Protein 4GT6 (pdb70)

Organism: Faecalibacterium duncaniae (strain DSM 17677 / JCM 31915 / A2-165) (NCBI:txid411483)

B-factor: mean 27.1, std 14.31, range [7.81, 159.01]

Nearest PDB structures (foldseek):
  4gt6-assembly1_A  TM=1.002E+00  e=1.169E-62  Faecalibacterium duncaniae
  4cp6-assembly1_A  TM=7.530E-01  e=1.000E-15  Streptococcus pneumoniae
  4h09-assembly2_B  TM=6.169E-01  e=7.690E-14  Eubacterium ventriosum ATCC 27560
  4fs7-assembly1_A  TM=6.104E-01  e=1.276E-11  Bacteroides ovatus ATCC 8483
  6mlx-assembly3_C  TM=5.564E-01  e=7.212E-08  Treponema pallidum

Secondary structure (DSSP, 8-state):
--S---EEETTEEEEE-TTS-EEEEEE----SEEE--SEEEETTEEEEEEEE-TTTTTT--S---EEEE-TT--EE-TTTTTT-TT--EEEEGGGPPP---EE-TT----TT--B-GGGTT-SEE-TTTTTT-TT--EEEPPTT--EE----TT-TT--EEE--TT--EE-TTTTTT---SEEEE-TT--EE-TTTTTT-TT--EEEE--SSS-BSSS-EEEE-TTS-EEEEE--TT---SEE-PPTTEEEE-TTTTTT-SS--EE--TT--EE-TT----TT--EE---TT--EE-TTTTTT-TT--EEEPPTT--EE-TTTTTT-TT--EEEE-TT--B--GGGGTT-TT--EEEESS-HHHHHT-B-----

Solvent-accessible surface area: 16747 Å² total

Foldseek 3Di:
DVDDDWDDDPQWIWDADPVQAIETDEGRDADQEEEDDQWGDDDPDIHGHAEHEAQRCQVPPHHHAEYEYELSHQEYYASSNACNQNHAEYAYPPNDQHNHAEYYACVCVVCNYAYYSNQVHYQYYEHQVCANVQHHAEEEHDDNHAEQYAHVQQNARHAYYHYDLNHQEYEHRSQHQYQHQEDEAHANHQYYYARSPANNQNHAAYQYNHPQWHQDPRWTWGADPVGAIEGRADGLAHADQEDEDDDRHQEDGANRAENNAHHAEYEELSHQYYYACSHLHQNHAYYYDHLRYQEQHHLVQQNNQNHAEEEDHDRHQEYDARSHHQNCNHAEYEDELNHQEYAPRVCHNNNNHDYYHYPDDPVSVVRRHNDDDD

Radius of gyration: 25.52 Å; Cα contacts (8 Å, |Δi|>4): 1230; chains: 1; bounding box: 56×56×74 Å

Sequence (374 aa):
ASDSPAYTDGSYQFILNADNTATITKKYTGNEHRITIPAQVTHGAYIYPVSKIGDRVFCNYKYVLTTSVQIIPDTVTEIGSSNAFYNNCTSLKRRVTIQDNKPSCVKKIGRQAFFCSSELTDDIPILDSVVTEIDSEAFHHHCEELDDTTVTIIPEEGVTSVADGFSYCYSLHTVTLPDSVTAIEERRAFTGTALTQIIHIPPAKVTRIGTTNAFSECFALSSTTITSDSEESYPAIDNVLYEKSANGDYALIRYPSQREDPAFKIPNGVARIETTHAFDSCAYLASVKKPDSVVSIGTGAFNCPALQQDIEFSSRITELPESVFAGCISLKSIDIPEGITQILDDAFAGCEEQQLERIAIPSSVTKKIPEESAFSNCTALNNIEYSGSRSSQWNAISTDSGL

CATH classification: 3.80.10.10

Structure (mmCIF, N/CA/C/O backbone):
data_4GT6
#
_entry.id   4GT6
#
_cell.length_a   119.538
_cell.length_b   119.538
_cell.length_c   77.568
_cell.angle_alpha   90.000
_cell.angle_beta   90.000
_cell.angle_gamma   120.000
#
_symmetry.space_group_name_H-M   'P 65'
#
loop_
_entity.id
_entity.type
_entity.pdbx_description
1 polymer 'Cell surface protein'
2 non-polymer 1,2-ETHANEDIOL
3 non-polymer 'SODIUM ION'
4 water water
#
loop_
_atom_site.group_PDB
_atom_site.id
_atom_site.type_symbol
_atom_site.label_atom_id
_atom_site.label_alt_id
_atom_site.label_comp_id
_atom_site.label_asym_id
_atom_site.label_entity_id
_atom_site.label_seq_id
_atom_site.pdbx_PDB_ins_code
_atom_site.Cartn_x
_atom_site.Cartn_y
_atom_site.Cartn_z
_atom_site.occupancy
_atom_site.B_iso_or_equiv
_atom_site.auth_seq_id
_atom_site.auth_comp_id
_atom_site.auth_asym_id
_atom_site.auth_atom_id
_atom_site.pdbx_PDB_model_num
ATOM 1 N N . ALA A 1 2 ? 64.903 23.524 66.159 1.00 54.43 28 ALA A N 1
ATOM 2 C CA . ALA A 1 2 ? 63.470 23.358 66.388 1.00 54.19 28 ALA A CA 1
ATOM 3 C C . ALA A 1 2 ? 62.642 24.270 65.465 1.00 56.53 28 ALA A C 1
ATOM 4 O O . ALA A 1 2 ? 62.930 25.471 65.345 1.00 54.25 28 ALA A O 1
ATOM 6 N N . SER A 1 3 ? 61.613 23.681 64.816 1.00 53.11 29 SER A N 1
ATOM 7 C CA . SER A 1 3 ? 60.704 24.385 63.903 1.00 52.61 29 SER A CA 1
ATOM 8 C C . SER A 1 3 ? 59.524 25.023 64.675 1.00 55.49 29 SER A C 1
ATOM 9 O O . SER A 1 3 ? 58.742 25.777 64.087 1.00 52.77 29 SER A O 1
ATOM 12 N N . ASP A 1 4 ? 59.417 24.705 65.991 1.00 53.13 30 ASP A N 1
ATOM 13 C CA . ASP A 1 4 ? 58.404 25.200 66.932 1.00 52.98 30 ASP A CA 1
ATOM 14 C C . ASP A 1 4 ? 59.039 25.717 68.225 1.00 56.48 30 ASP A C 1
ATOM 15 O O . ASP A 1 4 ? 60.094 25.228 68.636 1.00 56.01 30 ASP A O 1
ATOM 20 N N . SER A 1 5 ? 58.366 26.683 68.877 1.00 52.52 31 SER A N 1
ATOM 21 C CA . SER A 1 5 ? 58.780 27.278 70.149 1.00 51.52 31 SER A CA 1
ATOM 22 C C . SER A 1 5 ? 58.356 26.338 71.323 1.00 55.12 31 SER A C 1
ATOM 23 O O . SER A 1 5 ? 57.523 25.450 71.084 1.00 54.54 31 SER A O 1
ATOM 26 N N . PRO A 1 6 ? 58.917 26.479 72.569 1.00 51.03 32 PRO A N 1
ATOM 27 C CA . PRO A 1 6 ? 58.552 25.548 73.670 1.00 50.48 32 PRO A CA 1
ATOM 28 C C . PRO A 1 6 ? 57.083 25.611 74.135 1.00 52.49 32 PRO A C 1
ATOM 29 O O . PRO A 1 6 ? 56.338 26.512 73.715 1.00 51.50 32 PRO A O 1
ATOM 49 N N . ALA A 1 8 ? 53.922 26.456 76.106 1.00 40.83 34 ALA A N 1
ATOM 50 C CA . ALA A 1 8 ? 53.461 27.661 76.796 1.00 37.40 34 ALA A CA 1
ATOM 51 C C . ALA A 1 8 ? 52.242 27.407 77.675 1.00 37.44 34 ALA A C 1
ATOM 52 O O . ALA A 1 8 ? 51.342 26.651 77.311 1.00 38.47 34 ALA A O 1
ATOM 54 N N . TYR A 1 9 ? 52.199 28.095 78.813 1.00 29.51 35 TYR A N 1
ATOM 55 C CA . TYR A 1 9 ? 51.135 28.035 79.812 1.00 28.17 35 TYR A CA 1
ATOM 56 C C . TYR A 1 9 ? 50.447 29.383 79.903 1.00 28.82 35 TYR A C 1
ATOM 57 O O . TYR A 1 9 ? 50.998 30.361 79.408 1.00 25.86 35 TYR A O 1
ATOM 66 N N . THR A 1 10 ? 49.273 29.445 80.549 1.00 24.76 36 THR A N 1
ATOM 67 C CA . THR A 1 10 ? 48.488 30.672 80.676 1.00 24.60 36 THR A CA 1
ATOM 68 C C . THR A 1 10 ? 48.299 31.094 82.124 1.00 28.25 36 THR A C 1
ATOM 69 O O . THR A 1 10 ? 47.990 30.268 82.991 1.00 26.54 36 THR A O 1
ATOM 73 N N . ASP A 1 11 ? 48.424 32.408 82.366 1.00 23.18 37 ASP A N 1
ATOM 74 C CA . ASP A 1 11 ? 48.090 33.025 83.645 1.00 23.00 37 ASP A CA 1
ATOM 75 C C . ASP A 1 11 ? 47.425 34.381 83.312 1.00 27.23 37 ASP A C 1
ATOM 76 O O . ASP A 1 11 ? 48.102 35.357 82.952 1.00 24.17 37 ASP A O 1
ATOM 81 N N . GLY A 1 12 ? 46.088 34.396 83.381 1.00 24.23 38 GLY A N 1
ATOM 82 C CA . GLY A 1 12 ? 45.299 35.559 83.002 1.00 23.59 38 GLY A CA 1
ATOM 83 C C . GLY A 1 12 ? 45.447 35.853 81.522 1.00 25.55 38 GLY A C 1
ATOM 84 O O . GLY A 1 12 ? 45.358 34.947 80.688 1.00 23.65 38 GLY A O 1
ATOM 85 N N . SER A 1 13 ? 45.782 37.117 81.195 1.00 22.38 39 SER A N 1
ATOM 86 C CA . SER A 1 13 ? 45.961 37.575 79.814 1.00 21.07 39 SER A CA 1
ATOM 87 C C . SER A 1 13 ? 47.358 37.289 79.238 1.00 22.90 39 SER A C 1
ATOM 88 O O . SER A 1 13 ? 47.627 37.684 78.115 1.00 21.94 39 SER A O 1
ATOM 91 N N . TYR A 1 14 ? 48.225 36.583 79.983 1.00 18.78 40 TYR A N 1
ATOM 92 C CA . TYR A 1 14 ? 49.577 36.303 79.545 1.00 18.24 40 TYR A CA 1
ATOM 93 C C . TYR A 1 14 ? 49.856 34.817 79.414 1.00 22.24 40 TYR A C 1
ATOM 94 O O . TYR A 1 14 ? 49.427 34.013 80.240 1.00 23.89 40 TYR A O 1
ATOM 103 N N . GLN A 1 15 ? 50.579 34.467 78.374 1.00 18.02 41 GLN A N 1
ATOM 104 C CA . GLN A 1 15 ? 51.109 33.127 78.189 1.00 17.03 41 GLN A CA 1
ATOM 105 C C . GLN A 1 15 ? 52.602 33.207 78.443 1.00 19.15 41 GLN A C 1
ATOM 106 O O . GLN A 1 15 ? 53.220 34.262 78.224 1.00 16.37 41 GLN A O 1
ATOM 112 N N . PHE A 1 16 ? 53.187 32.097 78.861 1.00 16.97 42 PHE A N 1
ATOM 113 C CA . PHE A 1 16 ? 54.594 32.076 79.221 1.00 16.47 42 PHE A CA 1
ATOM 114 C C . PHE A 1 16 ? 55.176 30.690 79.097 1.00 21.16 42 PHE A C 1
ATOM 115 O O . PHE A 1 16 ? 54.453 29.681 79.093 1.00 21.33 42 PHE A O 1
ATOM 123 N N . ILE A 1 17 ? 56.493 30.650 79.025 1.00 17.49 43 ILE A N 1
ATOM 124 C CA . ILE A 1 17 ? 57.277 29.411 79.023 1.00 17.83 43 ILE A CA 1
ATOM 125 C C . ILE A 1 17 ? 58.160 29.432 80.288 1.00 22.43 43 ILE A C 1
ATOM 126 O O . ILE A 1 17 ? 58.381 30.503 80.874 1.00 19.30 43 ILE A O 1
ATOM 131 N N . LEU A 1 18 ? 58.659 28.260 80.686 1.00 20.89 44 LEU A N 1
ATOM 132 C CA . LEU A 1 18 ? 59.502 28.125 81.871 1.00 21.83 44 LEU A CA 1
ATOM 133 C C . LEU A 1 18 ? 60.953 28.054 81.467 1.00 25.53 44 LEU A C 1
ATOM 134 O O . LEU A 1 18 ? 61.316 27.330 80.535 1.00 26.65 44 LEU A O 1
ATOM 139 N N . ASN A 1 19 ? 61.791 28.837 82.167 1.00 20.26 45 ASN A N 1
ATOM 140 C CA . ASN A 1 19 ? 63.234 28.917 81.943 1.00 18.88 45 ASN A CA 1
ATOM 141 C C . ASN A 1 19 ? 63.982 27.914 82.831 1.00 21.63 45 ASN A C 1
ATOM 142 O O . ASN A 1 19 ? 63.442 27.480 83.857 1.00 21.34 45 ASN A O 1
ATOM 147 N N . ALA A 1 20 ? 65.225 27.572 82.443 1.00 20.77 46 ALA A N 1
ATOM 148 C CA . ALA A 1 20 ? 66.088 26.624 83.161 1.00 21.75 46 ALA A CA 1
ATOM 149 C C . ALA A 1 20 ? 66.416 27.086 84.603 1.00 24.69 46 ALA A C 1
ATOM 150 O O . ALA A 1 20 ? 66.767 26.243 85.429 1.00 25.90 46 ALA A O 1
ATOM 152 N N . ASP A 1 21 ? 66.343 28.408 84.892 1.00 17.99 47 ASP A N 1
ATOM 153 C CA . ASP A 1 21 ? 66.667 28.938 86.231 1.00 16.93 47 ASP A CA 1
ATOM 154 C C . ASP A 1 21 ? 65.394 29.155 87.075 1.00 18.75 47 ASP A C 1
ATOM 155 O O . ASP A 1 21 ? 65.428 29.912 88.044 1.00 16.48 47 ASP A O 1
ATOM 160 N N . ASN A 1 22 ? 64.279 28.495 86.709 1.00 14.87 48 ASN A N 1
ATOM 161 C CA . ASN A 1 22 ? 62.998 28.587 87.445 1.00 14.81 48 ASN A CA 1
ATOM 162 C C . ASN A 1 22 ? 62.373 29.998 87.437 1.00 18.20 48 ASN A C 1
ATOM 163 O O . ASN A 1 22 ? 61.644 30.357 88.355 1.00 18.65 48 ASN A O 1
ATOM 168 N N . THR A 1 23 ? 62.591 30.738 86.354 1.00 15.30 49 THR A N 1
ATOM 169 C CA . THR A 1 23 ? 61.900 31.992 86.068 1.00 15.76 49 THR A CA 1
ATOM 170 C C . THR A 1 23 ? 60.982 31.693 84.887 1.00 18.83 49 THR A C 1
ATOM 171 O O . THR A 1 23 ? 61.058 30.595 84.316 1.00 17.91 49 THR A O 1
ATOM 175 N N . ALA A 1 24 ? 60.163 32.675 84.486 1.00 15.58 50 ALA A N 1
ATOM 176 C CA . ALA A 1 24 ? 59.295 32.546 83.328 1.00 15.05 50 ALA A CA 1
ATOM 177 C C . ALA A 1 24 ? 59.583 33.639 82.323 1.00 16.75 50 ALA A C 1
ATOM 178 O O . ALA A 1 24 ? 60.022 34.737 82.683 1.00 16.47 50 ALA A O 1
ATOM 180 N N . THR A 1 25 ? 59.301 33.342 81.056 1.00 13.89 51 THR A N 1
ATOM 181 C CA . THR A 1 25 ? 59.366 34.309 79.963 1.00 13.56 51 THR A CA 1
ATOM 182 C C . THR A 1 25 ? 57.968 34.492 79.441 1.00 17.60 51 THR A C 1
ATOM 183 O O . THR A 1 25 ? 57.348 33.489 79.073 1.00 16.76 51 THR A O 1
ATOM 187 N N . ILE A 1 26 ? 57.473 35.744 79.381 1.00 13.78 52 ILE A N 1
ATOM 188 C CA . ILE A 1 26 ? 56.155 36.048 78.764 1.00 15.17 52 ILE A CA 1
ATOM 189 C C . ILE A 1 26 ? 56.288 35.820 77.264 1.00 17.09 52 ILE A C 1
ATOM 190 O O . ILE A 1 26 ? 57.188 36.385 76.653 1.00 16.45 52 ILE A O 1
ATOM 195 N N . THR A 1 27 ? 55.394 35.026 76.658 1.00 15.02 53 THR A N 1
ATOM 196 C CA . THR A 1 27 ? 55.506 34.753 75.220 1.00 14.36 53 THR A CA 1
ATOM 197 C C . THR A 1 27 ? 54.330 35.278 74.393 1.00 17.52 53 THR A C 1
ATOM 198 O O . THR A 1 27 ? 54.455 35.368 73.174 1.00 17.45 53 THR A O 1
ATOM 202 N N A LYS A 1 28 ? 53.205 35.607 75.037 0.50 14.74 54 LYS A N 1
ATOM 203 N N B LYS A 1 28 ? 53.216 35.629 75.036 0.50 14.97 54 LYS A N 1
ATOM 204 C CA A LYS A 1 28 ? 52.010 36.123 74.360 0.50 14.21 54 LYS A CA 1
ATOM 205 C CA B LYS A 1 28 ? 52.040 36.164 74.346 0.50 14.55 54 LYS A CA 1
ATOM 206 C C A LYS A 1 28 ? 51.180 36.954 75.324 0.50 18.39 54 LYS A C 1
ATOM 207 C C B LYS A 1 28 ? 51.188 36.959 75.315 0.50 18.55 54 LYS A C 1
ATOM 208 O O A LYS A 1 28 ? 51.154 36.676 76.527 0.50 17.78 54 LYS A O 1
ATOM 209 O O B LYS A 1 28 ? 51.157 36.663 76.513 0.50 17.99 54 LYS A O 1
ATOM 220 N N . TYR A 1 29 ? 50.488 37.960 74.789 1.00 15.94 55 TYR A N 1
ATOM 221 C CA . TYR A 1 29 ? 49.550 38.773 75.543 1.00 16.36 55 TYR A CA 1
ATOM 222 C C . TYR A 1 29 ? 48.229 38.700 74.779 1.00 20.73 55 TYR A C 1
ATOM 223 O O . TYR A 1 29 ? 48.214 39.006 73.582 1.00 18.10 55 TYR A O 1
ATOM 232 N N . THR A 1 30 ? 47.140 38.294 75.452 1.00 17.75 56 THR A N 1
ATOM 233 C CA . THR A 1 30 ? 45.850 38.083 74.763 1.00 19.03 56 THR A CA 1
ATOM 234 C C . THR A 1 30 ? 44.790 39.130 75.135 1.00 21.66 56 THR A C 1
ATOM 235 O O . THR A 1 30 ? 43.626 38.997 74.725 1.00 21.47 56 THR A O 1
ATOM 239 N N . GLY A 1 31 ? 45.189 40.166 75.870 1.00 18.21 57 GLY A N 1
ATOM 240 C CA . GLY A 1 31 ? 44.258 41.230 76.247 1.00 18.20 57 GLY A CA 1
ATOM 241 C C . GLY A 1 31 ? 44.193 42.366 75.230 1.00 20.58 57 GLY A C 1
ATOM 242 O O . GLY A 1 31 ? 44.678 42.241 74.103 1.00 20.19 57 GLY A O 1
ATOM 243 N N . ASN A 1 32 ? 43.608 43.488 75.628 1.00 16.91 58 ASN A N 1
ATOM 244 C CA . ASN A 1 32 ? 43.465 44.650 74.749 1.00 16.90 58 ASN A CA 1
ATOM 245 C C . ASN A 1 32 ? 43.593 45.961 75.555 1.00 19.85 58 ASN A C 1
ATOM 246 O O . ASN A 1 32 ? 43.039 46.982 75.161 1.00 20.32 58 ASN A O 1
ATOM 251 N N . GLU A 1 33 ? 44.354 45.945 76.643 1.00 16.32 59 GLU A N 1
ATOM 252 C CA . GLU A 1 33 ? 44.565 47.154 77.463 1.00 16.13 59 GLU A CA 1
ATOM 253 C C . GLU A 1 33 ? 45.405 48.198 76.730 1.00 18.59 59 GLU A C 1
ATOM 254 O O . GLU A 1 33 ? 46.193 47.844 75.845 1.00 16.52 59 GLU A O 1
ATOM 260 N N . HIS A 1 34 ? 45.256 49.471 77.123 1.00 16.76 60 HIS A N 1
ATOM 261 C CA . HIS A 1 34 ? 46.041 50.591 76.608 1.00 17.09 60 HIS A CA 1
ATOM 262 C C . HIS A 1 34 ? 47.120 50.988 77.627 1.00 18.66 60 HIS A C 1
ATOM 263 O O . HIS A 1 34 ? 48.047 51.721 77.279 1.00 17.11 60 HIS A O 1
ATOM 270 N N . ARG A 1 35 ? 46.986 50.515 78.880 1.00 16.77 61 ARG A N 1
ATOM 271 C CA . ARG A 1 35 ? 47.990 50.672 79.952 1.00 16.32 61 ARG A CA 1
ATOM 272 C C . ARG A 1 35 ? 48.372 49.268 80.387 1.00 19.99 61 ARG A C 1
ATOM 273 O O . ARG A 1 3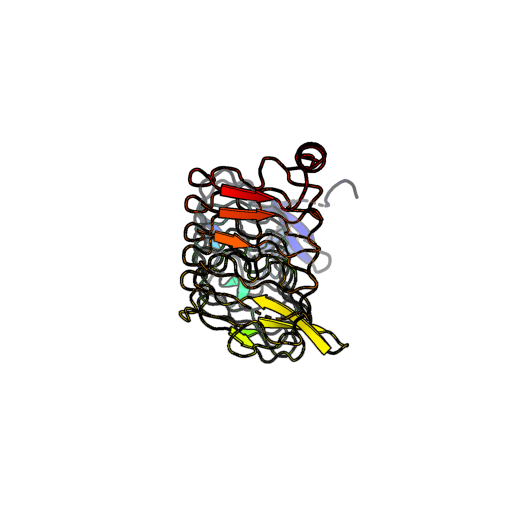5 ? 47.560 48.560 80.995 1.00 19.55 61 ARG A O 1
ATOM 281 N N . ILE A 1 36 ? 49.567 48.842 80.007 1.00 15.11 62 ILE A N 1
ATOM 282 C CA . ILE A 1 36 ? 50.022 47.470 80.237 1.00 14.79 62 ILE A CA 1
ATOM 283 C C . ILE A 1 36 ? 50.844 47.386 81.516 1.00 19.19 62 ILE A C 1
ATOM 284 O O . ILE A 1 36 ? 51.686 48.244 81.777 1.00 19.11 62 ILE A O 1
ATOM 289 N N . THR A 1 37 ? 50.577 46.343 82.296 1.00 17.68 63 THR A N 1
ATOM 290 C CA . THR A 1 37 ? 51.335 46.010 83.490 1.00 18.20 63 THR A CA 1
ATOM 291 C C . THR A 1 37 ? 51.826 44.577 83.317 1.00 21.26 63 THR A C 1
ATOM 292 O O . THR A 1 37 ? 51.032 43.634 83.420 1.00 19.62 63 THR A O 1
ATOM 296 N N . ILE A 1 38 ? 53.129 44.418 83.057 1.00 17.58 64 ILE A N 1
ATOM 297 C CA . ILE A 1 38 ? 53.710 43.086 82.893 1.00 15.36 64 ILE A CA 1
ATOM 298 C C . ILE A 1 38 ? 53.734 42.428 84.272 1.00 18.02 64 ILE A C 1
ATOM 299 O O . ILE A 1 38 ? 54.157 43.076 85.220 1.00 17.55 64 ILE A O 1
ATOM 304 N N . PRO A 1 39 ? 53.243 41.183 84.418 1.00 16.88 65 PRO A N 1
ATOM 305 C CA . PRO A 1 39 ? 53.224 40.559 85.754 1.00 17.02 65 PRO A CA 1
ATOM 306 C C . PRO A 1 39 ? 54.639 40.279 86.281 1.00 18.94 65 PRO A C 1
ATOM 307 O O . PRO A 1 39 ? 55.532 39.991 85.492 1.00 18.24 65 PRO A O 1
ATOM 311 N N . ALA A 1 40 ? 54.845 40.460 87.588 1.00 18.49 66 ALA A N 1
ATOM 312 C CA . ALA A 1 40 ? 56.124 40.182 88.260 1.00 19.02 66 ALA A CA 1
ATOM 313 C C . ALA A 1 40 ? 56.285 38.677 88.484 1.00 21.62 66 ALA A C 1
ATOM 314 O O . ALA A 1 40 ? 57.408 38.168 88.622 1.00 19.94 66 ALA A O 1
ATOM 316 N N . GLN A 1 41 ? 55.157 37.983 88.588 1.00 19.05 67 GLN A N 1
ATOM 317 C CA . GLN A 1 41 ? 55.137 36.541 88.823 1.00 18.75 67 GLN A CA 1
ATOM 318 C C . GLN A 1 41 ? 53.954 35.883 88.106 1.00 22.64 67 GLN A C 1
ATOM 319 O O . GLN A 1 41 ? 52.912 36.518 87.903 1.00 22.56 67 GLN A O 1
ATOM 325 N N . VAL A 1 42 ? 54.150 34.622 87.698 1.00 18.75 68 VAL A N 1
ATOM 326 C CA . VAL A 1 42 ? 53.125 33.778 87.076 1.00 18.37 68 VAL A CA 1
ATOM 327 C C . VAL A 1 42 ? 53.101 32.452 87.837 1.00 23.08 68 VAL A C 1
ATOM 328 O O . VAL A 1 42 ? 54.118 32.042 88.416 1.00 22.60 68 VAL A O 1
ATOM 332 N N . THR A 1 43 ? 51.949 31.791 87.824 1.00 20.97 69 THR A N 1
ATOM 333 C CA . THR A 1 43 ? 51.780 30.511 88.512 1.00 22.56 69 THR A CA 1
ATOM 334 C C . THR A 1 43 ? 51.533 29.398 87.503 1.00 28.15 69 THR A C 1
ATOM 335 O O . THR A 1 43 ? 50.790 29.583 86.532 1.00 25.36 69 THR A O 1
ATOM 339 N N . HIS A 1 44 ? 52.181 28.245 87.739 1.00 28.08 70 HIS A N 1
ATOM 340 C CA . HIS A 1 44 ? 51.940 27.016 87.000 1.00 30.71 70 HIS A CA 1
ATOM 341 C C . HIS A 1 44 ? 52.083 25.822 87.950 1.00 32.58 70 HIS A C 1
ATOM 342 O O . HIS A 1 44 ? 53.131 25.632 88.568 1.00 29.67 70 HIS A O 1
ATOM 349 N N . GLY A 1 45 ? 51.011 25.051 88.080 1.00 31.11 71 GLY A N 1
ATOM 350 C CA . GLY A 1 45 ? 50.993 23.893 88.968 1.00 30.76 71 GLY A CA 1
ATOM 351 C C . GLY A 1 45 ? 51.202 24.294 90.414 1.00 33.92 71 GLY A C 1
ATOM 352 O O . GLY A 1 45 ? 50.526 25.197 90.914 1.00 33.30 71 GLY A O 1
ATOM 353 N N . ALA A 1 46 ? 52.207 23.681 91.057 1.00 30.93 72 ALA A N 1
ATOM 354 C CA . ALA A 1 46 ? 52.564 23.911 92.463 1.00 30.41 72 ALA A CA 1
ATOM 355 C C . ALA A 1 46 ? 53.548 25.078 92.655 1.00 30.54 72 ALA A C 1
ATOM 356 O O . ALA A 1 46 ? 53.900 25.367 93.801 1.00 30.83 72 ALA A O 1
ATOM 358 N N . TYR A 1 47 ? 54.007 25.732 91.564 1.00 24.24 73 TYR A N 1
ATOM 359 C CA . TYR A 1 47 ? 55.050 26.752 91.701 1.00 22.38 73 TYR A CA 1
ATOM 360 C C . TYR A 1 47 ? 54.709 28.122 91.139 1.00 24.64 73 TYR A C 1
ATOM 361 O O . TYR A 1 47 ? 53.934 28.265 90.197 1.00 25.05 73 TYR A O 1
ATOM 370 N N . ILE A 1 48 ? 55.343 29.123 91.739 1.00 20.65 74 ILE A N 1
ATOM 371 C CA . ILE A 1 48 ? 55.303 30.539 91.350 1.00 20.48 74 ILE A CA 1
ATOM 372 C C . ILE A 1 48 ? 56.635 30.844 90.659 1.00 21.88 74 ILE A C 1
ATOM 373 O O . ILE A 1 48 ? 57.695 30.472 91.160 1.00 21.54 74 ILE A O 1
ATOM 378 N N . TYR A 1 49 ? 56.571 31.510 89.507 1.00 18.05 75 TYR A N 1
ATOM 379 C CA . TYR A 1 49 ? 57.736 31.853 88.723 1.00 17.33 75 TYR A CA 1
ATOM 380 C C . TYR A 1 49 ? 57.875 33.340 88.602 1.00 18.78 75 TYR A C 1
ATOM 381 O O . TYR A 1 49 ? 56.991 33.963 88.039 1.00 17.81 75 TYR A O 1
ATOM 390 N N . PRO A 1 50 ? 58.998 33.945 89.018 1.00 16.97 76 PRO A N 1
ATOM 391 C CA . PRO A 1 50 ? 59.211 35.372 88.679 1.00 16.04 76 PRO A CA 1
ATOM 392 C C . PRO A 1 50 ? 59.359 35.527 87.165 1.00 18.36 76 PRO A C 1
ATOM 393 O O . PRO A 1 50 ? 59.918 34.640 86.507 1.00 17.10 76 PRO A O 1
ATOM 397 N N . VAL A 1 51 ? 58.863 36.638 86.596 1.00 15.18 77 VAL A N 1
ATOM 398 C CA . VAL A 1 51 ? 58.986 36.893 85.153 1.00 14.68 77 VAL A CA 1
ATOM 399 C C . VAL A 1 51 ? 60.320 37.611 84.887 1.00 16.97 77 VAL A C 1
ATOM 400 O O . VAL A 1 51 ? 60.477 38.779 85.246 1.00 15.85 77 VAL A O 1
ATOM 404 N N . SER A 1 52 ? 61.266 36.918 84.241 1.00 14.30 78 SER A N 1
ATOM 405 C CA . SER A 1 52 ? 62.610 37.467 83.979 1.00 12.67 78 SER A CA 1
ATOM 406 C C . SER A 1 52 ? 62.748 38.038 82.573 1.00 15.75 78 SER A C 1
ATOM 407 O O . SER A 1 52 ? 63.720 38.754 82.296 1.00 15.19 78 SER A O 1
ATOM 410 N N . LYS A 1 53 ? 61.789 37.735 81.678 1.00 13.84 79 LYS A N 1
ATOM 411 C CA . LYS A 1 53 ? 61.934 38.191 80.302 1.00 12.77 79 LYS A CA 1
ATOM 412 C C . LYS A 1 53 ? 60.613 38.451 79.620 1.00 16.19 79 LYS A C 1
ATOM 413 O O . LYS A 1 53 ? 59.640 37.713 79.815 1.00 15.20 79 LYS A O 1
ATOM 419 N N . ILE A 1 54 ? 60.590 39.521 78.810 1.00 12.85 80 ILE A N 1
ATOM 420 C CA . ILE A 1 54 ? 59.477 39.795 77.885 1.00 12.76 80 ILE A CA 1
ATOM 421 C C . ILE A 1 54 ? 59.918 39.151 76.589 1.00 16.42 80 ILE A C 1
ATOM 422 O O . ILE A 1 54 ? 60.911 39.581 76.002 1.00 14.64 80 ILE A O 1
ATOM 427 N N . GLY A 1 55 ? 59.222 38.103 76.174 1.00 14.19 81 GLY A N 1
ATOM 428 C CA . GLY A 1 55 ? 59.627 37.346 74.996 1.00 13.47 81 GLY A CA 1
ATOM 429 C C . GLY A 1 55 ? 59.620 38.139 73.706 1.00 15.83 81 GLY A C 1
ATOM 430 O O . GLY A 1 55 ? 59.019 39.220 73.615 1.00 15.03 81 GLY A O 1
ATOM 431 N N . ASP A 1 56 ? 60.287 37.585 72.688 1.00 13.71 82 ASP A N 1
ATOM 432 C CA . ASP A 1 56 ? 60.290 38.204 71.359 1.00 13.86 82 ASP A CA 1
ATOM 433 C C . ASP A 1 56 ? 58.856 38.461 70.877 1.00 16.64 82 ASP A C 1
ATOM 434 O O . ASP A 1 56 ? 57.976 37.596 70.986 1.00 15.27 82 ASP A O 1
ATOM 439 N N . ARG A 1 57 ? 58.624 39.666 70.346 1.00 12.63 83 ARG A N 1
ATOM 440 C CA . ARG A 1 57 ? 57.431 40.077 69.624 1.00 11.63 83 ARG A CA 1
ATOM 441 C C . ARG A 1 57 ? 56.125 40.080 70.421 1.00 14.83 83 ARG A C 1
ATOM 442 O O . ARG A 1 57 ? 55.061 40.136 69.794 1.00 14.02 83 ARG A O 1
ATOM 450 N N . VAL A 1 58 ? 56.162 40.074 71.760 1.00 11.65 84 VAL A N 1
ATOM 451 C CA . VAL A 1 58 ? 54.884 40.017 72.537 1.00 12.20 84 VAL A CA 1
ATOM 452 C C . VAL A 1 58 ? 53.922 41.152 72.144 1.00 14.83 84 VAL A C 1
ATOM 453 O O . VAL A 1 58 ? 52.723 40.903 71.947 1.00 12.95 84 VAL A O 1
ATOM 457 N N . PHE A 1 59 ? 54.434 42.390 71.992 1.00 12.22 85 PHE A N 1
ATOM 458 C CA . PHE A 1 59 ? 53.565 43.519 71.588 1.00 12.56 85 PHE A CA 1
ATOM 459 C C . PHE A 1 59 ? 53.924 44.039 70.189 1.00 14.80 85 PHE A C 1
ATOM 460 O O . PHE A 1 59 ? 53.601 45.185 69.834 1.00 1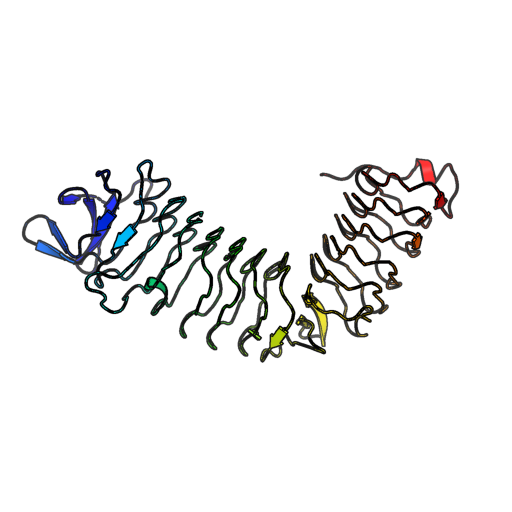4.18 85 PHE A O 1
ATOM 468 N N . CYS A 1 60 ? 54.547 43.180 69.381 1.00 12.10 86 CYS A N 1
ATOM 469 C CA . CYS A 1 60 ? 54.934 43.513 68.015 1.00 12.43 86 CYS A CA 1
ATOM 470 C C . CYS A 1 60 ? 53.679 43.789 67.176 1.00 14.78 86 CYS A C 1
ATOM 471 O O . CYS A 1 60 ? 52.770 42.945 67.131 1.00 14.77 86 CYS A O 1
ATOM 474 N N . ASN A 1 61 ? 53.596 44.987 66.559 1.00 12.01 87 ASN A N 1
ATOM 475 C CA . ASN A 1 61 ? 52.425 45.378 65.752 1.00 12.03 87 ASN A CA 1
ATOM 476 C C . ASN A 1 61 ? 51.115 45.276 66.564 1.00 17.35 87 ASN A C 1
ATOM 477 O O . ASN A 1 61 ? 50.079 44.937 66.006 1.00 17.62 87 ASN A O 1
ATOM 482 N N . TYR A 1 62 ? 51.169 45.584 67.870 1.00 14.41 88 TYR A N 1
ATOM 483 C CA . TYR A 1 62 ? 49.997 45.514 68.774 1.00 13.53 88 TYR A CA 1
ATOM 484 C C . TYR A 1 62 ? 48.869 46.280 68.115 1.00 16.40 88 TYR A C 1
ATOM 485 O O . TYR A 1 62 ? 49.068 47.433 67.754 1.00 17.57 88 TYR A O 1
ATOM 494 N N . LYS A 1 63 ? 47.727 45.631 67.862 1.00 16.26 89 LYS A N 1
ATOM 495 C CA . LYS A 1 63 ? 46.676 46.265 67.056 1.00 16.36 89 LYS A CA 1
ATOM 496 C C . LYS A 1 63 ? 45.786 47.254 67.836 1.00 18.87 89 LYS A C 1
ATOM 497 O O . LYS A 1 63 ? 45.062 48.031 67.211 1.00 19.80 89 LYS A O 1
ATOM 503 N N . TYR A 1 64 ? 45.828 47.220 69.162 1.00 14.56 90 TYR A N 1
ATOM 504 C CA . TYR A 1 64 ? 44.992 48.081 69.993 1.00 14.10 90 TYR A CA 1
ATOM 505 C C . TYR A 1 64 ? 45.725 49.351 70.409 1.00 16.35 90 TYR A C 1
ATOM 506 O O . TYR A 1 64 ? 46.939 49.449 70.249 1.00 14.87 90 TYR A O 1
ATOM 515 N N . VAL A 1 65 ? 44.987 50.321 70.974 1.00 14.26 91 VAL A N 1
ATOM 516 C CA . VAL A 1 65 ? 45.617 51.546 71.468 1.00 14.12 91 VAL A CA 1
ATOM 517 C C . VAL A 1 65 ? 46.568 51.169 72.605 1.00 15.79 91 VAL A C 1
ATOM 518 O O . VAL A 1 65 ? 46.207 50.349 73.450 1.00 15.84 91 VAL A O 1
ATOM 522 N N . LEU A 1 66 ? 47.774 51.760 72.624 1.00 13.86 92 LEU A N 1
ATOM 523 C CA . LEU A 1 66 ? 48.749 51.472 73.687 1.00 13.69 92 LEU A CA 1
ATOM 524 C C . LEU A 1 66 ? 49.502 52.734 74.023 1.00 16.05 92 LEU A C 1
ATOM 525 O O . LEU A 1 66 ? 50.179 53.288 73.147 1.00 15.90 92 LEU A O 1
ATOM 530 N N . THR A 1 67 ? 49.374 53.192 75.279 1.00 14.38 93 THR A N 1
ATOM 531 C CA A THR A 1 67 ? 49.989 54.458 75.695 0.67 13.88 93 THR A CA 1
ATOM 532 C CA B THR A 1 67 ? 50.020 54.444 75.697 0.33 13.84 93 THR A CA 1
ATOM 533 C C . THR A 1 67 ? 51.147 54.259 76.690 1.00 15.12 93 THR A C 1
ATOM 534 O O . THR A 1 67 ? 52.057 55.091 76.734 1.00 12.99 93 THR A O 1
ATOM 541 N N . SER A 1 68 ? 51.088 53.215 77.515 1.00 13.02 94 SER A N 1
ATOM 542 C CA . SER A 1 68 ? 52.123 53.023 78.528 1.00 13.12 94 SER A CA 1
ATOM 543 C C . SER A 1 68 ? 52.312 51.565 78.875 1.00 16.30 94 SER A C 1
ATOM 544 O O . SER A 1 68 ? 51.397 50.755 78.729 1.00 14.65 94 SER A O 1
ATOM 547 N N . VAL A 1 69 ? 53.539 51.239 79.297 1.00 13.91 95 VAL A N 1
ATOM 548 C CA . VAL A 1 69 ? 53.926 49.899 79.709 1.00 13.35 95 VAL A CA 1
ATOM 549 C C . VAL A 1 69 ? 54.709 50.005 81.012 1.00 16.93 95 VAL A C 1
ATOM 550 O O . VAL A 1 69 ? 55.636 50.807 81.128 1.00 17.26 95 VAL A O 1
ATOM 554 N N . GLN A 1 70 ? 54.335 49.194 81.983 1.00 14.60 96 GLN A N 1
ATOM 555 C CA . GLN A 1 70 ? 55.043 49.100 83.235 1.00 15.53 96 GLN A CA 1
ATOM 556 C C . GLN A 1 70 ? 55.644 47.716 83.294 1.00 17.73 96 GLN A C 1
ATOM 557 O O . GLN A 1 70 ? 54.940 46.724 83.041 1.00 16.46 96 GLN A O 1
ATOM 563 N N . ILE A 1 71 ? 56.950 47.655 83.619 1.00 15.15 97 ILE A N 1
ATOM 564 C CA A ILE A 1 71 ? 57.739 46.426 83.703 0.50 14.55 97 ILE A CA 1
ATOM 565 C CA B ILE A 1 71 ? 57.607 46.357 83.733 0.50 15.08 97 ILE A CA 1
ATOM 566 C C . ILE A 1 71 ? 58.158 46.182 85.162 1.00 19.35 97 ILE A C 1
ATOM 567 O O . ILE A 1 71 ? 58.642 47.127 85.788 1.00 20.69 97 ILE A O 1
ATOM 576 N N . PRO A 1 72 ? 58.061 44.958 85.709 1.00 16.17 98 PRO A N 1
ATOM 577 C CA . PRO A 1 72 ? 58.560 44.745 87.069 1.00 16.46 98 PRO A CA 1
ATOM 578 C C . PRO A 1 72 ? 60.094 44.666 87.106 1.00 17.90 98 PRO A C 1
ATOM 579 O O . PRO A 1 72 ? 60.738 44.390 86.076 1.00 16.06 98 PRO A O 1
ATOM 583 N N . ASP A 1 73 ? 60.685 44.864 88.294 1.00 16.26 99 ASP A N 1
ATOM 584 C CA . ASP A 1 73 ? 62.156 44.807 88.403 1.00 16.94 99 ASP A CA 1
ATOM 585 C C . ASP A 1 73 ? 62.681 43.340 88.336 1.00 19.32 99 ASP A C 1
ATOM 586 O O . ASP A 1 73 ? 63.892 43.127 88.368 1.00 20.15 99 ASP A O 1
ATOM 591 N N . THR A 1 74 ? 61.778 42.348 88.161 1.00 15.71 100 THR A N 1
ATOM 592 C CA . THR A 1 74 ? 62.200 40.949 87.947 1.00 14.78 100 THR A CA 1
ATOM 593 C C . THR A 1 74 ? 62.727 40.778 86.483 1.00 17.39 100 THR A C 1
ATOM 594 O O . THR A 1 74 ? 63.488 39.864 86.202 1.00 15.78 100 THR A O 1
ATOM 598 N N . VAL A 1 75 ? 62.311 41.662 85.558 1.00 14.18 101 VAL A N 1
ATOM 599 C CA . VAL A 1 75 ? 62.665 41.537 84.138 1.00 12.47 101 VAL A CA 1
ATOM 600 C C . VAL A 1 75 ? 64.124 41.940 83.897 1.00 16.51 101 VAL A C 1
ATOM 601 O O . VAL A 1 75 ? 64.510 43.100 84.123 1.00 16.34 101 VAL A O 1
ATOM 605 N N . THR A 1 76 ? 64.906 41.002 83.347 1.00 13.54 102 THR A N 1
ATOM 606 C CA . THR A 1 76 ? 66.316 41.277 83.040 1.00 12.67 102 THR A CA 1
ATOM 607 C C . THR A 1 76 ? 66.548 41.330 81.514 1.00 16.70 102 THR A C 1
ATOM 608 O O . THR A 1 76 ? 67.643 41.668 81.069 1.00 14.83 102 THR A O 1
ATOM 612 N N . GLU A 1 77 ? 65.539 40.937 80.725 1.00 13.74 103 GLU A N 1
ATOM 613 C CA . GLU A 1 77 ? 65.687 40.904 79.272 1.00 13.13 103 GLU A CA 1
ATOM 614 C C . GLU A 1 77 ? 64.408 41.296 78.575 1.00 15.50 103 GLU A C 1
ATOM 615 O O . GLU A 1 77 ? 63.333 40.835 78.953 1.00 14.65 103 GLU A O 1
ATOM 621 N N . ILE A 1 78 ? 64.547 42.092 77.512 1.00 11.63 104 ILE A N 1
ATOM 622 C CA . ILE A 1 78 ? 63.453 42.490 76.631 1.00 11.16 104 ILE A CA 1
ATOM 623 C C . ILE A 1 78 ? 63.797 41.851 75.288 1.00 15.67 104 ILE A C 1
ATOM 624 O O . ILE A 1 78 ? 64.878 42.106 74.730 1.00 15.76 104 ILE A O 1
ATOM 629 N N . GLY A 1 79 ? 62.901 41.004 74.808 1.00 12.93 105 GLY A N 1
ATOM 630 C CA . GLY A 1 79 ? 63.107 40.272 73.563 1.00 13.68 105 GLY A CA 1
ATOM 631 C C . GLY A 1 79 ? 63.111 41.130 72.317 1.00 16.28 105 GLY A C 1
ATOM 632 O O . GLY A 1 79 ? 62.736 42.311 72.354 1.00 14.48 105 GLY A O 1
ATOM 633 N N . SER A 1 80 ? 63.531 40.524 71.194 1.00 13.47 106 SER A N 1
ATOM 634 C CA A SER A 1 80 ? 63.560 41.248 69.929 0.50 12.56 106 SER A CA 1
ATOM 635 C CA B SER A 1 80 ? 63.558 41.196 69.903 0.50 13.27 106 SER A CA 1
ATOM 636 C C . SER A 1 80 ? 62.143 41.627 69.501 1.00 14.00 106 SER A C 1
ATOM 637 O O . SER A 1 80 ? 61.183 40.868 69.744 1.00 13.53 106 SER A O 1
ATOM 642 N N . ASN A 1 81 ? 62.003 42.826 68.901 1.00 9.89 107 ASN A N 1
ATOM 643 C CA . ASN A 1 81 ? 60.726 43.345 68.389 1.00 9.94 107 ASN A CA 1
ATOM 644 C C . ASN A 1 81 ? 59.605 43.294 69.442 1.00 12.94 107 ASN A C 1
ATOM 645 O O . ASN A 1 81 ? 58.433 43.257 69.060 1.00 13.02 107 ASN A O 1
ATOM 650 N N . ALA A 1 82 ? 59.956 43.330 70.752 1.00 10.70 108 ALA A N 1
ATOM 651 C CA . ALA A 1 82 ? 58.926 43.198 71.819 1.00 12.04 108 ALA A CA 1
ATOM 652 C C . ALA A 1 82 ? 57.860 44.295 71.748 1.00 13.90 108 ALA A C 1
ATOM 653 O O . ALA A 1 82 ? 56.711 44.025 72.076 1.00 13.75 108 ALA A O 1
ATOM 655 N N . PHE A 1 83 ? 58.231 45.522 71.351 1.00 10.01 109 PHE A N 1
ATOM 656 C CA . PHE A 1 83 ? 57.269 46.634 71.281 1.00 10.68 109 PHE A CA 1
ATOM 657 C C . PHE A 1 83 ? 57.365 47.283 69.905 1.00 14.25 109 PHE A C 1
ATOM 658 O O . PHE A 1 83 ? 57.097 48.469 69.743 1.00 14.02 109 PHE A O 1
ATOM 666 N N . TYR A 1 84 ? 57.727 46.492 68.906 1.00 11.72 110 TYR A N 1
ATOM 667 C CA . TYR A 1 84 ? 57.858 46.971 67.540 1.00 10.90 110 TYR A CA 1
ATOM 668 C C . TYR A 1 84 ? 56.536 47.584 67.056 1.00 14.07 110 TYR A C 1
ATOM 669 O O . TYR A 1 84 ? 55.462 46.973 67.200 1.00 13.33 110 TYR A O 1
ATOM 678 N N A ASN A 1 85 ? 56.620 48.797 66.506 0.50 11.29 111 ASN A N 1
ATOM 679 N N B ASN A 1 85 ? 56.618 48.806 66.510 0.50 11.50 111 ASN A N 1
ATOM 680 C CA A ASN A 1 85 ? 55.489 49.511 65.912 0.50 10.67 111 ASN A CA 1
ATOM 681 C CA B ASN A 1 85 ? 55.495 49.536 65.906 0.50 11.01 111 ASN A CA 1
ATOM 682 C C A ASN A 1 85 ? 54.353 49.818 66.910 0.50 15.14 111 ASN A C 1
ATOM 683 C C B ASN A 1 85 ? 54.365 49.893 66.892 0.50 15.65 111 ASN A C 1
ATOM 684 O O A ASN A 1 85 ? 53.174 49.758 66.534 0.50 14.84 111 ASN A O 1
ATOM 685 O O B ASN A 1 85 ? 53.196 49.957 66.485 0.50 15.84 111 ASN A O 1
ATOM 694 N N . CYS A 1 86 ? 54.709 50.154 68.174 1.00 12.28 112 CYS A N 1
ATOM 695 C CA . CYS A 1 86 ? 53.747 50.623 69.186 1.00 11.55 112 CYS A CA 1
ATOM 696 C C . CYS A 1 86 ? 53.876 52.147 69.133 1.00 15.12 112 CYS A C 1
ATOM 697 O O . CYS A 1 86 ? 54.609 52.776 69.908 1.00 13.88 112 CYS A O 1
ATOM 700 N N . THR A 1 87 ? 53.234 52.724 68.126 1.00 12.49 113 THR A N 1
ATOM 701 C CA . THR A 1 87 ? 53.492 54.100 67.688 1.00 12.75 113 THR A CA 1
ATOM 702 C C . THR A 1 87 ? 52.884 55.179 68.572 1.00 15.64 113 THR A C 1
ATOM 703 O O . THR A 1 87 ? 53.197 56.345 68.349 1.00 15.46 113 THR A O 1
ATOM 707 N N . SER A 1 88 ? 52.069 54.823 69.577 1.00 11.86 114 SER A N 1
ATOM 708 C CA . SER A 1 88 ? 51.558 55.843 70.499 1.00 11.96 114 SER A CA 1
ATOM 709 C C . SER A 1 88 ? 52.089 55.597 71.920 1.00 15.88 114 SER A C 1
ATOM 710 O O . SER A 1 88 ? 51.699 56.293 72.865 1.00 16.84 114 SER A O 1
ATOM 713 N N . LEU A 1 89 ? 52.969 54.592 72.070 1.00 12.69 115 LEU A N 1
ATOM 714 C CA . LEU A 1 89 ? 53.553 54.257 73.368 1.00 11.86 115 LEU A CA 1
ATOM 715 C C . LEU A 1 89 ? 54.412 55.451 73.850 1.00 17.13 115 LEU A C 1
ATOM 716 O O . LEU A 1 89 ? 55.367 55.838 73.165 1.00 16.63 115 LEU A O 1
ATOM 721 N N . LYS A 1 90 ? 54.022 56.053 74.985 1.00 13.65 116 LYS A N 1
ATOM 722 C CA . LYS A 1 90 ? 54.704 57.250 75.522 1.00 13.38 116 LYS A CA 1
ATOM 723 C C . LYS A 1 90 ? 55.805 56.935 76.504 1.00 18.54 116 LYS A C 1
ATOM 724 O O . LYS A 1 90 ? 56.797 57.669 76.575 1.00 16.38 116 LYS A O 1
ATOM 730 N N . ARG A 1 91 ? 55.606 55.890 77.318 1.00 16.66 117 ARG A N 1
ATOM 731 C CA A ARG A 1 91 ? 56.534 55.591 78.403 0.67 17.00 117 ARG A CA 1
ATOM 732 C CA B ARG A 1 91 ? 56.571 55.588 78.366 0.33 16.88 117 ARG A CA 1
ATOM 733 C C . ARG A 1 91 ? 56.625 54.114 78.711 1.00 20.16 117 ARG A C 1
ATOM 734 O O . ARG A 1 91 ? 55.630 53.383 78.607 1.00 18.36 117 ARG A O 1
ATOM 749 N N . VAL A 1 92 ? 57.805 53.696 79.129 1.00 18.14 118 VAL A N 1
ATOM 750 C CA . VAL A 1 92 ? 58.094 52.338 79.557 1.00 19.46 118 VAL A CA 1
ATOM 751 C C . VAL A 1 92 ? 58.710 52.533 80.923 1.00 27.83 118 VAL A C 1
ATOM 752 O O . VAL A 1 92 ? 59.829 53.039 80.986 1.00 30.39 118 VAL A O 1
ATOM 756 N N . THR A 1 93 ? 57.975 52.226 82.013 1.00 22.99 119 THR A N 1
ATOM 757 C CA . THR A 1 93 ? 58.492 52.476 83.360 1.00 22.43 119 THR A CA 1
ATOM 758 C C . THR A 1 93 ? 58.674 51.200 84.186 1.00 23.25 119 THR A C 1
ATOM 759 O O . THR A 1 93 ? 58.237 50.134 83.789 1.00 19.08 119 THR A O 1
ATOM 763 N N . ILE A 1 94 ? 59.307 51.332 85.358 1.00 21.44 120 ILE A N 1
ATOM 764 C CA . ILE A 1 94 ? 59.497 50.192 86.251 1.00 20.24 120 ILE A CA 1
ATOM 765 C C . ILE A 1 94 ? 58.439 50.258 87.318 1.00 22.98 120 ILE A C 1
ATOM 766 O O . ILE A 1 94 ? 58.231 51.313 87.916 1.00 24.30 120 ILE A O 1
ATOM 771 N N . GLN A 1 95 ? 57.805 49.124 87.596 1.00 20.54 121 GLN A N 1
ATOM 772 C CA . GLN A 1 95 ? 56.791 49.013 88.636 1.00 21.41 121 GLN A CA 1
ATOM 773 C C . GLN A 1 95 ? 57.322 49.544 89.957 1.00 26.88 121 GLN A C 1
ATOM 774 O O . GLN A 1 95 ? 58.465 49.260 90.323 1.00 24.84 121 GLN A O 1
ATOM 780 N N . ASP A 1 96 ? 56.499 50.375 90.640 1.00 25.22 122 ASP A N 1
ATOM 781 C CA . ASP A 1 96 ? 56.785 50.975 91.950 1.00 26.60 122 ASP A CA 1
ATOM 782 C C . ASP A 1 96 ? 58.007 51.906 91.917 1.00 30.64 122 ASP A C 1
ATOM 783 O O . ASP A 1 96 ? 58.580 52.202 92.974 1.00 31.47 122 ASP A O 1
ATOM 788 N N . ASN A 1 97 ? 58.396 52.375 90.704 1.00 26.96 123 ASN A N 1
ATOM 789 C CA . ASN A 1 97 ? 59.520 53.287 90.460 1.00 27.46 123 ASN A CA 1
ATOM 790 C C . ASN A 1 97 ? 60.840 52.709 91.048 1.00 30.24 123 ASN A C 1
ATOM 791 O O . ASN A 1 97 ? 61.731 53.453 91.458 1.00 30.35 123 ASN A O 1
ATOM 796 N N . LYS A 1 98 ? 60.961 51.370 91.071 1.00 25.05 124 LYS A N 1
ATOM 797 C CA . LYS A 1 98 ? 62.186 50.712 91.528 1.00 24.19 124 LYS A CA 1
ATOM 798 C C . LYS A 1 98 ? 63.266 50.821 90.440 1.00 26.55 124 LYS A C 1
ATOM 799 O O . LYS A 1 98 ? 62.918 51.030 89.279 1.00 24.16 124 LYS A O 1
ATOM 805 N N . PRO A 1 99 ? 64.575 50.686 90.766 1.00 24.83 125 PRO A N 1
ATOM 806 C CA . PRO A 1 99 ? 65.596 50.693 89.695 1.00 24.35 125 PRO A CA 1
ATOM 807 C C . PRO A 1 99 ? 65.367 49.571 88.663 1.00 24.53 125 PRO A C 1
ATOM 808 O O . PRO A 1 99 ? 64.992 48.457 89.023 1.00 22.07 125 PRO A O 1
ATOM 812 N N . SER A 1 100 ? 65.604 49.869 87.381 1.00 20.68 126 SER A N 1
ATOM 813 C CA . SER A 1 100 ? 65.506 48.865 86.309 1.00 19.68 126 SER A CA 1
ATOM 814 C C . SER A 1 100 ? 66.540 47.744 86.523 1.00 22.91 126 SER A C 1
ATOM 815 O O . SER A 1 100 ? 67.668 48.033 86.932 1.00 21.89 126 SER A O 1
ATOM 818 N N . CYS A 1 101 ? 66.162 46.480 86.242 1.00 17.70 127 CYS A N 1
ATOM 819 C CA . CYS A 1 101 ? 67.089 45.340 86.283 1.00 18.05 127 CYS A CA 1
ATOM 820 C C . CYS A 1 101 ? 67.290 44.777 84.871 1.00 17.35 127 CYS A C 1
ATOM 821 O O . CYS A 1 101 ? 67.905 43.720 84.696 1.00 15.00 127 CYS A O 1
ATOM 824 N N . VAL A 1 102 ? 66.811 45.523 83.853 1.00 14.93 128 VAL A N 1
ATOM 825 C CA . VAL A 1 102 ? 66.970 45.126 82.448 1.00 13.55 128 VAL A CA 1
ATOM 826 C C . VAL A 1 102 ? 68.457 45.154 82.068 1.00 17.72 128 VAL A C 1
ATOM 827 O O . VAL A 1 102 ? 69.109 46.193 82.203 1.00 17.90 128 VAL A O 1
ATOM 831 N N . LYS A 1 103 ? 68.984 44.005 81.629 1.00 13.47 129 LYS A N 1
ATOM 832 C CA . LYS A 1 103 ? 70.385 43.889 81.221 1.00 13.72 129 LYS A CA 1
ATOM 833 C C . LYS A 1 103 ? 70.530 43.804 79.721 1.00 16.69 129 LYS A C 1
ATOM 834 O O . LYS A 1 103 ? 71.570 44.175 79.192 1.00 16.95 129 LYS A O 1
ATOM 840 N N . LYS A 1 104 ? 69.523 43.240 79.038 1.00 13.45 130 LYS A N 1
ATOM 841 C CA . LYS A 1 104 ? 69.622 42.994 77.597 1.00 13.33 130 LYS A CA 1
ATOM 842 C C . LYS A 1 104 ? 68.367 43.461 76.885 1.00 15.75 130 LYS A C 1
ATOM 843 O O . LYS A 1 104 ? 67.272 43.175 77.362 1.00 14.72 130 LYS A O 1
ATOM 849 N N . ILE A 1 105 ? 68.529 44.188 75.766 1.00 12.30 131 ILE A N 1
ATOM 850 C CA . ILE A 1 105 ? 67.407 44.652 74.940 1.00 11.79 131 ILE A CA 1
ATOM 851 C C . ILE A 1 105 ? 67.655 44.104 73.530 1.00 17.10 131 ILE A C 1
ATOM 852 O O . ILE A 1 105 ? 68.738 44.325 72.967 1.00 17.03 131 ILE A O 1
ATOM 857 N N . GLY A 1 106 ? 66.678 43.357 72.998 1.00 13.74 132 GLY A N 1
ATOM 858 C CA . GLY A 1 106 ? 66.787 42.679 71.709 1.00 14.20 132 GLY A CA 1
ATOM 859 C C . GLY A 1 106 ? 66.705 43.593 70.501 1.00 13.37 132 GLY A C 1
ATOM 860 O O . GLY A 1 106 ? 66.365 44.775 70.619 1.00 12.53 132 GLY A O 1
ATOM 861 N N . ARG A 1 107 ? 66.944 43.015 69.298 1.00 12.04 133 ARG A N 1
ATOM 862 C CA . ARG A 1 107 ? 66.902 43.792 68.051 1.00 11.02 133 ARG A CA 1
ATOM 863 C C . ARG A 1 107 ? 65.536 44.404 67.861 1.00 12.75 133 ARG A C 1
ATOM 864 O O . ARG A 1 107 ? 64.549 43.727 68.145 1.00 13.25 133 ARG A O 1
ATOM 872 N N . GLN A 1 108 ? 65.457 45.651 67.357 1.00 10.19 134 GLN A N 1
ATOM 873 C CA . GLN A 1 108 ? 64.199 46.311 66.993 1.00 10.64 134 GLN A CA 1
ATOM 874 C C . GLN A 1 108 ? 63.168 46.310 68.144 1.00 14.13 134 GLN A C 1
ATOM 875 O O . GLN A 1 108 ? 61.957 46.399 67.879 1.00 13.12 134 GLN A O 1
ATOM 881 N N . ALA A 1 109 ? 63.644 46.238 69.426 1.00 10.95 135 ALA A N 1
ATOM 882 C CA . ALA A 1 109 ? 62.688 46.115 70.560 1.00 11.50 135 ALA A CA 1
ATOM 883 C C . ALA A 1 109 ? 61.704 47.282 70.620 1.00 14.05 135 ALA A C 1
ATOM 884 O O . ALA A 1 109 ? 60.529 47.057 70.916 1.00 12.85 135 ALA A O 1
ATOM 886 N N . PHE A 1 110 ? 62.146 48.499 70.276 1.00 10.41 136 PHE A N 1
ATOM 887 C CA . PHE A 1 110 ? 61.262 49.674 70.310 1.00 10.39 136 PHE A CA 1
ATOM 888 C C . PHE A 1 110 ? 61.275 50.363 68.964 1.00 13.94 136 PHE A C 1
ATOM 889 O O . PHE A 1 110 ? 60.991 51.561 68.868 1.00 13.91 136 PHE A O 1
ATOM 905 N N . PHE A 1 112 ? 60.144 51.993 65.634 1.00 11.84 138 PHE A N 1
ATOM 906 C CA . PHE A 1 112 ? 58.912 52.695 65.241 1.00 11.57 138 PHE A CA 1
ATOM 907 C C . PHE A 1 112 ? 58.058 53.150 66.431 1.00 15.86 138 PHE A C 1
ATOM 908 O O . PHE A 1 112 ? 56.910 53.566 66.207 1.00 16.45 138 PHE A O 1
ATOM 916 N N . CYS A 1 113 ? 58.607 53.173 67.672 1.00 11.26 139 CYS A N 1
ATOM 917 C CA . CYS A 1 113 ? 57.864 53.751 68.825 1.00 11.52 139 CYS A CA 1
ATOM 918 C C . CYS A 1 113 ? 58.135 55.246 68.783 1.00 13.20 139 CYS A C 1
ATOM 919 O O . CYS A 1 113 ? 58.891 55.791 69.594 1.00 12.21 139 CYS A O 1
ATOM 922 N N . SER A 1 114 ? 57.496 55.899 67.797 1.00 12.70 140 SER A N 1
ATOM 923 C CA A SER A 1 114 ? 57.765 57.293 67.454 0.50 12.95 140 SER A CA 1
ATOM 924 C CA B SER A 1 114 ? 57.734 57.297 67.439 0.50 13.21 140 SER A CA 1
ATOM 925 C C . SER A 1 114 ? 57.224 58.324 68.466 1.00 16.01 140 SER A C 1
ATOM 926 O O . SER A 1 114 ? 57.547 59.507 68.337 1.00 16.46 140 SER A O 1
ATOM 931 N N . GLU A 1 115 ? 56.496 57.894 69.513 1.00 11.85 141 GLU A N 1
ATOM 932 C CA . GLU A 1 115 ? 56.021 58.830 70.542 1.00 11.69 141 GLU A CA 1
ATOM 933 C C . GLU A 1 115 ? 56.647 58.538 71.901 1.00 16.18 141 GLU A C 1
ATOM 934 O O . GLU A 1 115 ? 56.342 59.222 72.885 1.00 14.59 141 GLU A O 1
ATOM 940 N N . LEU A 1 116 ? 57.572 57.564 71.937 1.00 13.79 142 LEU A N 1
ATOM 941 C CA . LEU A 1 116 ? 58.212 57.120 73.170 1.00 14.00 142 LEU A CA 1
ATOM 942 C C . LEU A 1 116 ? 59.200 58.192 73.686 1.00 17.50 142 LEU A C 1
ATOM 943 O O . LEU A 1 116 ? 60.068 58.626 72.946 1.00 17.49 142 LEU A O 1
ATOM 948 N N . THR A 1 117 ? 58.976 58.684 74.903 1.00 16.25 143 THR A N 1
ATOM 949 C CA . THR A 1 117 ? 59.839 59.737 75.479 1.00 16.67 143 THR A CA 1
ATOM 950 C C . THR A 1 117 ? 60.556 59.300 76.764 1.00 23.25 143 THR A C 1
ATOM 951 O O . THR A 1 117 ? 61.645 59.805 77.046 1.00 23.33 143 THR A O 1
ATOM 955 N N A ASP A 1 118 ? 59.942 58.397 77.542 0.50 19.67 144 ASP A N 1
ATOM 956 N N B ASP A 1 118 ? 59.941 58.418 77.566 0.50 20.70 144 ASP A N 1
ATOM 957 C CA A ASP A 1 118 ? 60.481 57.960 78.832 0.50 19.71 144 ASP A CA 1
ATOM 958 C CA B ASP A 1 118 ? 60.526 58.007 78.847 0.50 21.14 144 ASP A CA 1
ATOM 959 C C A ASP A 1 118 ? 60.913 56.515 78.771 0.50 23.88 144 ASP A C 1
ATOM 960 C C B ASP A 1 118 ? 60.915 56.543 78.803 0.50 24.40 144 ASP A C 1
ATOM 961 O O A ASP A 1 118 ? 60.067 55.626 78.654 0.50 23.59 144 ASP A O 1
ATOM 962 O O B ASP A 1 118 ? 60.043 55.675 78.724 0.50 23.95 144 ASP A O 1
ATOM 971 N N . ILE A 1 119 ? 62.233 56.276 78.851 1.00 20.73 145 ILE A N 1
ATOM 972 C CA . ILE A 1 119 ? 62.782 54.921 78.806 1.00 22.33 145 ILE A CA 1
ATOM 973 C C . ILE A 1 119 ? 63.787 54.644 79.967 1.00 25.21 145 ILE A C 1
ATOM 974 O O . ILE A 1 119 ? 64.955 54.366 79.685 1.00 22.61 145 ILE A O 1
ATOM 979 N N . PRO A 1 120 ? 63.351 54.569 81.249 1.00 26.07 146 PRO A N 1
ATOM 980 C CA . PRO A 1 120 ? 64.308 54.221 82.340 1.00 27.18 146 PRO A CA 1
ATOM 981 C C . PRO A 1 120 ? 64.917 52.815 82.264 1.00 32.69 146 PRO A C 1
ATOM 982 O O . PRO A 1 120 ? 65.866 52.527 82.977 1.00 35.91 146 PRO A O 1
ATOM 986 N N . ILE A 1 121 ? 64.391 51.944 81.424 1.00 30.85 147 ILE A N 1
ATOM 987 C CA . ILE A 1 121 ? 64.885 50.577 81.237 1.00 31.72 147 ILE A CA 1
ATOM 988 C C . ILE A 1 121 ? 66.372 50.554 80.755 1.00 39.47 147 ILE A C 1
ATOM 989 O O . ILE A 1 121 ? 67.011 49.506 80.802 1.00 40.83 147 ILE A O 1
ATOM 994 N N . LEU A 1 122 ? 66.914 51.702 80.310 1.00 34.78 148 LEU A N 1
ATOM 995 C CA . LEU A 1 122 ? 68.290 51.813 79.805 1.00 33.49 148 LEU A CA 1
ATOM 996 C C . LEU A 1 122 ? 69.347 51.969 80.911 1.00 36.63 148 LEU A C 1
ATOM 997 O O . LEU A 1 122 ? 70.535 51.757 80.666 1.00 36.92 148 LEU A O 1
ATOM 1002 N N . ASP A 1 123 ? 68.928 52.333 82.119 1.00 32.51 149 ASP A N 1
ATOM 1003 C CA . ASP A 1 123 ? 69.814 52.665 83.235 1.00 32.12 149 ASP A CA 1
ATOM 1004 C C . ASP A 1 123 ? 70.855 51.588 83.642 1.00 33.16 149 ASP A C 1
ATOM 1005 O O . ASP A 1 123 ? 71.936 51.970 84.080 1.00 32.25 149 ASP A O 1
ATOM 1010 N N . SER A 1 124 ? 70.565 50.275 83.525 1.00 27.52 150 SER A N 1
ATOM 1011 C CA . SER A 1 124 ? 71.554 49.259 83.934 1.00 25.99 150 SER A CA 1
ATOM 1012 C C . SER A 1 124 ? 71.795 48.182 82.838 1.00 23.40 150 SER A C 1
ATOM 1013 O O . SER A 1 124 ? 72.274 47.087 83.133 1.00 23.09 150 SER A O 1
ATOM 1016 N N A VAL A 1 125 ? 71.518 48.535 81.593 0.50 18.39 151 VAL A N 1
ATOM 1017 N N B VAL A 1 125 ? 71.512 48.528 81.575 0.50 18.44 151 VAL A N 1
ATOM 1018 C CA A VAL A 1 125 ? 71.664 47.653 80.442 0.50 16.86 151 VAL A CA 1
ATOM 1019 C CA B VAL A 1 125 ? 71.695 47.621 80.435 0.50 16.91 151 VAL A CA 1
ATOM 1020 C C A VAL A 1 125 ? 73.159 47.405 80.128 0.50 19.82 151 VAL A C 1
ATOM 1021 C C B VAL A 1 125 ? 73.173 47.383 80.160 0.50 19.82 151 VAL A C 1
ATOM 1022 O O A VAL A 1 125 ? 73.993 48.290 80.350 0.50 19.33 151 VAL A O 1
ATOM 1023 O O B VAL A 1 125 ? 74.004 48.267 80.389 0.50 19.27 151 VAL A O 1
ATOM 1030 N N . THR A 1 126 ? 73.492 46.189 79.661 1.00 15.95 152 THR A N 1
ATOM 1031 C CA . THR A 1 126 ? 74.863 45.857 79.273 1.00 16.73 152 THR A CA 1
ATOM 1032 C C . THR A 1 126 ? 74.877 45.503 77.792 1.00 21.08 152 THR A C 1
ATOM 1033 O O . THR A 1 126 ? 75.945 45.476 77.198 1.00 20.25 152 THR A O 1
ATOM 1037 N N . GLU A 1 127 ? 73.703 45.163 77.203 1.00 16.81 153 GLU A N 1
ATOM 1038 C CA . GLU A 1 127 ? 73.629 44.780 75.786 1.00 16.03 153 GLU A CA 1
ATOM 1039 C C . GLU A 1 127 ? 72.387 45.334 75.156 1.00 17.93 153 GLU A C 1
ATOM 1040 O O . GLU A 1 127 ? 71.299 45.156 75.699 1.00 15.77 153 GLU A O 1
ATOM 1046 N N . ILE A 1 128 ? 72.542 46.009 74.030 1.00 13.39 154 ILE A N 1
ATOM 1047 C CA . ILE A 1 128 ? 71.418 46.546 73.249 1.00 13.62 154 ILE A CA 1
ATOM 1048 C C . ILE A 1 128 ? 71.688 46.146 71.804 1.00 18.21 154 ILE A C 1
ATOM 1049 O O . ILE A 1 128 ? 72.741 46.525 71.250 1.00 17.31 154 ILE A O 1
ATOM 1054 N N . ASP A 1 129 ? 70.760 45.411 71.185 1.00 14.25 155 ASP A N 1
ATOM 1055 C CA . ASP A 1 129 ? 71.002 44.908 69.838 1.00 13.88 155 ASP A CA 1
ATOM 1056 C C . ASP A 1 129 ? 70.498 45.866 68.759 1.00 15.29 155 ASP A C 1
ATOM 1057 O O . ASP A 1 129 ? 69.913 46.904 69.052 1.00 14.46 155 ASP A O 1
ATOM 1062 N N . SER A 1 130 ? 70.777 45.522 67.500 1.00 12.33 156 SER A N 1
ATOM 1063 C CA . SER A 1 130 ? 70.509 46.340 66.309 1.00 12.05 156 SER A CA 1
ATOM 1064 C C . SER A 1 130 ? 69.142 46.982 66.281 1.00 14.68 156 SER A C 1
ATOM 1065 O O . SER A 1 130 ? 68.141 46.312 66.576 1.00 13.22 156 SER A O 1
ATOM 1068 N N . GLU A 1 131 ? 69.114 48.283 65.899 1.00 10.77 157 GLU A N 1
ATOM 1069 C CA . GLU A 1 131 ? 67.904 49.076 65.641 1.00 9.97 157 GLU A CA 1
ATOM 1070 C C . GLU A 1 131 ? 66.894 49.063 66.795 1.00 13.55 157 GLU A C 1
ATOM 1071 O O . GLU A 1 131 ? 65.697 49.238 66.540 1.00 13.64 157 GLU A O 1
ATOM 1077 N N . ALA A 1 132 ? 67.353 48.912 68.043 1.00 11.97 158 ALA A N 1
ATOM 1078 C CA . ALA A 1 132 ? 66.441 48.835 69.183 1.00 12.44 158 ALA A CA 1
ATOM 1079 C C . ALA A 1 132 ? 65.618 50.108 69.340 1.00 15.49 158 ALA A C 1
ATOM 1080 O O . ALA A 1 132 ? 64.491 50.015 69.814 1.00 14.80 158 ALA A O 1
ATOM 1082 N N . PHE A 1 133 ? 66.137 51.289 68.902 1.00 11.58 159 PHE A N 1
ATOM 1083 C CA . PHE A 1 133 ? 65.368 52.526 69.052 1.00 11.94 159 PHE A CA 1
ATOM 1084 C C . PHE A 1 133 ? 65.217 53.236 67.716 1.00 15.82 159 PHE A C 1
ATOM 1085 O O . PHE A 1 133 ? 65.082 54.458 67.680 1.00 14.64 159 PHE A O 1
ATOM 1093 N N . HIS A 1 134 ? 65.286 52.475 66.623 1.00 13.53 160 HIS A N 1
ATOM 1094 C CA A HIS A 1 134 ? 65.167 53.005 65.262 0.50 13.15 160 HIS A CA 1
ATOM 1095 C CA B HIS A 1 134 ? 65.159 53.000 65.262 0.50 13.86 160 HIS A CA 1
ATOM 1096 C C . HIS A 1 134 ? 63.793 53.706 65.115 1.00 16.31 160 HIS A C 1
ATOM 1097 O O . HIS A 1 134 ? 62.768 53.116 65.448 1.00 13.93 160 HIS A O 1
ATOM 1110 N N . HIS A 1 135 ? 63.780 54.975 64.640 1.00 13.21 161 HIS A N 1
ATOM 1111 C CA . HIS A 1 135 ? 62.556 55.781 64.449 1.00 13.56 161 HIS A CA 1
ATOM 1112 C C . HIS A 1 135 ? 61.806 56.085 65.775 1.00 17.03 161 HIS A C 1
ATOM 1113 O O . HIS A 1 135 ? 60.582 56.290 65.760 1.00 17.15 161 HIS A O 1
ATOM 1120 N N . CYS A 1 136 ? 62.542 56.171 66.905 1.00 13.20 162 CYS A N 1
ATOM 1121 C CA . CYS A 1 136 ? 61.982 56.659 68.153 1.00 12.56 162 CYS A CA 1
ATOM 1122 C C . CYS A 1 136 ? 62.153 58.170 68.094 1.00 15.76 162 CYS A C 1
ATOM 1123 O O . CYS A 1 136 ? 63.041 58.756 68.713 1.00 14.53 162 CYS A O 1
ATOM 1126 N N . GLU A 1 137 ? 61.275 58.783 67.286 1.00 14.12 163 GLU A N 1
ATOM 1127 C CA . GLU A 1 137 ? 61.298 60.181 66.850 1.00 14.42 163 GLU A CA 1
ATOM 1128 C C . GLU A 1 137 ? 61.096 61.225 67.935 1.00 18.01 163 GLU A C 1
ATOM 1129 O O . GLU A 1 137 ? 61.295 62.409 67.649 1.00 17.93 163 GLU A O 1
ATOM 1135 N N . GLU A 1 138 ? 60.707 60.833 69.144 1.00 14.20 164 GLU A N 1
ATOM 1136 C CA . GLU A 1 138 ? 60.530 61.809 70.217 1.00 14.53 164 GLU A CA 1
ATOM 1137 C C . GLU A 1 138 ? 61.533 61.629 71.380 1.00 18.39 164 GLU A C 1
ATOM 1138 O O . GLU A 1 138 ? 61.503 62.429 72.308 1.00 18.62 164 GLU A O 1
ATOM 1144 N N . LEU A 1 139 ? 62.439 60.638 71.337 1.00 15.55 165 LEU A N 1
ATOM 1145 C CA . LEU A 1 139 ? 63.492 60.537 72.373 1.00 16.31 165 LEU A CA 1
ATOM 1146 C C . LEU A 1 139 ? 64.349 61.819 72.298 1.00 19.61 165 LEU A C 1
ATOM 1147 O O . LEU A 1 139 ? 64.770 62.163 71.194 1.00 19.77 165 LEU A O 1
ATOM 1152 N N . ASP A 1 140 ? 64.591 62.509 73.424 1.00 17.30 166 ASP A N 1
ATOM 1153 C CA A ASP A 1 140 ? 65.337 63.777 73.356 0.50 17.43 166 ASP A CA 1
ATOM 1154 C CA B ASP A 1 140 ? 65.300 63.795 73.474 0.50 17.41 166 ASP A CA 1
ATOM 1155 C C . ASP A 1 140 ? 66.798 63.652 73.800 1.00 21.52 166 ASP A C 1
ATOM 1156 O O . ASP A 1 140 ? 67.664 64.278 73.175 1.00 19.64 166 ASP A O 1
ATOM 1165 N N . THR A 1 141 ? 67.079 62.896 74.857 1.00 18.73 167 THR A N 1
ATOM 1166 C CA A THR A 1 141 ? 68.443 62.681 75.353 0.75 19.34 167 THR A CA 1
ATOM 1167 C CA B THR A 1 141 ? 68.445 62.682 75.317 0.25 18.89 167 THR A CA 1
ATOM 1168 C C . THR A 1 141 ? 68.565 61.240 75.765 1.00 23.32 167 THR A C 1
ATOM 1169 O O . THR A 1 141 ? 67.599 60.674 76.306 1.00 22.99 167 THR A O 1
ATOM 1176 N N . VAL A 1 142 ? 69.731 60.649 75.523 1.00 18.88 168 VAL A N 1
ATOM 1177 C CA . VAL A 1 142 ? 69.984 59.259 75.885 1.00 18.71 168 VAL A CA 1
ATOM 1178 C C . VAL A 1 142 ? 71.346 59.155 76.542 1.00 21.37 168 VAL A C 1
ATOM 1179 O O . VAL A 1 142 ? 72.318 59.705 76.025 1.00 21.03 168 VAL A O 1
ATOM 1183 N N . THR A 1 143 ? 71.417 58.419 77.648 1.00 17.29 169 THR A N 1
ATOM 1184 C CA . THR A 1 143 ? 72.673 58.103 78.304 1.00 17.95 169 THR A CA 1
ATOM 1185 C C . THR A 1 143 ? 72.855 56.593 78.228 1.00 22.24 169 THR A C 1
ATOM 1186 O O . THR A 1 143 ? 72.022 55.837 78.734 1.00 20.56 169 THR A O 1
ATOM 1190 N N A ILE A 1 144 ? 73.937 56.158 77.587 0.50 18.42 170 ILE A N 1
ATOM 1191 N N B ILE A 1 144 ? 73.937 56.159 77.590 0.50 19.01 170 ILE A N 1
ATOM 1192 C CA A ILE A 1 144 ? 74.282 54.741 77.482 0.50 17.71 170 ILE A CA 1
ATOM 1193 C CA B ILE A 1 144 ? 74.268 54.741 77.490 0.50 18.60 170 ILE A CA 1
ATOM 1194 C C A ILE A 1 144 ? 75.186 54.432 78.677 0.50 21.87 170 ILE A C 1
ATOM 1195 C C B ILE A 1 144 ? 75.183 54.433 78.678 0.50 22.27 170 ILE A C 1
ATOM 1196 O O A ILE A 1 144 ? 76.209 55.101 78.844 0.50 21.41 170 ILE A O 1
ATOM 1197 O O B ILE A 1 144 ? 76.204 55.106 78.841 0.50 21.80 170 ILE A O 1
ATOM 1206 N N . PRO A 1 145 ? 74.807 53.482 79.563 1.00 19.55 171 PRO A N 1
ATOM 1207 C CA . PRO A 1 145 ? 75.627 53.231 80.761 1.00 19.23 171 PRO A CA 1
ATOM 1208 C C . PRO A 1 145 ? 76.915 52.468 80.525 1.00 21.05 171 PRO A C 1
ATOM 1209 O O . PRO A 1 145 ? 77.035 51.731 79.543 1.00 19.30 171 PRO A O 1
ATOM 1213 N N . GLU A 1 146 ? 77.870 52.642 81.477 1.00 18.85 172 GLU A N 1
ATOM 1214 C CA A GLU A 1 146 ? 79.143 51.926 81.455 0.50 18.55 172 GLU A CA 1
ATOM 1215 C CA B GLU A 1 146 ? 79.142 51.919 81.473 0.50 18.40 172 GLU A CA 1
ATOM 1216 C C . GLU A 1 146 ? 78.837 50.422 81.481 1.00 22.70 172 GLU A C 1
ATOM 1217 O O . GLU A 1 146 ? 77.953 49.986 82.209 1.00 20.79 172 GLU A O 1
ATOM 1228 N N . GLY A 1 147 ? 79.514 49.659 80.633 1.00 21.62 173 GLY A N 1
ATOM 1229 C CA . GLY A 1 147 ? 79.248 48.226 80.536 1.00 21.41 173 GLY A CA 1
ATOM 1230 C C . GLY A 1 147 ? 78.745 47.855 79.154 1.00 23.14 173 GLY A C 1
ATOM 1231 O O . GLY A 1 147 ? 78.935 46.719 78.710 1.00 22.87 173 GLY A O 1
ATOM 1232 N N . VAL A 1 148 ? 78.131 48.823 78.438 1.00 17.59 174 VAL A N 1
ATOM 1233 C CA . VAL A 1 148 ? 77.734 48.621 77.044 1.00 15.79 174 VAL A CA 1
ATOM 1234 C C . VAL A 1 148 ? 79.021 48.734 76.194 1.00 17.85 174 VAL A C 1
ATOM 1235 O O . VAL A 1 148 ? 79.735 49.727 76.325 1.00 16.60 174 VAL A O 1
ATOM 1239 N N . THR A 1 149 ? 79.332 47.722 75.368 1.00 14.88 175 THR A N 1
ATOM 1240 C CA . THR A 1 149 ? 80.619 47.731 74.630 1.00 14.58 175 THR A CA 1
ATOM 1241 C C . THR A 1 149 ? 80.493 48.140 73.167 1.00 18.35 175 THR A C 1
ATOM 1242 O O . THR A 1 149 ? 81.514 48.318 72.496 1.00 18.72 175 THR A O 1
ATOM 1246 N N . SER A 1 150 ? 79.275 48.308 72.659 1.00 15.52 176 SER A N 1
ATOM 1247 C CA . SER A 1 150 ? 79.110 48.844 71.304 1.00 16.29 176 SER A CA 1
ATOM 1248 C C . SER A 1 150 ? 77.744 49.442 71.110 1.00 19.96 176 SER A C 1
ATOM 1249 O O . SER A 1 150 ? 76.806 49.108 71.830 1.00 18.81 176 SER A O 1
ATOM 1252 N N . VAL A 1 151 ? 77.629 50.342 70.132 1.00 15.13 177 VAL A N 1
ATOM 1253 C CA . VAL A 1 151 ? 76.338 50.904 69.771 1.00 14.25 177 VAL A CA 1
ATOM 1254 C C . VAL A 1 151 ? 75.974 50.135 68.520 1.00 17.82 177 VAL A C 1
ATOM 1255 O O . VAL A 1 151 ? 76.621 50.329 67.485 1.00 15.24 177 VAL A O 1
ATOM 1259 N N . ALA A 1 152 ? 75.011 49.201 68.623 1.00 14.73 178 ALA A N 1
ATOM 1260 C CA . ALA A 1 152 ? 74.670 48.303 67.503 1.00 15.43 178 ALA A CA 1
ATOM 1261 C C . ALA A 1 152 ? 74.103 49.078 66.301 1.00 14.71 178 ALA A C 1
ATOM 1262 O O . ALA A 1 152 ? 73.680 50.228 66.443 1.00 14.73 178 ALA A O 1
ATOM 1264 N N . ASP A 1 153 ? 74.171 48.474 65.114 1.00 12.67 179 ASP A N 1
ATOM 1265 C CA . ASP A 1 153 ? 73.780 49.127 63.863 1.00 12.90 179 ASP A CA 1
ATOM 1266 C C . ASP A 1 153 ? 72.352 49.666 63.899 1.00 15.71 179 ASP A C 1
ATOM 1267 O O . ASP A 1 153 ? 71.450 49.010 64.427 1.00 14.57 179 ASP A O 1
ATOM 1272 N N . GLY A 1 154 ? 72.199 50.886 63.401 1.00 13.32 180 GLY A N 1
ATOM 1273 C CA . GLY A 1 154 ? 70.918 51.578 63.288 1.00 13.11 180 GLY A CA 1
ATOM 1274 C C . GLY A 1 154 ? 70.190 51.805 64.593 1.00 15.27 180 GLY A C 1
ATOM 1275 O O . GLY A 1 154 ? 68.985 52.042 64.580 1.00 14.80 180 GLY A O 1
ATOM 1289 N N . PHE A 1 156 ? 69.840 54.258 66.760 1.00 12.74 182 PHE A N 1
ATOM 1290 C CA . PHE A 1 156 ? 69.023 55.456 66.873 1.00 12.34 182 PHE A CA 1
ATOM 1291 C C . PHE A 1 156 ? 68.770 56.085 65.532 1.00 15.75 182 PHE A C 1
ATOM 1292 O O . PHE A 1 156 ? 68.507 57.288 65.485 1.00 15.01 182 PHE A O 1
ATOM 1300 N N . SER A 1 157 ? 68.764 55.296 64.449 1.00 13.42 183 SER A N 1
ATOM 1301 C CA . SER A 1 157 ? 68.474 55.895 63.145 1.00 14.48 183 SER A CA 1
ATOM 1302 C C . SER A 1 157 ? 67.119 56.619 63.164 1.00 17.94 183 SER A C 1
ATOM 1303 O O . SER A 1 157 ? 66.134 56.059 63.661 1.00 16.04 183 SER A O 1
ATOM 1306 N N . TYR A 1 158 ? 67.087 57.873 62.644 1.00 13.83 184 TYR A N 1
ATOM 1307 C CA . TYR A 1 158 ? 65.868 58.692 62.501 1.00 13.76 184 TYR A CA 1
ATOM 1308 C C . TYR A 1 158 ? 65.178 58.990 63.839 1.00 17.17 184 TYR A C 1
ATOM 1309 O O . TYR A 1 158 ? 63.966 59.253 63.894 1.00 17.21 184 TYR A O 1
ATOM 1318 N N . CYS A 1 159 ? 65.981 59.104 64.897 1.00 13.59 185 CYS A N 1
ATOM 1319 C CA . CYS A 1 159 ? 65.473 59.625 66.167 1.00 12.74 185 CYS A CA 1
ATOM 1320 C C . CYS A 1 159 ? 65.578 61.131 66.022 1.00 16.44 185 CYS A C 1
ATOM 1321 O O . CYS A 1 159 ? 66.566 61.746 66.435 1.00 15.24 185 CYS A O 1
ATOM 1324 N N . TYR A 1 160 ? 64.551 61.722 65.356 1.00 15.75 186 TYR A N 1
ATOM 1325 C CA . TYR A 1 160 ? 64.547 63.140 64.944 1.00 16.51 186 TYR A CA 1
ATOM 1326 C C . TYR A 1 160 ? 64.667 64.171 66.053 1.00 18.95 186 TYR A C 1
ATOM 1327 O O . TYR A 1 160 ? 65.059 65.310 65.760 1.00 19.33 186 TYR A O 1
ATOM 1336 N N . SER A 1 161 ? 64.318 63.819 67.290 1.00 14.62 187 SER A N 1
ATOM 1337 C CA . SER A 1 161 ? 64.400 64.754 68.423 1.00 15.18 187 SER A CA 1
ATOM 1338 C C . SER A 1 161 ? 65.643 64.565 69.274 1.00 17.29 187 SER A C 1
ATOM 1339 O O . SER A 1 161 ? 65.853 65.338 70.208 1.00 18.12 187 SER A O 1
ATOM 1342 N N . LEU A 1 162 ? 66.407 63.513 69.015 1.00 14.82 188 LEU A N 1
ATOM 1343 C CA . LEU A 1 162 ? 67.548 63.116 69.847 1.00 14.89 188 LEU A CA 1
ATOM 1344 C C . LEU A 1 162 ? 68.721 64.082 69.610 1.00 18.59 188 LEU A C 1
ATOM 1345 O O . LEU A 1 162 ? 69.372 64.012 68.571 1.00 18.37 188 LEU A O 1
ATOM 1350 N N . HIS A 1 163 ? 68.954 64.984 70.566 1.00 15.93 189 HIS A N 1
ATOM 1351 C CA . HIS A 1 163 ? 69.970 66.035 70.390 1.00 16.63 189 HIS A CA 1
ATOM 1352 C C . HIS A 1 163 ? 71.240 65.812 71.216 1.00 20.87 189 HIS A C 1
ATOM 1353 O O . HIS A 1 163 ? 72.244 66.487 70.960 1.00 19.03 189 HIS A O 1
ATOM 1360 N N . THR A 1 164 ? 71.190 64.928 72.227 1.00 17.91 190 THR A N 1
ATOM 1361 C CA . THR A 1 164 ? 72.356 64.645 73.071 1.00 18.67 190 THR A CA 1
ATOM 1362 C C . THR A 1 164 ? 72.410 63.161 73.383 1.00 22.39 190 THR A C 1
ATOM 1363 O O . THR A 1 164 ? 71.409 62.581 73.812 1.00 20.28 190 THR A O 1
ATOM 1367 N N . VAL A 1 165 ? 73.588 62.552 73.182 1.00 19.03 191 VAL A N 1
ATOM 1368 C CA . VAL A 1 165 ? 73.837 61.152 73.524 1.00 18.55 191 VAL A CA 1
ATOM 1369 C C . VAL A 1 165 ? 75.143 61.106 74.287 1.00 24.41 191 VAL A C 1
ATOM 1370 O O . VAL A 1 165 ? 76.161 61.630 73.808 1.00 26.19 191 VAL A O 1
ATOM 1374 N N . THR A 1 166 ? 75.126 60.469 75.450 1.00 18.43 192 THR A N 1
ATOM 1375 C CA . THR A 1 166 ? 76.335 60.276 76.242 1.00 17.82 192 THR A CA 1
ATOM 1376 C C . THR A 1 166 ? 76.765 58.822 76.091 1.00 22.24 192 THR A C 1
ATOM 1377 O O . THR A 1 166 ? 76.012 57.908 76.449 1.00 20.70 192 THR A O 1
ATOM 1381 N N . LEU A 1 167 ? 77.962 58.611 75.503 1.00 19.32 193 LEU A N 1
ATOM 1382 C CA . LEU A 1 167 ? 78.502 57.268 75.341 1.00 19.15 193 LEU A CA 1
ATOM 1383 C C . LEU A 1 167 ? 79.499 56.985 76.446 1.00 22.60 193 LEU A C 1
ATOM 1384 O O . LEU A 1 167 ? 80.276 57.875 76.801 1.00 22.67 193 LEU A O 1
ATOM 1389 N N . PRO A 1 168 ? 79.506 55.750 76.990 1.00 17.61 194 PRO A N 1
ATOM 1390 C CA . PRO A 1 168 ? 80.449 55.428 78.070 1.00 17.79 194 PRO A CA 1
ATOM 1391 C C . PRO A 1 168 ? 81.837 55.067 77.562 1.00 21.37 194 PRO A C 1
ATOM 1392 O O . PRO A 1 168 ? 82.005 54.738 76.390 1.00 19.45 194 PRO A O 1
ATOM 1396 N N . ASP A 1 169 ? 82.818 55.042 78.479 1.00 19.40 195 ASP A N 1
ATOM 1397 C CA . ASP A 1 169 ? 84.198 54.669 78.170 1.00 20.35 195 ASP A CA 1
ATOM 1398 C C . ASP A 1 169 ? 84.302 53.229 77.632 1.00 22.30 195 ASP A C 1
ATOM 1399 O O . ASP A 1 169 ? 85.211 52.925 76.866 1.00 19.48 195 ASP A O 1
ATOM 1404 N N . SER A 1 170 ? 83.330 52.349 77.983 1.00 18.74 196 SER A N 1
ATOM 1405 C CA . SER A 1 170 ? 83.368 50.946 77.571 1.00 17.30 196 SER A CA 1
ATOM 1406 C C . SER A 1 170 ? 83.037 50.727 76.077 1.00 18.10 196 SER A C 1
ATOM 1407 O O . SER A 1 170 ? 83.293 49.637 75.566 1.00 17.70 196 SER A O 1
ATOM 1410 N N . VAL A 1 171 ? 82.487 51.744 75.367 1.00 15.28 197 VAL A N 1
ATOM 1411 C CA . VAL A 1 171 ? 82.100 51.555 73.965 1.00 14.58 197 VAL A CA 1
ATOM 1412 C C . VAL A 1 171 ? 83.360 51.454 73.074 1.00 18.30 197 VAL A C 1
ATOM 1413 O O . VAL A 1 171 ? 84.219 52.345 73.102 1.00 18.94 197 VAL A O 1
ATOM 1417 N N . THR A 1 172 ? 83.458 50.358 72.304 1.00 14.85 198 THR A N 1
ATOM 1418 C CA . THR A 1 172 ? 84.592 50.158 71.389 1.00 15.61 198 THR A CA 1
ATOM 1419 C C . THR A 1 172 ? 84.173 50.302 69.926 1.00 18.87 198 THR A C 1
ATOM 1420 O O . THR A 1 172 ? 85.045 50.338 69.046 1.00 17.59 198 THR A O 1
ATOM 1424 N N . ALA A 1 173 ? 82.858 50.310 69.656 1.00 14.98 199 ALA A N 1
ATOM 1425 C CA . ALA A 1 173 ? 82.373 50.409 68.282 1.00 16.01 199 ALA A CA 1
ATOM 1426 C C . ALA A 1 173 ? 81.073 51.144 68.205 1.00 17.81 199 ALA A C 1
ATOM 1427 O O . ALA A 1 173 ? 80.213 50.978 69.067 1.00 17.29 199 ALA A O 1
ATOM 1429 N N . ILE A 1 174 ? 80.935 51.976 67.172 1.00 14.18 200 ILE A N 1
ATOM 1430 C CA . ILE A 1 174 ? 79.690 52.681 66.837 1.00 13.53 200 ILE A CA 1
ATOM 1431 C C . ILE A 1 174 ? 79.349 52.134 65.474 1.00 16.88 200 ILE A C 1
ATOM 1432 O O . ILE A 1 174 ? 80.004 52.491 64.496 1.00 17.06 200 ILE A O 1
ATOM 1437 N N . GLU A 1 175 ? 78.352 51.246 65.393 1.00 13.06 201 GLU A N 1
ATOM 1438 C CA . GLU A 1 175 ? 78.118 50.520 64.144 1.00 12.31 201 GLU A CA 1
ATOM 1439 C C . GLU A 1 175 ? 77.402 51.349 63.082 1.00 13.83 201 GLU A C 1
ATOM 1440 O O . GLU A 1 175 ? 76.966 52.474 63.337 1.00 14.52 201 GLU A O 1
ATOM 1446 N N . GLU A 1 176 ? 77.306 50.797 61.878 1.00 13.02 202 GLU A N 1
ATOM 1447 C CA . GLU A 1 176 ? 76.685 51.465 60.740 1.00 12.81 202 GLU A CA 1
ATOM 1448 C C . GLU A 1 176 ? 75.347 52.092 61.066 1.00 15.72 202 GLU A C 1
ATOM 1449 O O . GLU A 1 176 ? 74.499 51.440 61.691 1.00 15.18 202 GLU A O 1
ATOM 1455 N N . ARG A 1 177 ? 75.149 53.354 60.613 1.00 12.98 203 ARG A N 1
ATOM 1456 C CA A ARG A 1 177 ? 73.881 54.098 60.729 0.50 13.44 203 ARG A CA 1
ATOM 1457 C CA B ARG A 1 177 ? 73.892 54.122 60.740 0.50 13.69 203 ARG A CA 1
ATOM 1458 C C . ARG A 1 177 ? 73.386 54.261 62.185 1.00 16.94 203 ARG A C 1
ATOM 1459 O O . ARG A 1 177 ? 72.217 54.596 62.394 1.00 16.08 203 ARG A O 1
ATOM 1474 N N . ALA A 1 178 ? 74.264 54.092 63.191 1.00 14.64 204 ALA A N 1
ATOM 1475 C CA . ALA A 1 178 ? 73.815 54.195 64.603 1.00 14.02 204 ALA A CA 1
ATOM 1476 C C . ALA A 1 178 ? 73.091 55.515 64.932 1.00 16.79 204 ALA A C 1
ATOM 1477 O O . ALA A 1 178 ? 72.102 55.477 65.671 1.00 15.92 204 ALA A O 1
ATOM 1479 N N . PHE A 1 179 ? 73.546 56.673 64.369 1.00 14.10 205 PHE A N 1
ATOM 1480 C CA . PHE A 1 179 ? 72.914 57.972 64.666 1.00 12.84 205 PHE A CA 1
ATOM 1481 C C . PHE A 1 179 ? 72.451 58.671 63.411 1.00 16.44 205 PHE A C 1
ATOM 1482 O O . PHE A 1 179 ? 72.301 59.900 63.418 1.00 16.94 205 PHE A O 1
ATOM 1490 N N . THR A 1 180 ? 72.209 57.913 62.324 1.00 13.05 206 THR A N 1
ATOM 1491 C CA . THR A 1 180 ? 71.719 58.545 61.084 1.00 13.61 206 THR A CA 1
ATOM 1492 C C . THR A 1 180 ? 70.455 59.374 61.342 1.00 17.36 206 THR A C 1
ATOM 1493 O O . THR A 1 180 ? 69.524 58.890 61.990 1.00 15.58 206 THR A O 1
ATOM 1497 N N . GLY A 1 181 ? 70.432 60.609 60.844 1.00 15.60 207 GLY A N 1
ATOM 1498 C CA . GLY A 1 181 ? 69.229 61.433 60.893 1.00 15.81 207 GLY A CA 1
ATOM 1499 C C . GLY A 1 181 ? 68.802 61.963 62.244 1.00 19.36 207 GLY A C 1
ATOM 1500 O O . GLY A 1 181 ? 67.686 62.473 62.364 1.00 20.12 207 GLY A O 1
ATOM 1501 N N . THR A 1 182 ? 69.686 61.899 63.247 1.00 14.75 208 THR A N 1
ATOM 1502 C CA . THR A 1 182 ? 69.380 62.398 64.588 1.00 14.55 208 THR A CA 1
ATOM 1503 C C . THR A 1 182 ? 69.588 63.918 64.668 1.00 19.47 208 THR A C 1
ATOM 1504 O O . THR A 1 182 ? 70.173 64.523 63.768 1.00 19.97 208 THR A O 1
ATOM 1508 N N . ALA A 1 183 ? 69.134 64.521 65.766 1.00 17.40 209 ALA A N 1
ATOM 1509 C CA . ALA A 1 183 ? 69.239 65.968 65.983 1.00 17.26 209 ALA A CA 1
ATOM 1510 C C . ALA A 1 183 ? 70.476 66.324 66.812 1.00 19.00 209 ALA A C 1
ATOM 1511 O O . ALA A 1 183 ? 70.492 67.404 67.416 1.00 18.56 209 ALA A O 1
ATOM 1513 N N . LEU A 1 184 ? 71.515 65.437 66.851 1.00 15.89 210 LEU A N 1
ATOM 1514 C CA . LEU A 1 184 ? 72.716 65.682 67.672 1.00 15.16 210 LEU A CA 1
ATOM 1515 C C . LEU A 1 184 ? 73.338 67.048 67.381 1.00 18.24 210 LEU A C 1
ATOM 1516 O O . LEU A 1 184 ? 73.590 67.354 66.214 1.00 17.40 210 LEU A O 1
ATOM 1521 N N . THR A 1 185 ? 73.560 67.865 68.419 1.00 15.90 211 THR A N 1
ATOM 1522 C CA . THR A 1 185 ? 74.193 69.188 68.243 1.00 15.61 211 THR A CA 1
ATOM 1523 C C . THR A 1 185 ? 75.705 69.049 68.482 1.00 19.42 211 THR A C 1
ATOM 1524 O O . THR A 1 185 ? 76.501 69.894 68.066 1.00 19.20 211 THR A O 1
ATOM 1528 N N . GLN A 1 186 ? 76.086 67.977 69.183 1.00 16.15 212 GLN A N 1
ATOM 1529 C CA . GLN A 1 186 ? 77.468 67.637 69.466 1.00 16.08 212 GLN A CA 1
ATOM 1530 C C . GLN A 1 186 ? 77.625 66.133 69.579 1.00 20.74 212 GLN A C 1
ATOM 1531 O O . GLN A 1 186 ? 76.654 65.414 69.874 1.00 18.88 212 GLN A O 1
ATOM 1537 N N A ILE A 1 187 ? 78.866 65.669 69.315 0.50 19.30 213 ILE A N 1
ATOM 1538 N N B ILE A 1 187 ? 78.857 65.650 69.413 0.50 17.53 213 ILE A N 1
ATOM 153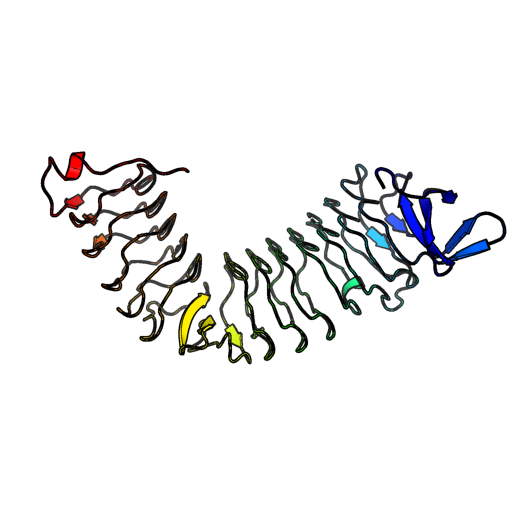9 C CA A ILE A 1 187 ? 79.316 64.278 69.395 0.50 19.22 213 ILE A CA 1
ATOM 1540 C CA B ILE A 1 187 ? 79.147 64.238 69.621 0.50 16.35 213 ILE A CA 1
ATOM 1541 C C A ILE A 1 187 ? 80.609 64.201 70.200 0.50 21.14 213 ILE A C 1
ATOM 1542 C C B ILE A 1 187 ? 80.558 64.123 70.166 0.50 19.34 213 ILE A C 1
ATOM 1543 O O A ILE A 1 187 ? 81.523 64.987 69.931 0.50 20.30 213 ILE A O 1
ATOM 1544 O O B ILE A 1 187 ? 81.458 64.858 69.751 0.50 17.94 213 ILE A O 1
ATOM 1553 N N . HIS A 1 188 ? 80.712 63.242 71.149 1.00 17.75 214 HIS A N 1
ATOM 1554 C CA . HIS A 1 188 ? 81.981 62.955 71.805 1.00 17.16 214 HIS A CA 1
ATOM 1555 C C . HIS A 1 188 ? 82.263 61.476 71.588 1.00 19.82 214 HIS A C 1
ATOM 1556 O O . HIS A 1 188 ? 81.436 60.627 71.943 1.00 20.27 214 HIS A O 1
ATOM 1563 N N . ILE A 1 189 ? 83.399 61.172 70.950 1.00 15.31 215 ILE A N 1
ATOM 1564 C CA . ILE A 1 189 ? 83.833 59.798 70.704 1.00 13.86 215 ILE A CA 1
ATOM 1565 C C . ILE A 1 189 ? 84.702 59.354 71.880 1.00 18.54 215 ILE A C 1
ATOM 1566 O O . ILE A 1 189 ? 85.783 59.929 72.066 1.00 19.27 215 ILE A O 1
ATOM 1571 N N . PRO A 1 190 ? 84.287 58.333 72.677 1.00 17.60 216 PRO A N 1
ATOM 1572 C CA A PRO A 1 190 ? 85.135 57.915 73.812 0.50 17.98 216 PRO A CA 1
ATOM 1573 C CA B PRO A 1 190 ? 85.132 57.899 73.809 0.50 18.10 216 PRO A CA 1
ATOM 1574 C C . PRO A 1 190 ? 86.440 57.250 73.341 1.00 21.92 216 PRO A C 1
ATOM 1575 O O . PRO A 1 190 ? 86.549 56.794 72.192 1.00 19.22 216 PRO A O 1
ATOM 1582 N N . ALA A 1 191 ? 87.455 57.216 74.236 1.00 18.82 217 ALA A N 1
ATOM 1583 C CA . ALA A 1 191 ? 88.818 56.733 73.960 1.00 19.84 217 ALA A CA 1
ATOM 1584 C C . ALA A 1 191 ? 88.939 55.338 73.361 1.00 21.88 217 ALA A C 1
ATOM 1585 O O . ALA A 1 191 ? 89.815 55.126 72.524 1.00 21.67 217 ALA A O 1
ATOM 1587 N N . LYS A 1 192 ? 88.067 54.401 73.753 1.00 16.01 218 LYS A N 1
ATOM 1588 C CA . LYS A 1 192 ? 88.199 53.015 73.296 1.00 16.17 218 LYS A CA 1
ATOM 1589 C C . LYS A 1 192 ? 87.529 52.716 71.954 1.00 18.28 218 LYS A C 1
ATOM 1590 O O . LYS A 1 192 ? 87.569 51.571 71.508 1.00 17.60 218 LYS A O 1
ATOM 1596 N N . VAL A 1 193 ? 86.938 53.715 71.296 1.00 14.71 219 VAL A N 1
ATOM 1597 C CA . VAL A 1 193 ? 86.305 53.451 70.006 1.00 13.40 219 VAL A CA 1
ATOM 1598 C C . VAL A 1 193 ? 87.375 53.096 68.940 1.00 17.80 219 VAL A C 1
ATOM 1599 O O . VAL A 1 193 ? 88.280 53.903 68.661 1.00 18.45 219 VAL A O 1
ATOM 1603 N N . THR A 1 194 ? 87.265 51.896 68.351 1.00 13.89 220 THR A N 1
ATOM 1604 C CA . THR A 1 194 ? 88.211 51.456 67.306 1.00 15.22 220 THR A CA 1
ATOM 1605 C C . THR A 1 194 ? 87.494 51.190 65.985 1.00 17.96 220 THR A C 1
ATOM 1606 O O . THR A 1 194 ? 88.153 50.873 64.980 1.00 16.40 220 THR A O 1
ATOM 1610 N N . ARG A 1 195 ? 86.151 51.331 65.977 1.00 14.24 221 ARG A N 1
ATOM 1611 C CA . ARG A 1 195 ? 85.365 51.159 64.757 1.00 13.88 221 ARG A CA 1
ATOM 1612 C C . ARG A 1 195 ? 84.173 52.094 64.760 1.00 16.42 221 ARG A C 1
ATOM 1613 O O . ARG A 1 195 ? 83.415 52.151 65.730 1.00 15.15 221 ARG A O 1
ATOM 1621 N N . ILE A 1 196 ? 83.997 52.812 63.659 1.00 14.31 222 ILE A N 1
ATOM 1622 C CA . ILE A 1 196 ? 82.800 53.624 63.424 1.00 14.16 222 ILE A CA 1
ATOM 1623 C C . ILE A 1 196 ? 82.311 53.183 62.053 1.00 19.35 222 ILE A C 1
ATOM 1624 O O . ILE A 1 196 ? 83.025 53.358 61.065 1.00 18.60 222 ILE A O 1
ATOM 1629 N N . GLY A 1 197 ? 81.135 52.570 62.010 1.00 14.44 223 GLY A N 1
ATOM 1630 C CA . GLY A 1 197 ? 80.586 52.020 60.783 1.00 14.51 223 GLY A CA 1
ATOM 1631 C C . GLY A 1 197 ? 80.135 53.086 59.810 1.00 17.28 223 GLY A C 1
ATOM 1632 O O . GLY A 1 197 ? 79.905 54.234 60.196 1.00 16.11 223 GLY A O 1
ATOM 1633 N N . THR A 1 198 ? 79.963 52.691 58.554 1.00 15.57 224 THR A N 1
ATOM 1634 C CA A THR A 1 198 ? 79.511 53.559 57.460 0.50 15.97 224 THR A CA 1
ATOM 1635 C CA B THR A 1 198 ? 79.589 53.704 57.556 0.50 15.94 224 THR A CA 1
ATOM 1636 C C . THR A 1 198 ? 78.229 54.287 57.851 1.00 17.48 224 THR A C 1
ATOM 1637 O O . THR A 1 198 ? 77.311 53.613 58.341 1.00 16.37 224 THR A O 1
ATOM 1644 N N . ASN A 1 199 ? 78.134 55.614 57.604 1.00 14.21 225 ASN A N 1
ATOM 1645 C CA . ASN A 1 199 ? 76.936 56.427 57.819 1.00 14.31 225 ASN A CA 1
ATOM 1646 C C . ASN A 1 199 ? 76.458 56.498 59.275 1.00 17.22 225 ASN A C 1
ATOM 1647 O O . ASN A 1 199 ? 75.328 56.942 59.511 1.00 16.73 225 ASN A O 1
ATOM 1652 N N . ALA A 1 200 ? 77.327 56.179 60.252 1.00 15.22 226 ALA A N 1
ATOM 1653 C CA . ALA A 1 200 ? 76.976 56.304 61.684 1.00 15.63 226 ALA A CA 1
ATOM 1654 C C . ALA A 1 200 ? 76.467 57.701 61.997 1.00 17.48 226 ALA A C 1
ATOM 1655 O O . ALA A 1 200 ? 75.579 57.850 62.828 1.00 17.01 226 ALA A O 1
ATOM 1657 N N . PHE A 1 201 ? 77.027 58.744 61.317 1.00 13.36 227 PHE A N 1
ATOM 1658 C CA . PHE A 1 201 ? 76.624 60.125 61.556 1.00 13.46 227 PHE A CA 1
ATOM 1659 C C . PHE A 1 201 ? 76.099 60.810 60.279 1.00 16.88 227 PHE A C 1
ATOM 1660 O O . PHE A 1 201 ? 76.071 62.044 60.201 1.00 17.02 227 PHE A O 1
ATOM 1668 N N . SER A 1 202 ? 75.581 60.023 59.323 1.00 14.93 228 SER A N 1
ATOM 1669 C CA . SER A 1 202 ? 74.995 60.623 58.119 1.00 14.52 228 SER A CA 1
ATOM 1670 C C . SER A 1 202 ? 73.682 61.344 58.489 1.00 18.86 228 SER A C 1
ATOM 1671 O O . SER A 1 202 ? 73.062 61.029 59.519 1.00 16.07 228 SER A O 1
ATOM 1674 N N . GLU A 1 203 ? 73.333 62.403 57.726 1.00 15.84 229 GLU A N 1
ATOM 1675 C CA . GLU A 1 203 ? 72.104 63.183 57.951 1.00 15.61 229 GLU A CA 1
ATOM 1676 C C . GLU A 1 203 ? 71.994 63.763 59.394 1.00 19.44 229 GLU A C 1
ATOM 1677 O O . GLU A 1 203 ? 70.902 63.867 59.932 1.00 21.03 229 GLU A O 1
ATOM 1683 N N . CYS A 1 204 ? 73.117 64.140 60.016 1.00 16.06 230 CYS A N 1
ATOM 1684 C CA . CYS A 1 204 ? 73.063 64.780 61.329 1.00 17.04 230 CYS A CA 1
ATOM 1685 C C . CYS A 1 204 ? 73.043 66.287 61.076 1.00 20.11 230 CYS A C 1
ATOM 1686 O O . CYS A 1 204 ? 74.057 66.982 61.177 1.00 18.98 230 CYS A O 1
ATOM 1689 N N . PHE A 1 205 ? 71.853 66.779 60.723 1.00 18.13 231 PHE A N 1
ATOM 1690 C CA . PHE A 1 205 ? 71.636 68.160 60.256 1.00 20.13 231 PHE A CA 1
ATOM 1691 C C . PHE A 1 205 ? 71.963 69.269 61.258 1.00 21.61 231 PHE A C 1
ATOM 1692 O O . PHE A 1 205 ? 72.214 70.393 60.825 1.00 21.83 231 PHE A O 1
ATOM 1700 N N . ALA A 1 206 ? 71.907 68.987 62.565 1.00 18.23 232 ALA A N 1
ATOM 1701 C CA . ALA A 1 206 ? 72.114 69.999 63.622 1.00 18.27 232 ALA A CA 1
ATOM 1702 C C . ALA A 1 206 ? 73.517 69.963 64.246 1.00 20.30 232 ALA A C 1
ATOM 1703 O O . ALA A 1 206 ? 73.774 70.711 65.189 1.00 18.93 232 ALA A O 1
ATOM 1705 N N . LEU A 1 207 ? 74.406 69.098 63.754 1.00 16.96 233 LEU A N 1
ATOM 1706 C CA . LEU A 1 207 ? 75.714 68.916 64.371 1.00 16.89 233 LEU A CA 1
ATOM 1707 C C . LEU A 1 207 ? 76.643 70.131 64.213 1.00 20.09 233 LEU A C 1
ATOM 1708 O O . LEU A 1 207 ? 76.884 70.576 63.089 1.00 19.60 233 LEU A O 1
ATOM 1713 N N A SER A 1 208 ? 77.167 70.675 65.323 0.50 17.95 234 SER A N 1
ATOM 1714 N N B SER A 1 208 ? 77.144 70.646 65.357 0.50 16.88 234 SER A N 1
ATOM 1715 C CA A SER A 1 208 ? 78.086 71.806 65.193 0.50 18.09 234 SER A CA 1
ATOM 1716 C CA B SER A 1 208 ? 78.048 71.794 65.414 0.50 16.58 234 SER A CA 1
ATOM 1717 C C A SER A 1 208 ? 79.471 71.485 65.742 0.50 22.16 234 SER A C 1
ATOM 1718 C C B SER A 1 208 ? 79.422 71.452 65.974 0.50 20.13 234 SER A C 1
ATOM 1719 O O A SER A 1 208 ? 80.449 72.019 65.223 0.50 22.16 234 SER A O 1
ATOM 1720 O O B SER A 1 208 ? 80.397 72.089 65.572 0.50 19.40 234 SER A O 1
ATOM 1725 N N A THR A 1 209 ? 79.572 70.637 66.790 0.50 18.81 235 THR A N 1
ATOM 1726 N N B THR A 1 209 ? 79.510 70.523 66.961 0.50 16.65 235 THR A N 1
ATOM 1727 C CA A THR A 1 209 ? 80.875 70.326 67.383 0.50 18.57 235 THR A CA 1
ATOM 1728 C CA B THR A 1 209 ? 80.795 70.263 67.609 0.50 16.84 235 THR A CA 1
ATOM 1729 C C A THR A 1 209 ? 81.099 68.828 67.512 0.50 20.70 235 THR A C 1
ATOM 1730 C C B THR A 1 209 ? 81.115 68.777 67.699 0.50 19.92 235 THR A C 1
ATOM 1731 O O A THR A 1 209 ? 80.163 68.058 67.714 0.50 19.58 235 THR A O 1
ATOM 1732 O O B THR A 1 209 ? 80.270 67.972 68.082 0.50 18.88 235 THR A O 1
ATOM 1739 N N . ILE A 1 210 ? 82.361 68.427 67.363 1.00 17.59 236 ILE A N 1
ATOM 1740 C CA . ILE A 1 210 ? 82.829 67.052 67.433 1.00 16.79 236 ILE A CA 1
ATOM 1741 C C . ILE A 1 210 ? 84.068 67.021 68.294 1.00 19.11 236 ILE A C 1
ATOM 1742 O O . ILE A 1 210 ? 85.017 67.775 68.035 1.00 17.48 236 ILE A O 1
ATOM 1747 N N . THR A 1 211 ? 84.072 66.171 69.316 1.00 15.32 237 THR A N 1
ATOM 1748 C CA . THR A 1 211 ? 85.258 65.971 70.158 1.00 15.65 237 THR A CA 1
ATOM 1749 C C . THR A 1 211 ? 85.541 64.482 70.193 1.00 19.15 237 THR A C 1
ATOM 1750 O O . THR A 1 211 ? 84.642 63.668 69.949 1.00 17.91 237 THR A O 1
ATOM 1754 N N . SER A 1 212 ? 86.795 64.116 70.461 1.00 18.01 238 SER A N 1
ATOM 1755 C CA . SER A 1 212 ? 87.135 62.696 70.483 1.00 17.39 238 SER A CA 1
ATOM 1756 C C . SER A 1 212 ? 88.366 62.438 71.334 1.00 20.57 238 SER A C 1
ATOM 1757 O O . SER A 1 212 ? 89.313 63.212 71.288 1.00 21.00 238 SER A O 1
ATOM 1760 N N . ASP A 1 213 ? 88.368 61.308 72.060 1.00 17.12 239 ASP A N 1
ATOM 1761 C CA . ASP A 1 213 ? 89.519 60.836 72.829 1.00 18.09 239 ASP A CA 1
ATOM 1762 C C . ASP A 1 213 ? 90.118 59.605 72.145 1.00 20.78 239 ASP A C 1
ATOM 1763 O O . ASP A 1 213 ? 91.053 59.013 72.667 1.00 20.25 239 ASP A O 1
ATOM 1768 N N . SER A 1 214 ? 89.550 59.191 71.005 1.00 16.74 240 SER A N 1
ATOM 1769 C CA . SER A 1 214 ? 89.986 57.996 70.282 1.00 15.55 240 SER A CA 1
ATOM 1770 C C . SER A 1 214 ? 91.131 58.286 69.328 1.00 19.30 240 SER A C 1
ATOM 1771 O O . SER A 1 214 ? 91.004 59.181 68.484 1.00 18.36 240 SER A O 1
ATOM 1774 N N . GLU A 1 215 ? 92.224 57.491 69.423 1.00 17.05 241 GLU A N 1
ATOM 1775 C CA A GLU A 1 215 ? 93.356 57.647 68.505 0.50 17.42 241 GLU A CA 1
ATOM 1776 C CA B GLU A 1 215 ? 93.383 57.570 68.521 0.50 17.44 241 GLU A CA 1
ATOM 1777 C C . GLU A 1 215 ? 92.974 57.140 67.102 1.00 20.82 241 GLU A C 1
ATOM 1778 O O . GLU A 1 215 ? 93.519 57.631 66.110 1.00 20.64 241 GLU A O 1
ATOM 1789 N N . SER A 1 216 ? 92.010 56.182 67.006 1.00 17.81 242 SER A N 1
ATOM 1790 C CA . SER A 1 216 ? 91.563 55.660 65.711 1.00 17.16 242 SER A CA 1
ATOM 1791 C C . SER A 1 216 ? 90.612 56.611 65.023 1.00 18.25 242 SER A C 1
ATOM 1792 O O . SER A 1 216 ? 90.508 56.589 63.792 1.00 17.99 242 SER A O 1
ATOM 1795 N N . TYR A 1 217 ? 89.879 57.425 65.806 1.00 15.16 243 TYR A N 1
ATOM 1796 C CA . TYR A 1 217 ? 88.893 58.341 65.233 1.00 14.87 243 TYR A CA 1
ATOM 1797 C C . TYR A 1 217 ? 89.095 59.720 65.810 1.00 17.07 243 TYR A C 1
ATOM 1798 O O . TYR A 1 217 ? 88.290 60.186 66.621 1.00 16.20 243 TYR A O 1
ATOM 1807 N N . PRO A 1 218 ? 90.205 60.386 65.443 1.00 14.74 244 PRO A N 1
ATOM 1808 C CA . PRO A 1 218 ? 90.470 61.708 66.038 1.00 15.19 244 PRO A CA 1
ATOM 1809 C C . PRO A 1 218 ? 89.572 62.808 65.502 1.00 18.19 244 PRO A C 1
ATOM 1810 O O . PRO A 1 218 ? 89.073 62.746 64.373 1.00 17.05 244 PRO A O 1
ATOM 1814 N N . ALA A 1 219 ? 89.369 63.835 66.329 1.00 16.71 245 ALA A N 1
ATOM 1815 C CA . ALA A 1 219 ? 88.661 65.028 65.889 1.00 16.65 245 ALA A CA 1
ATOM 1816 C C . ALA A 1 219 ? 89.763 66.056 65.655 1.00 21.43 245 ALA A C 1
ATOM 1817 O O . ALA A 1 219 ? 90.509 66.384 66.583 1.00 19.61 245 ALA A O 1
ATOM 1819 N N . ILE A 1 220 ? 89.989 66.409 64.380 1.00 17.41 246 ILE A N 1
ATOM 1820 C CA . ILE A 1 220 ? 91.098 67.305 64.010 1.00 16.83 246 ILE A CA 1
ATOM 1821 C C . ILE A 1 220 ? 90.477 68.566 63.430 1.00 19.69 246 ILE A C 1
ATOM 1822 O O . ILE A 1 220 ? 89.756 68.497 62.420 1.00 18.00 246 ILE A O 1
ATOM 1827 N N . ASP A 1 221 ? 90.693 69.707 64.102 1.00 19.60 247 ASP A N 1
ATOM 1828 C CA . ASP A 1 221 ? 90.106 70.983 63.672 1.00 19.16 247 ASP A CA 1
ATOM 1829 C C . ASP A 1 221 ? 88.564 70.821 63.514 1.00 24.34 247 ASP A C 1
ATOM 1830 O O . ASP A 1 221 ? 87.974 71.199 62.494 1.00 24.28 247 ASP A O 1
ATOM 1835 N N . ASN A 1 222 ? 87.929 70.203 64.526 1.00 20.82 248 ASN A N 1
ATOM 1836 C CA . ASN A 1 222 ? 86.467 70.005 64.626 1.00 19.30 248 ASN A CA 1
ATOM 1837 C C . ASN A 1 222 ? 85.873 69.21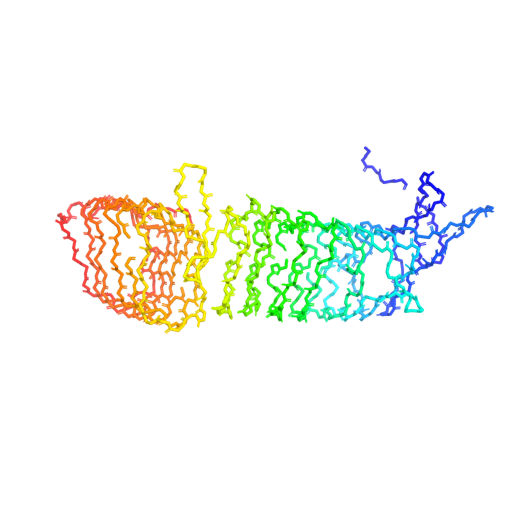5 63.418 1.00 21.32 248 ASN A C 1
ATOM 1838 O O . ASN A 1 222 ? 84.805 69.535 62.917 1.00 21.31 248 ASN A O 1
ATOM 1843 N N . VAL A 1 223 ? 86.587 68.209 62.954 1.00 17.09 249 VAL A N 1
ATOM 1844 C CA . VAL A 1 223 ? 86.140 67.346 61.862 1.00 15.95 249 VAL A CA 1
ATOM 1845 C C . VAL A 1 223 ? 86.484 65.940 62.299 1.00 18.87 249 VAL A C 1
ATOM 1846 O O . VAL A 1 223 ? 87.566 65.734 62.851 1.00 18.62 249 VAL A O 1
ATOM 1850 N N . LEU A 1 224 ? 85.572 64.963 62.080 1.00 14.38 250 LEU A N 1
ATOM 1851 C CA . LEU A 1 224 ? 85.869 63.600 62.508 1.00 13.32 250 LEU A CA 1
ATOM 1852 C C . LEU A 1 224 ? 86.524 62.817 61.385 1.00 15.94 250 LEU A C 1
ATOM 1853 O O . LEU A 1 224 ? 86.025 62.806 60.256 1.00 16.08 250 LEU A O 1
ATOM 1858 N N . TYR A 1 225 ? 87.610 62.121 61.725 1.00 13.73 251 TYR A N 1
ATOM 1859 C CA . TYR A 1 225 ? 88.369 61.280 60.805 1.00 14.16 251 TYR A CA 1
ATOM 1860 C C . TYR A 1 225 ? 88.480 59.872 61.329 1.00 18.07 251 TYR A C 1
ATOM 1861 O O . TYR A 1 225 ? 88.336 59.639 62.530 1.00 17.50 251 TYR A O 1
ATOM 1870 N N . GLU A 1 226 ? 88.818 58.951 60.429 1.00 14.20 252 GLU A N 1
ATOM 1871 C CA . GLU A 1 226 ? 89.229 57.579 60.732 1.00 14.36 252 GLU A CA 1
ATOM 1872 C C . GLU A 1 226 ? 90.702 57.514 60.373 1.00 19.10 252 GLU A C 1
ATOM 1873 O O . GLU A 1 226 ? 91.055 57.824 59.234 1.00 18.75 252 GLU A O 1
ATOM 1879 N N . LYS A 1 227 ? 91.545 57.119 61.308 1.00 16.45 253 LYS A N 1
ATOM 1880 C CA . LYS A 1 227 ? 92.959 57.023 61.029 1.00 16.90 253 LYS A CA 1
ATOM 1881 C C . LYS A 1 227 ? 93.323 55.565 60.888 1.00 24.01 253 LYS A C 1
ATOM 1882 O O . LYS A 1 227 ? 93.067 54.786 61.797 1.00 24.77 253 LYS A O 1
ATOM 1888 N N . SER A 1 228 ? 93.913 55.203 59.755 1.00 22.48 254 SER A N 1
ATOM 1889 C CA . SER A 1 228 ? 94.365 53.839 59.497 1.00 25.26 254 SER A CA 1
ATOM 1890 C C . SER A 1 228 ? 95.757 53.598 60.091 1.00 30.59 254 SER A C 1
ATOM 1891 O O . SER A 1 228 ? 96.518 54.548 60.330 1.00 28.83 254 SER A O 1
ATOM 1894 N N . ALA A 1 229 ? 96.094 52.324 60.318 1.00 29.99 255 ALA A N 1
ATOM 1895 C CA . ALA A 1 229 ? 97.400 51.900 60.839 1.00 30.51 255 ALA A CA 1
ATOM 1896 C C . ALA A 1 229 ? 98.570 52.428 59.969 1.00 33.05 255 ALA A C 1
ATOM 1897 O O . ALA A 1 229 ? 99.611 52.779 60.523 1.00 33.46 255 ALA A O 1
ATOM 1899 N N . ASN A 1 230 ? 98.376 52.544 58.624 1.00 28.21 256 ASN A N 1
ATOM 1900 C CA . ASN A 1 230 ? 99.398 53.058 57.698 1.00 27.99 256 ASN A CA 1
ATOM 1901 C C . ASN A 1 230 ? 99.525 54.631 57.736 1.00 27.52 256 ASN A C 1
ATOM 1902 O O . ASN A 1 230 ? 100.290 55.204 56.958 1.00 25.55 256 ASN A O 1
ATOM 1907 N N . GLY A 1 231 ? 98.737 55.284 58.590 1.00 23.61 257 GLY A N 1
ATOM 1908 C CA . GLY A 1 231 ? 98.754 56.740 58.738 1.00 22.76 257 GL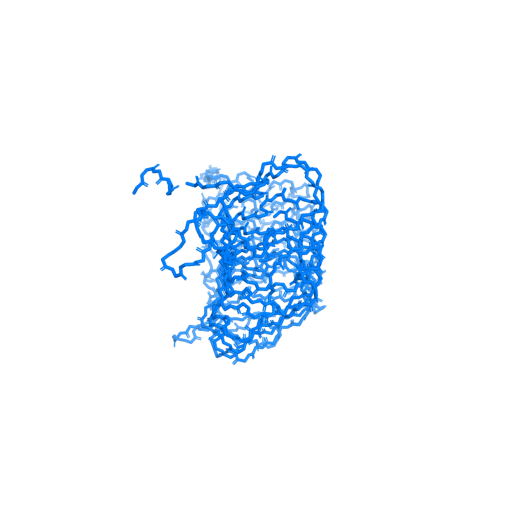Y A CA 1
ATOM 1909 C C . GLY A 1 231 ? 97.795 57.497 57.839 1.00 24.13 257 GLY A C 1
ATOM 1910 O O . GLY A 1 231 ? 97.670 58.711 57.980 1.00 22.51 257 GLY A O 1
ATOM 1911 N N . ASP A 1 232 ? 97.112 56.816 56.900 1.00 21.33 258 ASP A N 1
ATOM 1912 C CA . ASP A 1 232 ? 96.105 57.478 56.056 1.00 21.44 258 ASP A CA 1
ATOM 1913 C C . ASP A 1 232 ? 94.905 57.867 56.875 1.00 21.01 258 ASP A C 1
ATOM 1914 O O . ASP A 1 232 ? 94.588 57.190 57.862 1.00 20.79 258 ASP A O 1
ATOM 1919 N N . TYR A 1 233 ? 94.175 58.900 56.427 1.00 17.09 259 TYR A N 1
ATOM 1920 C CA . TYR A 1 233 ? 92.943 59.282 57.080 1.00 16.94 259 TYR A CA 1
ATOM 1921 C C . TYR A 1 233 ? 91.794 59.276 56.089 1.00 18.59 259 TYR A C 1
ATOM 1922 O O . TYR A 1 233 ? 91.993 59.576 54.913 1.00 17.52 259 TYR A O 1
ATOM 1931 N N . ALA A 1 234 ? 90.598 58.993 56.577 1.00 16.13 260 ALA A N 1
ATOM 1932 C CA . ALA A 1 234 ? 89.365 59.161 55.813 1.00 15.76 260 ALA A CA 1
ATOM 1933 C C . ALA A 1 234 ? 88.567 60.221 56.552 1.00 18.40 260 ALA A C 1
ATOM 1934 O O . ALA A 1 234 ? 88.451 60.141 57.784 1.00 16.85 260 ALA A O 1
ATOM 1936 N N . LEU A 1 235 ? 88.032 61.215 55.840 1.00 15.22 261 LEU A N 1
ATOM 1937 C CA . LEU A 1 235 ? 87.189 62.229 56.483 1.00 14.21 261 LEU A CA 1
ATOM 1938 C C . LEU A 1 235 ? 85.789 61.628 56.594 1.00 16.91 261 LEU A C 1
ATOM 1939 O O . LEU A 1 235 ? 85.198 61.280 55.572 1.00 16.00 261 LEU A O 1
ATOM 1944 N N . ILE A 1 236 ? 85.272 61.470 57.821 1.00 14.14 262 ILE A N 1
ATOM 1945 C CA . ILE A 1 236 ? 83.987 60.787 57.947 1.00 14.06 262 ILE A CA 1
ATOM 1946 C C . ILE A 1 236 ? 82.832 61.721 58.351 1.00 17.67 262 ILE A C 1
ATOM 1947 O O . ILE A 1 236 ? 81.697 61.437 57.953 1.00 16.60 262 ILE A O 1
ATOM 1952 N N . ARG A 1 237 ? 83.088 62.838 59.084 1.00 14.37 263 ARG A N 1
ATOM 1953 C CA . ARG A 1 237 ? 81.993 63.733 59.448 1.00 14.11 263 ARG A CA 1
ATOM 1954 C C . ARG A 1 237 ? 82.460 65.180 59.635 1.00 17.50 263 ARG A C 1
ATOM 1955 O O . ARG A 1 237 ? 83.211 65.496 60.564 1.00 16.49 263 ARG A O 1
ATOM 1963 N N . TYR A 1 238 ? 82.001 66.044 58.729 1.00 13.91 264 TYR A N 1
ATOM 1964 C CA . TYR A 1 238 ? 82.172 67.492 58.823 1.00 13.52 264 TYR A CA 1
ATOM 1965 C C . TYR A 1 238 ? 80.873 68.013 59.458 1.00 16.68 264 TYR A C 1
ATOM 1966 O O . TYR A 1 238 ? 79.804 67.630 58.989 1.00 17.32 264 TYR A O 1
ATOM 1975 N N . PRO A 1 239 ? 80.916 68.854 60.515 1.00 16.38 265 PRO A N 1
ATOM 1976 C CA . PRO A 1 239 ? 79.659 69.242 61.195 1.00 16.52 265 PRO A CA 1
ATOM 1977 C C . PRO A 1 239 ? 78.793 70.135 60.312 1.00 19.79 265 PRO A C 1
ATOM 1978 O O . PRO A 1 239 ? 79.269 71.151 59.830 1.00 18.68 265 PRO A O 1
ATOM 1982 N N . SER A 1 240 ? 77.550 69.701 60.028 1.00 16.11 266 SER A N 1
ATOM 1983 C CA . SER A 1 240 ? 76.661 70.413 59.096 1.00 16.18 266 SER A CA 1
ATOM 1984 C C . SER A 1 240 ? 76.365 71.861 59.493 1.00 19.78 266 SER A C 1
ATOM 1985 O O . SER A 1 240 ? 76.117 72.683 58.617 1.00 19.49 266 SER A O 1
ATOM 1988 N N . GLN A 1 241 ? 76.392 72.171 60.796 1.00 16.63 267 GLN A N 1
ATOM 1989 C CA . GLN A 1 241 ? 76.113 73.524 61.271 1.00 17.67 267 GLN A CA 1
ATOM 1990 C C . GLN A 1 241 ? 77.380 74.370 61.451 1.00 22.88 267 GLN A C 1
ATOM 1991 O O . GLN A 1 241 ? 77.281 75.528 61.875 1.00 22.75 267 GLN A O 1
ATOM 1997 N N . ARG A 1 242 ? 78.554 73.851 61.048 1.00 20.31 268 ARG A N 1
ATOM 1998 C CA . ARG A 1 242 ? 79.803 74.637 61.114 1.00 19.96 268 ARG A CA 1
ATOM 1999 C C . ARG A 1 242 ? 79.666 75.855 60.188 1.00 22.56 268 ARG A C 1
ATOM 2000 O O . ARG A 1 242 ? 79.354 75.710 59.001 1.00 23.12 268 ARG A O 1
ATOM 2008 N N . GLU A 1 243 ? 79.890 77.055 60.728 1.00 19.98 269 GLU A N 1
ATOM 2009 C CA . GLU A 1 243 ? 79.615 78.292 59.984 1.00 20.27 269 GLU A CA 1
ATOM 2010 C C . GLU A 1 243 ? 80.703 78.792 59.018 1.00 24.05 269 GLU A C 1
ATOM 2011 O O . GLU A 1 243 ? 80.443 79.736 58.268 1.00 21.92 269 GLU A O 1
ATOM 2017 N N . ASP A 1 244 ? 81.895 78.185 59.004 1.00 20.71 270 ASP A N 1
ATOM 2018 C CA . ASP A 1 244 ? 82.965 78.664 58.111 1.00 20.87 270 ASP A CA 1
ATOM 2019 C C . ASP A 1 244 ? 82.573 78.582 56.637 1.00 23.51 270 ASP A C 1
ATOM 2020 O O . ASP A 1 244 ? 82.161 77.523 56.178 1.00 22.29 270 ASP A O 1
ATOM 2025 N N . PRO A 1 245 ? 82.713 79.682 55.874 1.00 22.59 271 PRO A N 1
ATOM 2026 C CA . PRO A 1 245 ? 82.357 79.627 54.447 1.00 22.40 271 PRO A CA 1
ATOM 2027 C C . PRO A 1 245 ? 83.287 78.723 53.646 1.00 22.95 271 PRO A C 1
ATOM 2028 O O . PRO A 1 245 ? 82.877 78.254 52.604 1.00 22.77 271 PRO A O 1
ATOM 2032 N N . ALA A 1 246 ? 84.537 78.507 54.105 1.00 19.61 272 ALA A N 1
ATOM 2033 C CA . ALA A 1 246 ? 85.490 77.688 53.355 1.00 19.50 272 ALA A CA 1
ATOM 2034 C C . ALA A 1 246 ? 86.116 76.603 54.220 1.00 21.79 272 ALA A C 1
ATOM 2035 O O . ALA A 1 246 ? 86.317 76.791 55.428 1.00 19.70 272 ALA A O 1
ATOM 2037 N N . PHE A 1 247 ? 86.485 75.495 53.578 1.00 17.08 273 PHE A N 1
ATOM 2038 C CA . PHE A 1 247 ? 87.207 74.427 54.268 1.00 16.17 273 PHE A CA 1
ATOM 2039 C C . PHE A 1 247 ? 88.198 73.817 53.304 1.00 18.81 273 PHE A C 1
ATOM 2040 O O . PHE A 1 247 ? 87.868 73.608 52.147 1.00 18.31 273 PHE A O 1
ATOM 2048 N N . LYS A 1 248 ? 89.424 73.584 53.763 1.00 15.57 274 LYS A N 1
ATOM 2049 C CA . LYS A 1 248 ? 90.437 72.896 52.975 1.00 15.17 274 LYS A CA 1
ATOM 2050 C C . LYS A 1 248 ? 90.681 71.556 53.650 1.00 19.66 274 LYS A C 1
ATOM 2051 O O . LYS A 1 248 ? 91.116 71.501 54.809 1.00 17.41 274 LYS A O 1
ATOM 2057 N N . ILE A 1 249 ? 90.401 70.476 52.932 1.00 15.03 275 ILE A N 1
ATOM 2058 C CA . ILE A 1 249 ? 90.630 69.127 53.473 1.00 13.36 275 ILE A CA 1
ATOM 2059 C C . ILE A 1 249 ? 92.161 68.945 53.617 1.00 14.45 275 ILE A C 1
ATOM 2060 O O . ILE A 1 249 ? 92.899 69.203 52.667 1.00 13.58 275 ILE A O 1
ATOM 2065 N N . PRO A 1 250 ? 92.658 68.510 54.793 1.00 13.32 276 PRO A N 1
ATOM 2066 C CA . PRO A 1 250 ? 94.119 68.415 54.966 1.00 13.59 276 PRO A CA 1
ATOM 2067 C C . PRO A 1 250 ? 94.791 67.399 54.068 1.00 18.11 276 PRO A C 1
ATOM 2068 O O . PRO A 1 250 ? 94.251 66.320 53.782 1.00 15.47 276 PRO A O 1
ATOM 2072 N N . ASN A 1 251 ? 96.007 67.746 53.666 1.00 16.28 277 ASN A N 1
ATOM 2073 C CA . ASN A 1 251 ? 96.898 66.817 52.988 1.00 16.38 277 ASN A CA 1
ATOM 2074 C C . ASN A 1 251 ? 97.095 65.613 53.946 1.00 17.95 277 ASN A C 1
ATOM 2075 O O . ASN A 1 251 ? 97.230 65.815 55.154 1.00 16.60 277 ASN A O 1
ATOM 2080 N N . GLY A 1 252 ? 97.041 64.399 53.419 1.00 14.63 278 GLY A N 1
ATOM 2081 C CA . GLY A 1 252 ? 97.138 63.196 54.247 1.00 14.89 278 GLY A CA 1
ATOM 2082 C C . GLY A 1 252 ? 95.802 62.478 54.356 1.00 18.30 278 GLY A C 1
ATOM 2083 O O . GLY A 1 252 ? 95.740 61.349 54.858 1.00 17.03 278 GLY A O 1
ATOM 2084 N N . VAL A 1 253 ? 94.722 63.122 53.863 1.00 15.04 279 VAL A N 1
ATOM 2085 C CA . VAL A 1 253 ? 93.376 62.519 53.798 1.00 13.51 279 VAL A CA 1
ATOM 2086 C C . VAL A 1 253 ? 93.311 61.757 52.476 1.00 17.30 279 VAL A C 1
ATOM 2087 O O . VAL A 1 253 ? 93.582 62.344 51.424 1.00 16.32 279 VAL A O 1
ATOM 2091 N N . ALA A 1 254 ? 93.009 60.455 52.530 1.00 13.73 280 ALA A N 1
ATOM 2092 C CA . ALA A 1 254 ? 92.979 59.612 51.327 1.00 14.77 280 ALA A CA 1
ATOM 2093 C C . ALA A 1 254 ? 91.576 59.422 50.775 1.00 17.89 280 ALA A C 1
ATOM 2094 O O . ALA A 1 254 ? 91.411 59.028 49.617 1.00 18.11 280 ALA A O 1
ATOM 2096 N N . ARG A 1 255 ? 90.563 59.685 51.600 1.00 14.02 281 ARG A N 1
ATOM 2097 C CA . ARG A 1 255 ? 89.177 59.428 51.212 1.00 13.24 281 ARG A CA 1
ATOM 2098 C C . ARG A 1 255 ? 88.222 60.376 51.908 1.00 16.26 281 ARG A C 1
ATOM 2099 O O . ARG A 1 255 ? 88.411 60.698 53.081 1.00 16.91 281 ARG A O 1
ATOM 2107 N N . ILE A 1 256 ? 87.182 60.801 51.182 1.00 13.66 282 ILE A N 1
ATOM 2108 C CA . ILE A 1 256 ? 86.049 61.529 51.745 1.00 13.55 282 ILE A CA 1
ATOM 2109 C C . ILE A 1 256 ? 84.976 60.455 51.826 1.00 16.63 282 ILE A C 1
ATOM 2110 O O . ILE A 1 256 ? 84.521 59.978 50.778 1.00 15.44 282 ILE A O 1
ATOM 2115 N N . GLU A 1 257 ? 84.617 60.023 53.047 1.00 13.37 283 GLU A N 1
ATOM 2116 C CA . GLU A 1 257 ? 83.686 58.920 53.220 1.00 13.83 283 GLU A CA 1
ATOM 2117 C C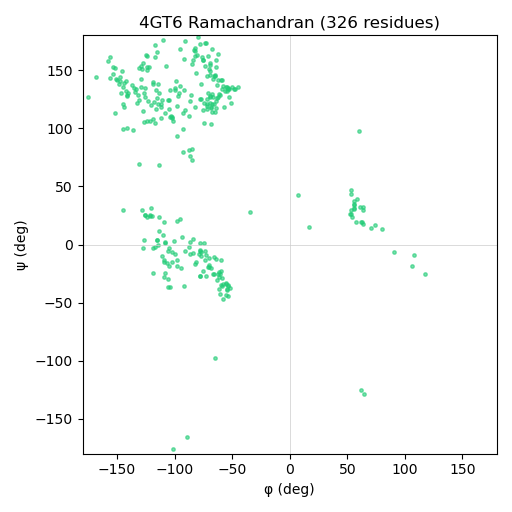 . GLU A 1 257 ? 82.232 59.348 52.846 1.00 16.03 283 GLU A C 1
ATOM 2118 O O . GLU A 1 257 ? 81.938 60.539 52.683 1.00 15.02 283 GLU A O 1
ATOM 2124 N N A THR A 1 258 ? 81.368 58.360 52.621 0.67 14.15 284 THR A N 1
ATOM 2125 N N B THR A 1 258 ? 81.345 58.357 52.709 0.33 13.75 284 THR A N 1
ATOM 2126 C CA A THR A 1 258 ? 79.981 58.579 52.214 0.67 13.94 284 THR A CA 1
ATOM 2127 C CA B THR A 1 258 ? 79.938 58.545 52.363 0.33 13.87 284 THR A CA 1
ATOM 2128 C C A THR A 1 258 ? 79.287 59.551 53.179 0.67 16.37 284 THR A C 1
ATOM 2129 C C B THR A 1 258 ? 79.265 59.566 53.240 0.33 17.04 284 THR A C 1
ATOM 2130 O O A THR A 1 258 ? 79.457 59.449 54.397 0.67 14.66 284 THR A O 1
ATOM 2131 O O B THR A 1 258 ? 79.403 59.498 54.466 0.33 16.07 284 THR A O 1
ATOM 2138 N N . HIS A 1 259 ? 78.552 60.531 52.616 1.00 14.03 285 HIS A N 1
ATOM 2139 C CA . HIS A 1 259 ? 77.785 61.559 53.347 1.00 14.34 285 HIS A CA 1
ATOM 2140 C C . HIS A 1 259 ? 78.635 62.356 54.371 1.00 16.12 285 HIS A C 1
ATOM 2141 O O . HIS A 1 259 ? 78.070 62.919 55.313 1.00 15.87 285 HIS A O 1
ATOM 2148 N N . ALA A 1 260 ? 79.983 62.443 54.180 1.00 13.43 286 ALA A N 1
ATOM 2149 C CA . ALA A 1 260 ? 80.832 63.131 55.170 1.00 13.36 286 ALA A CA 1
ATOM 2150 C C . ALA A 1 260 ? 80.484 64.618 55.296 1.00 17.24 286 ALA A C 1
ATOM 2151 O O . ALA A 1 260 ? 80.643 65.197 56.372 1.00 16.76 286 ALA A O 1
ATOM 2153 N N . PHE A 1 261 ? 80.013 65.236 54.194 1.00 13.70 287 PHE A N 1
ATOM 2154 C CA . PHE A 1 261 ? 79.648 66.662 54.175 1.00 14.10 287 PHE A CA 1
ATOM 2155 C C . PHE A 1 261 ? 78.181 66.845 53.823 1.00 16.52 287 PHE A C 1
ATOM 2156 O O . PHE A 1 261 ? 77.802 67.908 53.351 1.00 17.06 287 PHE A O 1
ATOM 2164 N N . ASP A 1 262 ? 77.331 65.845 54.073 1.00 14.97 288 ASP A N 1
ATOM 2165 C CA . ASP A 1 262 ? 75.940 66.027 53.695 1.00 14.29 288 ASP A CA 1
ATOM 2166 C C . ASP A 1 262 ? 75.285 67.139 54.534 1.00 19.16 288 ASP A C 1
ATOM 2167 O O . ASP A 1 262 ? 75.662 67.369 55.693 1.00 17.81 288 ASP A O 1
ATOM 2172 N N . SER A 1 263 ? 74.371 67.890 53.886 1.00 17.46 289 SER A N 1
ATOM 2173 C CA . SER A 1 263 ? 73.533 68.930 54.489 1.00 18.24 289 SER A CA 1
ATOM 2174 C C . SER A 1 263 ? 74.303 70.048 55.219 1.00 22.37 289 SER A C 1
ATOM 2175 O O . SER A 1 263 ? 73.811 70.561 56.235 1.00 22.79 289 SER A O 1
ATOM 2178 N N . CYS A 1 264 ? 75.471 70.469 54.691 1.00 19.44 290 CYS A N 1
ATOM 2179 C CA . CYS A 1 264 ? 76.184 71.614 55.286 1.00 19.84 290 CYS A CA 1
ATOM 2180 C C . CYS A 1 264 ? 75.413 72.889 54.974 1.00 22.83 290 CYS A C 1
ATOM 2181 O O . CYS A 1 264 ? 75.250 73.235 53.805 1.00 23.64 290 CYS A O 1
ATOM 2184 N N . ALA A 1 265 ? 74.914 73.559 55.999 1.00 19.08 291 ALA A N 1
ATOM 2185 C CA . ALA A 1 265 ? 74.095 74.760 55.830 1.00 19.76 291 ALA A CA 1
ATOM 2186 C C . ALA A 1 265 ? 74.906 76.004 55.388 1.00 24.07 291 ALA A C 1
ATOM 2187 O O . ALA A 1 265 ? 74.333 76.900 54.767 1.00 23.78 291 ALA A O 1
ATOM 2189 N N . TYR A 1 266 ? 76.210 76.066 55.721 1.00 19.14 292 TYR A N 1
ATOM 2190 C CA . TYR A 1 266 ? 77.013 77.279 55.505 1.00 19.59 292 TYR A CA 1
ATOM 2191 C C . TYR A 1 266 ? 78.197 77.118 54.571 1.00 21.90 292 TYR A C 1
ATOM 2192 O O . TYR A 1 266 ? 78.685 78.131 54.049 1.00 21.61 292 TYR A O 1
ATOM 2201 N N . LEU A 1 267 ? 78.722 75.897 54.426 1.00 19.07 293 LEU A N 1
ATOM 2202 C CA . LEU A 1 267 ? 79.918 75.652 53.610 1.00 18.43 293 LEU A CA 1
ATOM 2203 C C . LEU A 1 267 ? 79.719 76.120 52.168 1.00 21.76 293 LEU A C 1
ATOM 2204 O O . LEU A 1 267 ? 78.822 75.625 51.477 1.00 20.89 293 LEU A O 1
ATOM 2209 N N . ALA A 1 268 ? 80.547 77.093 51.725 1.00 18.02 294 ALA A N 1
ATOM 2210 C CA . ALA A 1 268 ? 80.431 77.687 50.381 1.00 18.90 294 ALA A CA 1
ATOM 2211 C C . ALA A 1 268 ? 81.568 77.263 49.443 1.00 22.14 294 ALA A C 1
ATOM 2212 O O . ALA A 1 268 ? 81.401 77.290 48.222 1.00 21.38 294 ALA A O 1
ATOM 2214 N N . SER A 1 269 ? 82.718 76.876 50.009 1.00 18.42 295 SER A N 1
ATOM 2215 C CA . SER A 1 269 ? 83.882 76.524 49.208 1.00 18.25 295 SER A CA 1
ATOM 2216 C C . SER A 1 269 ? 84.610 75.349 49.826 1.00 21.06 295 SER A C 1
ATOM 2217 O O . SER A 1 269 ? 84.873 75.376 51.015 1.00 20.61 295 SER A O 1
ATOM 2220 N N . VAL A 1 270 ? 84.958 74.336 49.029 1.00 17.15 296 VAL A N 1
ATOM 2221 C CA . VAL A 1 270 ? 85.724 73.209 49.567 1.00 17.05 296 VAL A CA 1
ATOM 2222 C C . VAL A 1 270 ? 86.944 72.969 48.661 1.00 20.70 296 VAL A C 1
ATOM 2223 O O . VAL A 1 270 ? 86.848 73.120 47.439 1.00 19.22 296 VAL A O 1
ATOM 2227 N N . LYS A 1 271 ? 88.092 72.610 49.277 1.00 17.22 297 LYS A N 1
ATOM 2228 C CA A LYS A 1 271 ? 89.312 72.304 48.535 0.50 17.20 297 LYS A CA 1
ATOM 2229 C CA B LYS A 1 271 ? 89.319 72.311 48.542 0.50 17.41 297 LYS A CA 1
ATOM 2230 C C . LYS A 1 271 ? 89.809 70.933 48.960 1.00 21.00 297 LYS A C 1
ATOM 2231 O O . LYS A 1 271 ? 89.854 70.637 50.153 1.00 19.46 297 LYS A O 1
ATOM 2250 N N . PRO A 1 273 ? 92.875 67.944 48.779 1.00 18.86 299 PRO A N 1
ATOM 2251 C CA . PRO A 1 273 ? 94.276 67.713 48.431 1.00 18.50 299 PRO A CA 1
ATOM 2252 C C . PRO A 1 273 ? 94.367 66.576 47.411 1.00 20.25 299 PRO A C 1
ATOM 2253 O O . PRO A 1 273 ? 93.432 65.744 47.333 1.00 17.23 299 PRO A O 1
ATOM 2257 N N . ASP A 1 274 ? 95.518 66.461 46.717 1.00 18.34 300 ASP A N 1
ATOM 2258 C CA . ASP A 1 274 ? 95.698 65.386 45.739 1.00 18.87 300 ASP A CA 1
ATOM 2259 C C . ASP A 1 274 ? 95.880 64.014 46.416 1.00 22.16 300 ASP A C 1
ATOM 2260 O O . ASP A 1 274 ? 95.797 62.990 45.732 1.00 21.36 300 ASP A O 1
ATOM 2265 N N . SER A 1 275 ? 96.032 63.984 47.765 1.00 18.03 301 SER A N 1
ATOM 2266 C CA . SER A 1 275 ? 96.093 62.708 48.498 1.00 17.03 301 SER A CA 1
ATOM 2267 C C . SER A 1 275 ? 94.714 62.023 48.487 1.00 17.73 301 SER A C 1
ATOM 2268 O O . SER A 1 275 ? 94.646 60.814 48.693 1.00 17.94 301 SER A O 1
ATOM 2271 N N . VAL A 1 276 ? 93.613 62.774 48.223 1.00 15.21 302 VAL A N 1
ATOM 2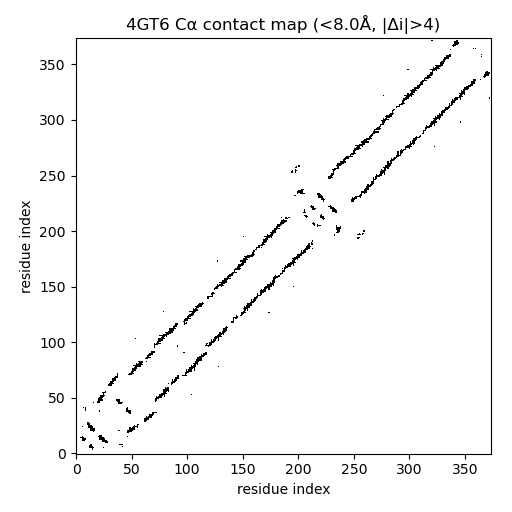272 C CA . VAL A 1 276 ? 92.261 62.177 48.163 1.00 15.07 302 VAL A CA 1
ATOM 2273 C C . VAL A 1 276 ? 92.157 61.346 46.878 1.00 18.50 302 VAL A C 1
ATOM 2274 O O . VAL A 1 276 ? 92.314 61.889 45.770 1.00 18.91 302 VAL A O 1
ATOM 2278 N N . VAL A 1 277 ? 91.920 60.046 47.031 1.00 14.22 303 VAL A N 1
ATOM 2279 C CA . VAL A 1 277 ? 91.829 59.147 45.867 1.00 15.65 303 VAL A CA 1
ATOM 2280 C C . VAL A 1 277 ? 90.390 58.677 45.625 1.00 19.82 303 VAL A C 1
ATOM 2281 O O . VAL A 1 277 ? 90.113 58.106 44.568 1.00 18.92 303 VAL A O 1
ATOM 2285 N N . SER A 1 278 ? 89.487 58.855 46.602 1.00 16.45 304 SER A N 1
ATOM 2286 C CA . SER A 1 278 ? 88.088 58.439 46.412 1.00 15.87 304 SER A CA 1
ATOM 2287 C C . SER A 1 278 ? 87.137 59.264 47.269 1.00 19.61 304 SER A C 1
ATOM 2288 O O . SER A 1 278 ? 87.515 59.784 48.310 1.00 16.81 304 SER A O 1
ATOM 2291 N N . ILE A 1 279 ? 85.903 59.374 46.794 1.00 17.88 305 ILE A N 1
ATOM 2292 C CA . ILE A 1 279 ? 84.788 60.088 47.435 1.00 17.80 305 ILE A CA 1
ATOM 2293 C C . ILE A 1 279 ? 83.627 59.119 47.551 1.00 20.45 305 ILE A C 1
ATOM 2294 O O . ILE A 1 279 ? 83.303 58.450 46.564 1.00 19.64 305 ILE A O 1
ATOM 2299 N N . GLY A 1 280 ? 82.986 59.081 48.721 1.00 16.53 306 GLY A N 1
ATOM 2300 C CA . GLY A 1 280 ? 81.851 58.204 48.952 1.00 16.03 306 GLY A CA 1
ATOM 2301 C C . GLY A 1 280 ? 80.546 58.769 48.427 1.00 16.43 306 GLY A C 1
ATOM 2302 O O . GLY A 1 280 ? 80.408 59.979 48.218 1.00 14.95 306 GLY A O 1
ATOM 2303 N N . THR A 1 281 ? 79.558 57.896 48.276 1.00 16.07 307 THR A N 1
ATOM 2304 C CA . THR A 1 281 ? 78.194 58.261 47.864 1.00 16.33 307 THR A CA 1
ATOM 2305 C C . THR A 1 281 ? 77.663 59.444 48.690 1.00 17.31 307 THR A C 1
ATOM 2306 O O . THR A 1 281 ? 77.822 59.466 49.917 1.00 16.87 307 THR A O 1
ATOM 2310 N N . GLY A 1 282 ? 77.069 60.416 47.999 1.00 14.96 308 GLY A N 1
ATOM 2311 C CA . GLY A 1 282 ? 76.412 61.572 48.607 1.00 15.93 308 GLY A CA 1
ATOM 2312 C C . GLY A 1 282 ? 77.294 62.380 49.540 1.00 17.83 308 GLY A C 1
ATOM 2313 O O . GLY A 1 282 ? 76.790 63.010 50.472 1.00 17.60 308 GLY A O 1
ATOM 2314 N N . ALA A 1 283 ? 78.600 62.417 49.270 1.00 15.39 309 ALA A N 1
ATOM 2315 C CA . ALA A 1 283 ? 79.533 63.122 50.146 1.00 14.74 309 ALA A CA 1
ATOM 2316 C C . ALA A 1 283 ? 79.137 64.575 50.386 1.00 16.81 309 ALA A C 1
ATOM 2317 O O . ALA A 1 283 ? 79.275 65.025 51.503 1.00 17.62 309 ALA A O 1
ATOM 2319 N N . PHE A 1 284 ? 78.637 65.300 49.370 1.00 13.66 310 PHE A N 1
ATOM 2320 C CA . PHE A 1 284 ? 78.269 66.720 49.516 1.00 14.04 310 PHE A CA 1
ATOM 2321 C C . PHE A 1 284 ? 76.794 66.939 49.201 1.00 20.12 310 PHE A C 1
ATOM 2322 O O . PHE A 1 284 ? 76.394 68.049 48.845 1.00 20.73 310 PHE A O 1
ATOM 2338 N N . ASN A 1 286 ? 72.917 67.858 49.348 1.00 20.08 312 ASN A N 1
ATOM 2339 C CA . ASN A 1 286 ? 72.085 68.864 50.015 1.00 20.53 312 ASN A CA 1
ATOM 2340 C C . ASN A 1 286 ? 72.927 69.929 50.746 1.00 24.60 312 ASN A C 1
ATOM 2341 O O . ASN A 1 286 ? 72.591 70.305 51.870 1.00 26.25 312 ASN A O 1
ATOM 2346 N N . CYS A 1 287 ? 74.016 70.415 50.105 1.00 19.90 313 CYS A N 1
ATOM 2347 C CA . CYS A 1 287 ? 74.823 71.537 50.618 1.00 19.39 313 CYS A CA 1
ATOM 2348 C C . CYS A 1 287 ? 74.319 72.767 49.868 1.00 24.32 313 CYS A C 1
ATOM 2349 O O . CYS A 1 287 ? 74.761 72.990 48.741 1.00 23.62 313 CYS A O 1
ATOM 2352 N N . PRO A 1 288 ? 73.346 73.533 50.424 1.00 21.93 314 PRO A N 1
ATOM 2353 C CA . PRO A 1 288 ? 72.701 74.594 49.625 1.00 22.61 314 PRO A CA 1
ATOM 2354 C C . PRO A 1 288 ? 73.509 75.876 49.434 1.00 25.88 314 PRO A C 1
ATOM 2355 O O . PRO A 1 288 ? 73.072 76.718 48.658 1.00 25.46 314 PRO A O 1
ATOM 2359 N N . ALA A 1 289 ? 74.641 76.046 50.143 1.00 21.68 315 ALA A N 1
ATOM 2360 C CA . ALA A 1 289 ? 75.473 77.242 49.979 1.00 21.43 315 ALA A CA 1
ATOM 2361 C C . ALA A 1 289 ? 76.746 76.931 49.183 1.00 23.00 315 ALA A C 1
ATOM 2362 O O . ALA A 1 289 ? 77.500 77.854 48.872 1.00 22.59 315 ALA A O 1
ATOM 2364 N N . LEU A 1 290 ? 76.962 75.659 48.817 1.00 19.09 316 LEU A N 1
ATOM 2365 C CA . LEU A 1 290 ? 78.183 75.212 48.136 1.00 18.18 316 LEU A CA 1
ATOM 2366 C C . LEU A 1 290 ? 78.261 75.784 46.728 1.00 23.14 316 LEU A C 1
ATOM 2367 O O . LEU A 1 290 ? 77.397 75.515 45.889 1.00 22.45 316 LEU A O 1
ATOM 2372 N N . GLN A 1 291 ? 79.317 76.586 46.480 1.00 20.45 317 GLN A N 1
ATOM 2373 C CA A GLN A 1 291 ? 79.498 77.224 45.176 0.50 21.17 317 GLN A CA 1
ATOM 2374 C CA B GLN A 1 291 ? 79.527 77.268 45.196 0.50 21.22 317 GLN A CA 1
ATOM 2375 C C . GLN A 1 291 ? 80.814 76.871 44.504 1.00 25.43 317 GLN A C 1
ATOM 2376 O O . GLN A 1 291 ? 80.876 76.888 43.274 1.00 26.30 317 GLN A O 1
ATOM 2387 N N . ASP A 1 292 ? 81.878 76.623 45.286 1.00 20.84 318 ASP A N 1
ATOM 2388 C CA . ASP A 1 292 ? 83.188 76.338 44.692 1.00 20.63 318 ASP A CA 1
ATOM 2389 C C . ASP A 1 292 ? 83.770 75.050 45.211 1.00 23.54 318 ASP A C 1
ATOM 2390 O O . ASP A 1 292 ? 83.774 74.807 46.419 1.00 22.09 318 ASP A O 1
ATOM 2395 N N . ILE A 1 293 ? 84.213 74.203 44.286 1.00 21.83 319 ILE A N 1
ATOM 2396 C CA . ILE A 1 293 ? 84.830 72.918 44.603 1.00 21.70 319 ILE A CA 1
ATOM 2397 C C . ILE A 1 293 ? 86.135 72.800 43.823 1.00 24.93 319 ILE A C 1
ATOM 2398 O O . ILE A 1 293 ? 86.118 72.942 42.602 1.00 25.21 319 ILE A O 1
ATOM 2403 N N . GLU A 1 294 ? 87.251 72.560 44.527 1.00 20.73 320 GLU A N 1
ATOM 2404 C CA . GLU A 1 294 ? 88.561 72.295 43.932 1.00 20.72 320 GLU A CA 1
ATOM 2405 C C . GLU A 1 294 ? 88.820 70.812 44.173 1.00 23.25 320 GLU A C 1
ATOM 2406 O O . GLU A 1 294 ? 88.914 70.372 45.320 1.00 21.87 320 GLU A O 1
ATOM 2412 N N . PHE A 1 295 ? 88.850 70.033 43.097 1.00 19.30 321 PHE A N 1
ATOM 2413 C CA . PHE A 1 295 ? 89.000 68.599 43.171 1.00 17.69 321 PHE A CA 1
ATOM 2414 C C . PHE A 1 295 ? 90.429 68.149 43.264 1.00 20.71 321 PHE A C 1
ATOM 2415 O O . PHE A 1 295 ? 91.318 68.798 42.726 1.00 22.28 321 PHE A O 1
ATOM 2423 N N . SER A 1 296 ? 90.621 66.950 43.830 1.00 16.06 322 SER A N 1
ATOM 2424 C CA . SER A 1 296 ? 91.882 66.245 43.821 1.00 15.74 322 SER A CA 1
ATOM 2425 C C . SER A 1 296 ? 92.173 65.783 42.381 1.00 20.63 322 SER A C 1
ATOM 2426 O O . SER A 1 296 ? 91.234 65.357 41.683 1.00 20.16 322 SER A O 1
ATOM 2429 N N . SER A 1 297 ? 93.457 65.769 41.976 1.00 17.24 323 SER A N 1
ATOM 2430 C CA . SER A 1 297 ? 93.842 65.280 40.643 1.00 18.40 323 SER A CA 1
ATOM 2431 C C . SER A 1 297 ? 93.845 63.734 40.586 1.00 21.89 323 SER A C 1
ATOM 2432 O O . SER A 1 297 ? 94.100 63.174 39.520 1.00 22.19 323 SER A O 1
ATOM 2435 N N . ARG A 1 298 ? 93.612 63.042 41.733 1.00 17.51 324 ARG A N 1
ATOM 2436 C CA . ARG A 1 298 ? 93.713 61.575 41.778 1.00 17.59 324 ARG A CA 1
ATOM 2437 C C . ARG A 1 298 ? 92.363 60.850 41.915 1.00 20.54 324 ARG A C 1
ATOM 2438 O O . ARG A 1 298 ? 92.328 59.615 41.919 1.00 20.74 324 ARG A O 1
ATOM 2446 N N . ILE A 1 299 ? 91.255 61.585 41.938 1.00 16.61 325 ILE A N 1
ATOM 2447 C CA . ILE A 1 299 ? 89.955 60.909 41.950 1.00 16.37 325 ILE A CA 1
ATOM 2448 C C . ILE A 1 299 ? 89.612 60.513 40.514 1.00 18.60 325 ILE A C 1
ATOM 2449 O O . ILE A 1 299 ? 90.003 61.227 39.589 1.00 18.24 325 ILE A O 1
ATOM 2454 N N . THR A 1 300 ? 88.888 59.386 40.324 1.00 15.27 326 THR A N 1
ATOM 2455 C CA . THR A 1 300 ? 88.552 58.907 38.976 1.00 15.33 326 THR A CA 1
ATOM 2456 C C . THR A 1 300 ? 87.046 58.684 38.811 1.00 19.52 326 THR A C 1
ATOM 2457 O O . THR A 1 300 ? 86.615 58.234 37.743 1.00 18.34 326 THR A O 1
ATOM 2461 N N . GLU A 1 301 ? 86.246 59.016 39.848 1.00 17.08 327 GLU A N 1
ATOM 2462 C CA . GLU A 1 301 ? 84.798 58.838 39.789 1.00 18.64 327 GLU A CA 1
ATOM 2463 C C . GLU A 1 301 ? 84.084 59.902 40.597 1.00 20.92 327 GLU A C 1
ATOM 2464 O O . GLU A 1 301 ? 84.592 60.321 41.640 1.00 20.02 327 GLU A O 1
ATOM 2470 N N . LEU A 1 302 ? 82.914 60.345 40.108 1.00 17.40 328 LEU A N 1
ATOM 2471 C CA . LEU A 1 302 ? 81.984 61.187 40.869 1.00 18.07 328 LEU A CA 1
ATOM 2472 C C . LEU A 1 302 ? 80.891 60.210 41.328 1.00 20.97 328 LEU A C 1
ATOM 2473 O O . LEU A 1 302 ? 80.209 59.615 40.480 1.00 20.16 328 LEU A O 1
ATOM 2478 N N . PRO A 1 303 ? 80.833 59.878 42.640 1.00 17.30 329 PRO A N 1
ATOM 2479 C CA . PRO A 1 303 ? 79.933 58.805 43.075 1.00 17.31 329 PRO A CA 1
ATOM 2480 C C . PRO A 1 303 ? 78.472 59.210 43.037 1.00 19.23 329 PRO A C 1
ATOM 2481 O O . PRO A 1 303 ? 78.144 60.378 42.833 1.00 19.10 329 PRO A O 1
ATOM 2485 N N . GLU A 1 304 ? 77.590 58.247 43.289 1.00 16.77 330 GLU A N 1
ATOM 2486 C CA . GLU A 1 304 ? 76.164 58.487 43.296 1.00 17.43 330 GLU A CA 1
ATOM 2487 C C . GLU A 1 304 ? 75.790 59.642 44.239 1.00 19.37 330 GLU A C 1
ATOM 2488 O O . GLU A 1 304 ? 76.328 59.734 45.345 1.00 17.99 330 GLU A O 1
ATOM 2494 N N . SER A 1 305 ? 74.911 60.557 43.758 1.00 18.09 331 SER A N 1
ATOM 2495 C CA . SER A 1 305 ? 74.360 61.699 44.511 1.00 18.64 331 SER A CA 1
ATOM 2496 C C . SER A 1 305 ? 75.434 62.605 45.142 1.00 19.72 331 SER A C 1
ATOM 2497 O O . SER A 1 305 ? 75.118 63.313 46.102 1.00 19.76 331 SER A O 1
ATOM 2500 N N . VAL A 1 306 ? 76.669 62.617 44.603 1.00 14.62 332 VAL A N 1
ATOM 2501 C CA . VAL A 1 306 ? 77.789 63.353 45.243 1.00 14.53 332 VAL A CA 1
ATOM 2502 C C . VAL A 1 306 ? 77.437 64.848 45.513 1.00 16.88 332 VAL A C 1
ATOM 2503 O O . VAL A 1 306 ? 77.722 65.332 46.606 1.00 16.42 332 VAL A O 1
ATOM 2507 N N . PHE A 1 307 ? 76.819 65.542 44.555 1.00 16.37 333 PHE A N 1
ATOM 2508 C CA . PHE A 1 307 ? 76.413 66.943 44.694 1.00 17.47 333 PHE A CA 1
ATOM 2509 C C . PHE A 1 307 ? 74.912 67.106 44.497 1.00 21.79 333 PHE A C 1
ATOM 2510 O O . PHE A 1 307 ? 74.456 68.197 44.173 1.00 22.06 333 PHE A O 1
ATOM 2518 N N . ALA A 1 308 ? 74.129 66.049 44.735 1.00 19.18 334 ALA A N 1
ATOM 2519 C CA . ALA A 1 308 ? 72.678 66.143 44.610 1.00 20.13 334 ALA A CA 1
ATOM 2520 C C . ALA A 1 308 ? 72.140 67.226 45.577 1.00 26.31 334 ALA A C 1
ATOM 2521 O O . ALA A 1 308 ? 72.594 67.301 46.729 1.00 24.44 334 ALA A O 1
ATOM 2523 N N . GLY A 1 309 ? 71.256 68.091 45.078 1.00 24.18 335 GLY A N 1
ATOM 2524 C CA . GLY A 1 309 ? 70.644 69.154 45.880 1.00 24.75 335 GLY A CA 1
ATOM 2525 C C . GLY A 1 309 ? 71.557 70.327 46.214 1.00 27.17 335 GLY A C 1
ATOM 2526 O O . GLY A 1 309 ? 71.262 71.109 47.129 1.00 27.34 335 GLY A O 1
ATOM 2527 N N . CYS A 1 310 ? 72.671 70.466 45.484 1.00 20.81 336 CYS A N 1
ATOM 2528 C CA . CYS A 1 310 ? 73.567 71.600 45.705 1.00 20.54 336 CYS A CA 1
ATOM 2529 C C . CYS A 1 310 ? 73.053 72.756 44.838 1.00 24.60 336 CYS A C 1
ATOM 2530 O O . CYS A 1 310 ? 73.546 73.036 43.745 1.00 22.85 336 CYS A O 1
ATOM 2533 N N . ILE A 1 311 ? 72.041 73.429 45.384 1.00 23.13 337 ILE A N 1
ATOM 2534 C CA . ILE A 1 311 ? 71.233 74.451 44.717 1.00 25.43 337 ILE A CA 1
ATOM 2535 C C . ILE A 1 311 ? 71.948 75.815 44.498 1.00 31.83 337 ILE A C 1
ATOM 2536 O O . ILE A 1 311 ? 71.370 76.655 43.815 1.00 33.92 337 ILE A O 1
ATOM 2541 N N . SER A 1 312 ? 73.179 76.023 45.005 1.00 28.15 338 SER A N 1
ATOM 2542 C CA . SER A 1 312 ? 73.941 77.271 44.776 1.00 28.25 338 SER A CA 1
ATOM 2543 C C . SER A 1 312 ? 75.071 77.055 43.775 1.00 30.60 338 SER A C 1
ATOM 2544 O O . SER A 1 312 ? 75.737 78.011 43.375 1.00 32.01 338 SER A O 1
ATOM 2547 N N . LEU A 1 313 ? 75.283 75.811 43.361 1.00 25.71 339 LEU A N 1
ATOM 2548 C CA . LEU A 1 313 ? 76.331 75.474 42.413 1.00 25.71 339 LEU A CA 1
ATOM 2549 C C . LEU A 1 313 ? 76.001 76.058 41.045 1.00 27.65 339 LEU A C 1
ATOM 2550 O O . LEU A 1 313 ? 74.970 75.710 40.485 1.00 27.94 339 LEU A O 1
ATOM 2555 N N . LYS A 1 314 ? 76.835 76.967 40.532 1.00 23.57 340 LYS A N 1
ATOM 2556 C CA . LYS A 1 314 ? 76.575 77.610 39.225 1.00 24.94 340 LYS A CA 1
ATOM 2557 C C . LYS A 1 314 ? 77.484 77.089 38.102 1.00 30.24 340 LYS A C 1
ATOM 2558 O O . LYS A 1 314 ? 7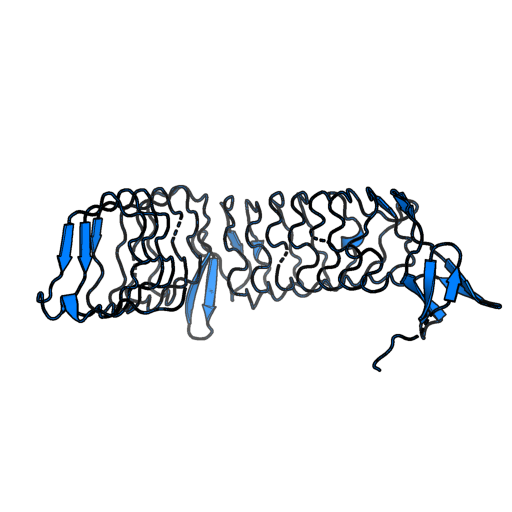7.072 77.047 36.943 1.00 28.96 340 LYS A O 1
ATOM 2564 N N . SER A 1 315 ? 78.744 76.791 38.441 1.00 28.28 341 SER A N 1
ATOM 2565 C CA . SER A 1 315 ? 79.763 76.346 37.499 1.00 29.28 341 SER A CA 1
ATOM 2566 C C . SER A 1 315 ? 80.633 75.299 38.166 1.00 33.90 341 SER A C 1
ATOM 2567 O O . SER A 1 315 ? 80.919 75.411 39.366 1.00 34.82 341 SER A O 1
ATOM 2570 N N . ILE A 1 316 ? 81.013 74.260 37.419 1.00 28.23 342 ILE A N 1
ATOM 2571 C CA . ILE A 1 316 ? 81.872 73.208 37.963 1.00 27.28 342 ILE A CA 1
ATOM 2572 C C . ILE A 1 316 ? 82.751 72.649 36.835 1.00 29.34 342 ILE A C 1
ATOM 2573 O O . ILE A 1 316 ? 82.289 72.477 35.705 1.00 27.22 342 ILE A O 1
ATOM 2578 N N . ASP A 1 317 ? 84.029 72.414 37.151 1.00 26.24 343 ASP A N 1
ATOM 2579 C CA . ASP A 1 317 ? 85.010 71.866 36.221 1.00 25.96 343 ASP A CA 1
ATOM 2580 C C . ASP A 1 317 ? 85.370 70.467 36.694 1.00 26.45 343 ASP A C 1
ATOM 2581 O O . ASP A 1 317 ? 85.976 70.317 37.754 1.00 25.56 343 ASP A O 1
ATOM 2586 N N . ILE A 1 318 ? 84.928 69.448 35.956 1.00 22.97 344 ILE A N 1
ATOM 2587 C CA . ILE A 1 318 ? 85.193 68.048 36.315 1.00 22.09 344 ILE A CA 1
ATOM 2588 C C . ILE A 1 318 ? 86.647 67.755 35.895 1.00 26.48 344 ILE A C 1
ATOM 2589 O O . ILE A 1 318 ? 86.994 68.024 34.737 1.00 25.63 344 ILE A O 1
ATOM 2594 N N . PRO A 1 319 ? 87.515 67.265 36.817 1.00 23.03 345 PRO A N 1
ATOM 2595 C CA . PRO A 1 319 ? 88.927 67.082 36.456 1.00 23.06 345 PRO A CA 1
ATOM 2596 C C . PRO A 1 319 ? 89.171 65.964 35.447 1.00 24.43 345 PRO A C 1
ATOM 2597 O O . PRO A 1 319 ? 88.465 64.956 35.443 1.00 21.96 345 PRO A O 1
ATOM 2601 N N . GLU A 1 320 ? 90.214 66.138 34.632 1.00 23.32 346 GLU A N 1
ATOM 2602 C CA . GLU A 1 320 ? 90.719 65.133 33.695 1.00 23.78 346 GLU A CA 1
ATOM 2603 C C . GLU A 1 320 ? 91.010 63.860 34.498 1.00 24.99 346 GLU A C 1
ATOM 2604 O O . GLU A 1 320 ? 91.544 63.966 35.602 1.00 23.87 346 GLU A O 1
ATOM 2610 N N . GLY A 1 321 ? 90.618 62.692 33.998 1.00 20.35 347 GLY A N 1
ATOM 2611 C CA . GLY A 1 321 ? 90.837 61.469 34.769 1.00 19.14 347 GLY A CA 1
ATOM 2612 C C . GLY A 1 321 ? 89.574 60.898 35.393 1.00 20.02 347 GLY A C 1
ATOM 2613 O O . GLY A 1 321 ? 89.545 59.721 35.749 1.00 18.86 347 GLY A O 1
ATOM 2614 N N . ILE A 1 322 ? 88.501 61.703 35.521 1.00 17.52 348 ILE A N 1
ATOM 2615 C CA . ILE A 1 322 ? 87.205 61.157 35.961 1.00 16.31 348 ILE A CA 1
ATOM 2616 C C . ILE A 1 322 ? 86.688 60.275 34.810 1.00 20.35 348 ILE A C 1
ATOM 2617 O O . ILE A 1 322 ? 86.658 60.735 33.675 1.00 20.11 348 ILE A O 1
ATOM 2622 N N . THR A 1 323 ? 86.332 59.018 35.081 1.00 16.68 349 THR A N 1
ATOM 2623 C CA . THR A 1 323 ? 85.876 58.124 34.002 1.00 17.56 349 THR A CA 1
ATOM 2624 C C . THR A 1 323 ? 84.363 57.930 34.038 1.00 20.75 349 THR A C 1
ATOM 2625 O O . THR A 1 323 ? 83.772 57.477 33.058 1.00 19.70 349 THR A O 1
ATOM 2629 N N . GLN A 1 324 ? 83.740 58.231 35.175 1.00 18.31 350 GLN A N 1
ATOM 2630 C CA . GLN A 1 324 ? 82.290 58.093 35.282 1.00 19.84 350 GLN A CA 1
ATOM 2631 C C . GLN A 1 324 ? 81.726 59.042 36.320 1.00 21.58 350 GLN A C 1
ATOM 2632 O O . GLN A 1 324 ? 82.372 59.348 37.324 1.00 19.74 350 GLN A O 1
ATOM 2638 N N . ILE A 1 325 ? 80.506 59.513 36.037 1.00 20.48 351 ILE A N 1
ATOM 2639 C CA . ILE A 1 325 ? 79.686 60.403 36.853 1.00 19.90 351 ILE A CA 1
ATOM 2640 C C . ILE A 1 325 ? 78.453 59.558 37.142 1.00 25.48 351 ILE A C 1
ATOM 2641 O O . ILE A 1 325 ? 77.701 59.275 36.215 1.00 26.03 351 ILE A O 1
ATOM 2646 N N . LEU A 1 326 ? 78.286 59.087 38.382 1.00 19.61 352 LEU A N 1
ATOM 2647 C CA . LEU A 1 326 ? 77.223 58.129 38.677 1.00 20.29 352 LEU A CA 1
ATOM 2648 C C . LEU A 1 326 ? 75.831 58.758 38.855 1.00 21.99 352 LEU A C 1
ATOM 2649 O O . LEU A 1 326 ? 75.654 59.970 38.728 1.00 20.88 352 LEU A O 1
ATOM 2654 N N . ASP A 1 327 ? 74.827 57.903 39.095 1.00 20.51 353 ASP A N 1
ATOM 2655 C CA . ASP A 1 327 ? 73.421 58.310 39.206 1.00 21.42 353 ASP A CA 1
ATOM 2656 C C . ASP A 1 327 ? 73.212 59.475 40.172 1.00 23.47 353 ASP A C 1
ATOM 2657 O O . ASP A 1 327 ? 73.812 59.508 41.239 1.00 21.69 353 ASP A O 1
ATOM 2662 N N . ASP A 1 328 ? 72.391 60.460 39.759 1.00 20.80 354 ASP A N 1
ATOM 2663 C CA . ASP A 1 328 ? 72.019 61.615 40.570 1.00 20.99 354 ASP A CA 1
ATOM 2664 C C . ASP A 1 328 ? 73.218 62.468 41.060 1.00 23.11 354 ASP A C 1
ATOM 2665 O O . ASP A 1 328 ? 73.034 63.258 41.978 1.00 22.78 354 ASP A O 1
ATOM 2670 N N . ALA A 1 329 ? 74.411 62.364 40.433 1.00 19.17 355 ALA A N 1
ATOM 2671 C CA . ALA A 1 329 ? 75.588 63.127 40.873 1.00 18.21 355 ALA A CA 1
ATOM 2672 C C . ALA A 1 329 ? 75.305 64.642 41.013 1.00 20.49 355 ALA A C 1
ATOM 2673 O O . ALA A 1 329 ? 75.821 65.255 41.944 1.00 19.71 355 ALA A O 1
ATOM 2675 N N . PHE A 1 330 ? 74.494 65.223 40.118 1.00 18.46 356 PHE A N 1
ATOM 2676 C CA . PHE A 1 330 ? 74.130 66.650 40.187 1.00 20.43 356 PHE A CA 1
ATOM 2677 C C . PHE A 1 330 ? 72.612 66.826 40.186 1.00 26.57 356 PHE A C 1
ATOM 2678 O O . PHE A 1 330 ? 72.125 67.883 39.781 1.00 26.49 356 PHE A O 1
ATOM 2686 N N . ALA A 1 331 ? 71.857 65.808 40.637 1.00 24.15 357 ALA A N 1
ATOM 2687 C CA . ALA A 1 331 ? 70.386 65.880 40.622 1.00 25.44 357 ALA A CA 1
ATOM 2688 C C . ALA A 1 331 ? 69.873 67.014 41.502 1.00 29.72 357 ALA A C 1
ATOM 2689 O O . ALA A 1 331 ? 70.246 67.108 42.674 1.00 28.16 357 ALA A O 1
ATOM 2691 N N . GLY A 1 332 ? 69.033 67.871 40.921 1.00 26.07 358 GLY A N 1
ATOM 2692 C CA . GLY A 1 332 ? 68.446 68.990 41.645 1.00 26.40 358 GLY A CA 1
ATOM 2693 C C . GLY A 1 332 ? 69.338 70.206 41.795 1.00 30.17 358 GLY A C 1
ATOM 2694 O O . GLY A 1 332 ? 69.005 71.117 42.560 1.00 30.71 358 GLY A O 1
ATOM 2695 N N . CYS A 1 333 ? 70.459 70.269 41.041 1.00 25.60 359 CYS A N 1
ATOM 2696 C CA . CYS A 1 333 ? 71.333 71.450 41.046 1.00 24.63 359 CYS A CA 1
ATOM 2697 C C . CYS A 1 333 ? 70.703 72.472 40.082 1.00 29.91 359 CYS A C 1
ATOM 2698 O O . CYS A 1 333 ? 71.186 72.694 38.965 1.00 28.72 359 CYS A O 1
ATOM 2701 N N A GLU A 1 334 ? 69.604 73.085 40.557 0.50 28.44 360 GLU A N 1
ATOM 2702 N N B GLU A 1 334 ? 69.597 73.081 40.531 0.50 28.95 360 GLU A N 1
ATOM 2703 C CA A GLU A 1 334 ? 68.721 74.032 39.859 0.50 29.80 360 GLU A CA 1
ATOM 2704 C CA B GLU A 1 334 ? 68.753 73.992 39.746 0.50 30.48 360 GLU A CA 1
ATOM 2705 C C A GLU A 1 334 ? 69.421 75.304 39.334 0.50 34.32 360 GLU A C 1
ATOM 2706 C C B GLU A 1 334 ? 69.445 75.293 39.288 0.50 34.59 360 GLU A C 1
ATOM 2707 O O A GLU A 1 334 ? 68.862 75.959 38.455 0.50 35.85 360 GLU A O 1
ATOM 2708 O O B GLU A 1 334 ? 68.913 75.949 38.394 0.50 36.07 360 GLU A O 1
ATOM 2719 N N . GLN A 1 335 ? 70.611 75.658 39.861 1.00 29.60 361 GLN A N 1
ATOM 2720 C CA A GLN A 1 335 ? 71.327 76.871 39.448 0.50 29.87 361 GLN A CA 1
ATOM 2721 C CA B GLN A 1 335 ? 71.326 76.873 39.461 0.50 29.76 361 GLN A CA 1
ATOM 2722 C C . GLN A 1 335 ? 72.572 76.555 38.609 1.00 32.41 361 GLN A C 1
ATOM 2723 O O . GLN A 1 335 ? 73.259 77.476 38.152 1.00 32.04 361 GLN A O 1
ATOM 2734 N N . LEU A 1 336 ? 72.866 75.258 38.386 1.00 27.80 362 LEU A N 1
ATOM 2735 C CA . LEU A 1 336 ? 74.029 74.839 37.604 1.00 26.26 362 LEU A CA 1
ATOM 2736 C C . LEU A 1 336 ? 73.855 75.241 36.144 1.00 30.43 362 LEU A C 1
ATOM 2737 O O . LEU A 1 336 ? 72.931 74.759 35.496 1.00 31.40 362 LEU A O 1
ATOM 2742 N N . GLU A 1 337 ? 74.706 76.170 35.655 1.00 27.81 363 GLU A N 1
ATOM 2743 C CA . GLU A 1 337 ? 74.642 76.712 34.280 1.00 30.14 363 GLU A CA 1
ATOM 2744 C C . GLU A 1 337 ? 75.713 76.143 33.382 1.00 34.25 363 GLU A C 1
ATOM 2745 O O . GLU A 1 337 ? 75.485 75.972 32.185 1.00 34.99 363 GLU A O 1
ATOM 2751 N N . ARG A 1 338 ? 76.908 75.916 33.950 1.00 29.84 364 ARG A N 1
ATOM 2752 C CA . ARG A 1 338 ? 78.076 75.489 33.209 1.00 29.22 364 ARG A CA 1
ATOM 2753 C C . ARG A 1 338 ? 78.740 74.278 33.838 1.00 29.80 364 ARG A C 1
ATOM 2754 O O . ARG A 1 338 ? 78.954 74.238 35.052 1.00 26.30 364 ARG A O 1
ATOM 2762 N N . ILE A 1 339 ? 79.112 73.316 32.996 1.00 28.02 365 ILE A N 1
ATOM 2763 C CA . ILE A 1 339 ? 79.867 72.151 33.452 1.00 26.94 365 ILE A CA 1
ATOM 2764 C C . ILE A 1 339 ? 80.907 71.794 32.394 1.00 30.16 365 ILE A C 1
ATOM 2765 O O . ILE A 1 339 ? 80.578 71.690 31.215 1.00 31.47 365 ILE A O 1
ATOM 2770 N N . ALA A 1 340 ? 82.164 71.659 32.818 1.00 26.94 366 ALA A N 1
ATOM 2771 C CA . ALA A 1 340 ? 83.239 71.226 31.920 1.00 27.08 366 ALA A CA 1
ATOM 2772 C C . ALA A 1 340 ? 83.444 69.727 32.139 1.00 28.73 366 ALA A C 1
ATOM 2773 O O . ALA A 1 340 ? 83.685 69.302 33.268 1.00 26.59 366 ALA A O 1
ATOM 2775 N N . ILE A 1 341 ? 83.246 68.925 31.085 1.00 26.04 367 ILE A N 1
ATOM 2776 C CA . ILE A 1 341 ? 83.369 67.465 31.148 1.00 24.02 367 ILE A CA 1
ATOM 2777 C C . ILE A 1 341 ? 84.594 67.015 30.323 1.00 27.08 367 ILE A C 1
ATOM 2778 O O . ILE A 1 341 ? 84.638 67.275 29.116 1.00 27.71 367 ILE A O 1
ATOM 2783 N N . PRO A 1 342 ? 85.582 66.330 30.951 1.00 22.72 368 PRO A N 1
ATOM 2784 C CA . PRO A 1 342 ? 86.747 65.865 30.187 1.00 21.88 368 PRO A CA 1
ATOM 2785 C C . PRO A 1 342 ? 86.391 64.648 29.331 1.00 26.17 368 PRO A C 1
ATOM 2786 O O . PRO A 1 342 ? 85.430 63.927 29.646 1.00 23.92 368 PRO A O 1
ATOM 2790 N N . SER A 1 343 ? 87.192 64.387 28.281 1.00 24.15 369 SER A N 1
ATOM 2791 C CA . SER A 1 343 ? 86.941 63.270 27.365 1.00 24.90 369 SER A CA 1
ATOM 2792 C C . SER A 1 343 ? 87.192 61.905 28.036 1.00 26.63 369 SER A C 1
ATOM 2793 O O . SER A 1 343 ? 86.756 60.885 27.497 1.00 26.08 369 SER A O 1
ATOM 2796 N N . SER A 1 344 ? 87.825 61.885 29.237 1.00 21.07 370 SER A N 1
ATOM 2797 C CA . SER A 1 344 ? 88.006 60.640 29.991 1.00 19.91 370 SER A CA 1
ATOM 2798 C C . SER A 1 344 ? 86.648 60.096 30.527 1.00 22.50 370 SER A C 1
ATOM 2799 O O . SER A 1 344 ? 86.563 58.902 30.831 1.00 20.96 370 SER A O 1
ATOM 2802 N N . VAL A 1 345 ? 85.583 60.955 30.629 1.00 19.04 371 VAL A N 1
ATOM 2803 C CA . VAL A 1 345 ? 84.272 60.511 31.143 1.00 19.15 371 VAL A CA 1
ATOM 2804 C C . VAL A 1 345 ? 83.559 59.673 30.061 1.00 23.86 371 VAL A C 1
ATOM 2805 O O . VAL A 1 345 ? 83.210 60.202 28.999 1.00 25.28 371 VAL A O 1
ATOM 2809 N N . THR A 1 346 ? 83.323 58.378 30.332 1.00 19.90 372 THR A N 1
ATOM 2810 C CA . THR A 1 346 ? 82.682 57.516 29.316 1.00 20.97 372 THR A CA 1
ATOM 2811 C C . THR A 1 346 ? 81.329 56.973 29.772 1.00 25.92 372 THR A C 1
ATOM 2812 O O . THR A 1 346 ? 80.670 56.246 29.011 1.00 26.43 372 THR A O 1
ATOM 2816 N N . LYS A 1 347 ? 80.927 57.308 31.010 1.00 22.94 373 LYS A N 1
ATOM 2817 C CA A LYS A 1 347 ? 79.651 56.874 31.582 0.50 22.91 373 LYS A CA 1
ATOM 2818 C CA B LYS A 1 347 ? 79.648 56.875 31.573 0.50 22.80 373 LYS A CA 1
ATOM 2819 C C . LYS A 1 347 ? 79.003 58.016 32.351 1.00 25.41 373 LYS A C 1
ATOM 2820 O O . LYS A 1 347 ? 79.600 58.545 33.298 1.00 22.29 373 LYS A O 1
ATOM 2827 N N . ILE A 1 348 ? 77.789 58.392 31.937 1.00 22.41 374 ILE A N 1
ATOM 2828 C CA . ILE A 1 348 ? 76.959 59.448 32.555 1.00 22.26 374 ILE A CA 1
ATOM 2829 C C . ILE A 1 348 ? 75.499 58.999 32.448 1.00 27.70 374 ILE A C 1
ATOM 2830 O O . ILE A 1 348 ? 74.898 59.175 31.388 1.00 29.27 374 ILE A O 1
ATOM 2835 N N . PRO A 1 349 ? 74.899 58.428 33.515 1.00 25.68 375 PRO A N 1
ATOM 2836 C CA . PRO A 1 349 ? 73.465 58.076 33.444 1.00 25.52 375 PRO A CA 1
ATOM 2837 C C . PRO A 1 349 ? 72.615 59.339 33.289 1.00 28.81 375 PRO A C 1
ATOM 2838 O O . PRO A 1 349 ? 73.043 60.406 33.727 1.00 26.33 375 PRO A O 1
ATOM 2842 N N . GLU A 1 350 ? 71.417 59.229 32.671 1.00 27.58 376 GLU A N 1
ATOM 2843 C CA A GLU A 1 350 ? 70.511 60.365 32.473 0.50 28.35 376 GLU A CA 1
ATOM 2844 C CA B GLU A 1 350 ? 70.552 60.393 32.468 0.50 28.23 376 GLU A CA 1
ATOM 2845 C C . GLU A 1 350 ? 70.188 61.073 33.808 1.00 32.06 376 GLU A C 1
ATOM 2846 O O . GLU A 1 350 ? 70.022 62.291 33.840 1.00 32.22 376 GLU A O 1
ATOM 2857 N N . SER A 1 351 ? 70.126 60.317 34.921 1.00 27.99 377 SER A N 1
ATOM 2858 C CA . SER A 1 351 ? 69.775 60.914 36.220 1.00 26.64 377 SER A CA 1
ATOM 2859 C C . SER A 1 351 ? 70.878 61.834 36.789 1.00 27.78 377 SER A C 1
ATOM 2860 O O . SER A 1 351 ? 70.583 62.636 37.676 1.00 26.44 377 SER A O 1
ATOM 2863 N N . ALA A 1 352 ? 72.128 61.731 36.288 1.00 24.46 378 ALA A N 1
ATOM 2864 C CA . ALA A 1 352 ? 73.239 62.537 36.814 1.00 23.85 378 ALA A CA 1
ATOM 2865 C C . ALA A 1 352 ? 72.955 64.047 36.703 1.00 28.21 378 ALA A C 1
ATOM 2866 O O . ALA A 1 352 ? 73.332 64.797 37.597 1.00 26.80 378 ALA A O 1
ATOM 2868 N N . PHE A 1 353 ? 72.246 64.478 35.653 1.00 26.18 379 PHE A N 1
ATOM 2869 C CA . PHE A 1 353 ? 71.937 65.897 35.472 1.00 27.30 379 PHE A CA 1
ATOM 2870 C C . PHE A 1 353 ? 70.421 66.135 35.439 1.00 34.49 379 PHE A C 1
ATOM 2871 O O . PHE A 1 353 ? 69.960 67.082 34.797 1.00 36.34 379 PHE A O 1
ATOM 2879 N N . SER A 1 354 ? 69.647 65.307 36.182 1.00 31.58 380 SER A N 1
ATOM 2880 C CA . SER A 1 354 ? 68.193 65.445 36.268 1.00 32.64 380 SER A CA 1
ATOM 2881 C C . SER A 1 354 ? 67.847 66.679 37.093 1.00 35.51 380 SER A C 1
ATOM 2882 O O . SER A 1 354 ? 68.583 67.025 38.016 1.00 33.30 380 SER A O 1
ATOM 2885 N N . ASN A 1 355 ? 66.762 67.375 36.724 1.00 33.84 381 ASN A N 1
ATOM 2886 C CA . ASN A 1 355 ? 66.288 68.603 37.389 1.00 35.06 381 ASN A CA 1
ATOM 2887 C C . ASN A 1 355 ? 67.407 69.670 37.499 1.00 37.87 381 ASN A C 1
ATOM 2888 O O . ASN A 1 355 ? 67.617 70.266 38.561 1.00 37.70 381 ASN A O 1
ATOM 2893 N N . CYS A 1 356 ? 68.161 69.842 36.402 1.00 33.23 382 CYS A N 1
ATOM 2894 C CA . CYS A 1 356 ? 69.211 70.845 36.224 1.00 31.43 382 CYS A CA 1
ATOM 2895 C C . CYS A 1 356 ? 68.709 71.804 35.137 1.00 37.95 382 CYS A C 1
ATOM 2896 O O . CYS A 1 356 ? 69.226 71.836 34.011 1.00 36.58 382 CYS A O 1
ATOM 2899 N N . THR A 1 357 ? 67.670 72.567 35.492 1.00 36.88 383 THR A N 1
ATOM 2900 C CA . THR A 1 357 ? 66.946 73.438 34.562 1.00 41.10 383 THR A CA 1
ATOM 2901 C C . THR A 1 357 ? 67.754 74.688 34.101 1.00 47.94 383 THR A C 1
ATOM 2902 O O . THR A 1 357 ? 67.426 75.240 33.048 1.00 49.37 383 THR A O 1
ATOM 2906 N N . ALA A 1 358 ? 68.812 75.100 34.826 1.00 47.38 384 ALA A N 1
ATOM 2907 C CA . ALA A 1 358 ? 69.605 76.261 34.397 1.00 46.92 384 ALA A CA 1
ATOM 2908 C C . ALA A 1 358 ? 70.785 75.853 33.492 1.00 46.93 384 ALA A C 1
ATOM 2909 O O . ALA A 1 358 ? 71.464 76.728 32.949 1.00 46.14 384 ALA A O 1
ATOM 2911 N N . LEU A 1 359 ? 71.008 74.534 33.314 1.00 41.60 385 LEU A N 1
ATOM 2912 C CA . LEU A 1 359 ? 72.125 73.966 32.554 1.00 39.94 385 LEU A CA 1
ATOM 2913 C C . LEU A 1 359 ? 72.005 74.242 31.050 1.00 49.87 385 LEU A C 1
ATOM 2914 O O . LEU A 1 359 ? 71.198 73.615 30.358 1.00 53.13 385 LEU A O 1
ATOM 2919 N N . ASN A 1 360 ? 72.807 75.210 30.559 1.00 46.95 386 ASN A N 1
ATOM 2920 C CA . ASN A 1 360 ? 72.798 75.637 29.158 1.00 48.61 386 ASN A CA 1
ATOM 2921 C C . ASN A 1 360 ? 74.201 75.625 28.516 1.00 52.06 386 ASN A C 1
ATOM 2922 O O . ASN A 1 360 ? 74.321 75.906 27.325 1.00 54.25 386 ASN A O 1
ATOM 2927 N N . ASN A 1 361 ? 75.250 75.309 29.289 1.00 45.73 387 ASN A N 1
ATOM 2928 C CA . ASN A 1 361 ? 76.605 75.320 28.760 1.00 44.15 387 ASN A CA 1
ATOM 2929 C C . ASN A 1 361 ? 77.392 74.087 29.207 1.00 44.42 387 ASN A C 1
ATOM 2930 O O . ASN A 1 361 ? 77.935 74.058 30.309 1.00 40.95 387 ASN A O 1
ATOM 2935 N N . ILE A 1 362 ? 77.476 73.083 28.324 1.00 41.99 388 ILE A N 1
ATOM 2936 C CA . ILE A 1 362 ? 78.259 71.879 28.577 1.00 39.88 388 ILE A CA 1
ATOM 2937 C C . ILE A 1 362 ? 79.539 72.004 27.742 1.00 42.83 388 ILE A C 1
ATOM 2938 O O . ILE A 1 362 ? 79.473 71.964 26.514 1.00 43.53 388 ILE A O 1
ATOM 2943 N N . GLU A 1 363 ? 80.687 72.217 28.411 1.00 38.05 389 GLU A N 1
ATOM 2944 C CA . GLU A 1 363 ? 82.003 72.325 27.768 1.00 37.72 389 GLU A CA 1
ATOM 2945 C C . GLU A 1 363 ? 82.652 70.946 27.749 1.00 39.64 389 GLU A C 1
ATOM 2946 O O . GLU A 1 363 ? 83.190 70.506 28.763 1.00 37.94 389 GLU A O 1
ATOM 2952 N N . TYR A 1 364 ? 82.576 70.253 26.610 1.00 36.28 390 TYR A N 1
ATOM 2953 C CA . TYR A 1 364 ? 83.147 68.920 26.451 1.00 34.67 390 TYR A CA 1
ATOM 2954 C C . TYR A 1 364 ? 84.407 69.019 25.610 1.00 42.91 390 TYR A C 1
ATOM 2955 O O . TYR A 1 364 ? 84.378 69.558 24.505 1.00 43.18 390 TYR A O 1
ATOM 2964 N N . SER A 1 365 ? 85.527 68.523 26.154 1.00 42.63 391 SER A N 1
ATOM 2965 C CA . SER A 1 365 ? 86.838 68.610 25.514 1.00 45.68 391 SER A CA 1
ATOM 2966 C C . SER A 1 365 ? 87.051 67.594 24.378 1.00 50.94 391 SER A C 1
ATOM 2967 O O . SER A 1 365 ? 88.059 67.686 23.677 1.00 54.75 391 SER A O 1
ATOM 2970 N N . GLY A 1 366 ? 86.104 66.683 24.173 1.00 45.11 392 GLY A N 1
ATOM 2971 C CA . GLY A 1 366 ? 86.182 65.686 23.110 1.00 45.51 392 GLY A CA 1
ATOM 2972 C C . GLY A 1 366 ? 85.334 66.004 21.891 1.00 49.02 392 GLY A C 1
ATOM 2973 O O . GLY A 1 366 ? 84.708 67.062 21.822 1.00 48.97 392 GLY A O 1
ATOM 2974 N N . SER A 1 367 ? 85.299 65.077 20.928 1.00 46.19 393 SER A N 1
ATOM 2975 C CA . SER A 1 367 ? 84.540 65.220 19.681 1.00 47.61 393 SER A CA 1
ATOM 2976 C C . SER A 1 367 ? 83.063 64.826 19.866 1.00 49.38 393 SER A C 1
ATOM 2977 O O . SER A 1 367 ? 82.709 64.219 20.881 1.00 46.31 393 SER A O 1
ATOM 2980 N N . ARG A 1 368 ? 82.210 65.159 18.874 1.00 47.04 394 ARG A N 1
ATOM 2981 C CA . ARG A 1 368 ? 80.780 64.829 18.854 1.00 46.56 394 ARG A CA 1
ATOM 2982 C C . ARG A 1 368 ? 80.595 63.294 18.864 1.00 49.66 394 ARG A C 1
ATOM 2983 O O . ARG A 1 368 ? 79.684 62.802 19.539 1.00 48.20 394 ARG A O 1
ATOM 2991 N N . SER A 1 369 ? 81.475 62.556 18.132 1.00 47.02 395 SER A N 1
ATOM 2992 C CA A SER A 1 369 ? 81.459 61.090 18.067 0.50 46.31 395 SER A CA 1
ATOM 2993 C CA B SER A 1 369 ? 81.448 61.091 18.071 0.50 46.37 395 SER A CA 1
ATOM 2994 C C . SER A 1 369 ? 81.737 60.511 19.460 1.00 46.85 395 SER A C 1
ATOM 2995 O O . SER A 1 369 ? 81.004 59.630 19.922 1.00 45.59 395 SER A O 1
ATOM 3000 N N . GLN A 1 370 ? 82.772 61.045 20.146 1.00 40.91 396 GLN A N 1
ATOM 3001 C CA . GLN A 1 370 ? 83.151 60.642 21.504 1.00 37.71 396 GLN A CA 1
ATOM 3002 C C . GLN A 1 370 ? 81.983 60.912 22.468 1.00 37.25 396 GLN A C 1
ATOM 3003 O O . GLN A 1 370 ? 81.655 60.041 23.277 1.00 33.38 396 GLN A O 1
ATOM 3009 N N . TRP A 1 371 ? 81.313 62.090 22.326 1.00 34.20 397 TRP A N 1
ATOM 3010 C CA . TRP A 1 371 ? 80.155 62.466 23.141 1.00 33.87 397 TRP A CA 1
ATOM 3011 C C . TRP A 1 371 ? 79.024 61.429 23.008 1.00 35.80 397 TRP A C 1
ATOM 3012 O O . TRP A 1 371 ? 78.474 61.000 24.016 1.00 32.34 397 TRP A O 1
ATOM 3023 N N . ASN A 1 372 ? 78.695 61.026 21.759 1.00 35.85 398 ASN A N 1
ATOM 3024 C CA . ASN A 1 372 ? 77.643 60.053 21.458 1.00 37.10 398 ASN A CA 1
ATOM 3025 C C . ASN A 1 372 ? 77.975 58.644 21.983 1.00 41.53 398 ASN A C 1
ATOM 3026 O O . ASN A 1 372 ? 77.053 57.873 22.257 1.00 43.02 398 ASN A O 1
ATOM 3031 N N . ALA A 1 373 ? 79.279 58.323 22.145 1.00 36.66 399 ALA A N 1
ATOM 3032 C CA . ALA A 1 373 ? 79.765 57.036 22.648 1.00 35.71 399 ALA A CA 1
ATOM 3033 C C . ALA A 1 373 ? 79.667 56.932 24.197 1.00 36.51 399 ALA A C 1
ATOM 3034 O O . ALA A 1 373 ? 79.855 55.843 24.739 1.00 35.67 399 ALA A O 1
ATOM 3036 N N . ILE A 1 374 ? 79.335 58.042 24.900 1.00 30.44 400 ILE A N 1
ATOM 3037 C CA . ILE A 1 374 ? 79.184 58.030 26.360 1.00 28.82 400 ILE A CA 1
ATOM 3038 C C . ILE A 1 374 ? 77.968 57.164 26.715 1.00 34.56 400 ILE A C 1
ATOM 3039 O O . ILE A 1 374 ? 76.875 57.374 26.180 1.00 34.58 400 ILE A O 1
ATOM 3044 N N . SER A 1 375 ? 78.182 56.184 27.599 1.00 32.02 401 SER A N 1
ATOM 3045 C CA . SER A 1 375 ? 77.152 55.262 28.058 1.00 34.01 401 SER A CA 1
ATOM 3046 C C . SER A 1 375 ? 76.238 55.937 29.076 1.00 39.60 401 SER A C 1
ATOM 3047 O O . SER A 1 375 ? 76.717 56.641 29.969 1.00 36.12 401 SER A O 1
ATOM 3050 N N . THR A 1 376 ? 74.919 55.701 28.959 1.00 41.22 402 THR A N 1
ATOM 3051 C CA . THR A 1 376 ? 73.938 56.252 29.898 1.00 44.02 402 THR A CA 1
ATOM 3052 C C . THR A 1 376 ? 73.364 55.121 30.784 1.00 56.14 402 THR A C 1
ATOM 3053 O O . THR A 1 376 ? 72.322 55.303 31.411 1.00 57.82 402 THR A O 1
ATOM 3057 N N . ASP A 1 377 ? 74.071 53.973 30.869 1.00 57.78 403 ASP A N 1
ATOM 3058 C CA . ASP A 1 377 ? 73.635 52.813 31.652 1.00 62.89 403 ASP A CA 1
ATOM 3059 C C . ASP A 1 377 ? 74.260 52.731 33.046 1.00 71.96 403 ASP A C 1
ATOM 3060 O O . ASP A 1 377 ? 75.488 52.786 33.174 1.00 70.42 403 ASP A O 1
ATOM 3061 N N . SER A 1 378 ? 73.395 52.585 34.084 1.00 73.99 404 SER A N 1
ATOM 3062 C CA . SER A 1 378 ? 73.716 52.422 35.515 1.00 76.43 404 SER A CA 1
ATOM 3063 C C . SER A 1 378 ? 72.431 52.180 36.316 1.00 86.72 404 SER A C 1
ATOM 3064 O O . SER A 1 378 ? 71.479 52.962 36.211 1.00 86.44 404 SER A O 1
ATOM 3066 N N . GLY A 1 379 ? 72.426 51.095 37.092 1.00 88.72 405 GLY A N 1
ATOM 3067 C CA . GLY A 1 379 ? 71.296 50.656 37.909 1.00 94.23 405 GLY A CA 1
ATOM 3068 C C . GLY A 1 379 ? 70.902 51.583 39.042 1.00 100.38 405 GLY A C 1
ATOM 3069 O O . GLY A 1 379 ? 71.661 51.747 40.003 1.00 99.96 405 GLY A O 1
ATOM 3070 N N . LEU A 1 380 ? 69.685 52.176 38.929 1.00 98.83 406 LEU A N 1
ATOM 3071 C CA . LEU A 1 380 ? 69.025 53.098 39.870 1.00 130.92 406 LEU A CA 1
ATOM 3072 C C . LEU A 1 380 ? 69.931 54.282 40.276 1.00 159.01 406 LEU A C 1
ATOM 3073 O O . LEU A 1 380 ? 70.688 54.217 41.247 1.00 120.30 406 LEU A O 1
#

InterPro domains:
  IPR026906 BspA-type LRR region [PF13306] (79-205)
  IPR026906 BspA-type LRR region [PF13306] (273-385)
  IPR032675 Leucine-rich repeat domain superfamily [G3DSA:3.80.10.10] (28-420)
  IPR053139 Putative surface bspA-like protein [PTHR45661] (194-418)